Protein AF-A0A1Y1RQB5-F1 (afdb_monomer_lite)

Foldseek 3Di:
DLVVLLVVLPPPDLDADEEEAECDDPVVQVVRQSSRVSNVHYYHYHPDPVSVVQVVLLVVFDPQLAQDADFDEDFWDLDQLPAFEFDAAKYKDKDQAAEDDPPDDFRKTKHFAQADPQWKKKKWKWWRFDAGSQLFGLAWKKKWFQDKDFPQDPLLVVQQAPPQVVGDGDHFDIDTDTSFAAIFIGMGIGDDPQPPVPRDCVRGRSLGIMTIMHIHGYPVGDDPVCNRPMIMMMMGMFIHGHDHPVRVVVWDDDQDFADLVPQDDFDADPADEDFADQHQLRGAEDDAPHKHKYWDARNGKGKHKYQAAAFKKKKKKKAWDQFPLRDTFDKDKFKAALSRHTLVLQKHWDDDPRMIIIMGRGGQTQVNCSDPSCSPSRSDAGGIIMMMIGGRSVRNVVQSSTITMMMMHMHIPGDHDDDDPDHRDHHHTPHIRPGGDDDPDDDPDDPDDDDDDDDDDDDDDDDDDDDDDDDDDDDDDDDDDDDDDPDDDVPPVVVVVVVVVVVVVVVVVVVVVVVVDDDDDDDD

Radius of gyration: 30.42 Å; chains: 1; bounding box: 78×82×108 Å

pLDDT: mean 76.3, std 21.8, range [23.81, 98.56]

Structure (mmCIF, N/CA/C/O backbone):
data_AF-A0A1Y1RQB5-F1
#
_entry.id   AF-A0A1Y1RQB5-F1
#
loop_
_atom_site.group_PDB
_atom_site.id
_atom_site.type_symbol
_atom_site.label_atom_id
_atom_site.label_alt_id
_atom_site.label_comp_id
_atom_site.label_asym_id
_atom_site.label_entity_id
_atom_site.label_seq_id
_atom_site.pdbx_PDB_ins_code
_atom_site.Cartn_x
_atom_site.Cartn_y
_atom_site.Cartn_z
_atom_site.occupancy
_atom_site.B_iso_or_equiv
_atom_site.auth_seq_id
_atom_site.auth_comp_id
_atom_site.auth_asym_id
_atom_site.auth_atom_id
_atom_site.pdbx_PDB_model_num
ATOM 1 N N . MET A 1 1 ? -22.004 -36.241 8.151 1.00 65.12 1 MET A N 1
ATOM 2 C CA . MET A 1 1 ? -22.420 -34.837 8.382 1.00 65.12 1 MET A CA 1
ATOM 3 C C . MET A 1 1 ? -22.093 -33.933 7.198 1.00 65.12 1 MET A C 1
ATOM 5 O O . MET A 1 1 ? -22.944 -33.126 6.844 1.00 65.12 1 MET A O 1
ATOM 9 N N . CYS A 1 2 ? -20.952 -34.115 6.527 1.00 82.88 2 CYS A N 1
ATOM 10 C CA . CYS A 1 2 ? -20.544 -33.256 5.409 1.00 82.88 2 CYS A CA 1
ATOM 11 C C . CYS A 1 2 ? -21.556 -33.145 4.247 1.00 82.88 2 CYS A C 1
ATOM 13 O O . CYS A 1 2 ? -21.855 -32.047 3.791 1.00 82.88 2 CYS A O 1
ATOM 15 N N . GLU A 1 3 ? -22.190 -34.246 3.828 1.00 81.00 3 GLU A N 1
ATOM 16 C CA . GLU A 1 3 ? -23.196 -34.202 2.746 1.00 81.00 3 GLU A CA 1
ATOM 17 C C . GLU A 1 3 ? -24.418 -33.320 3.092 1.00 81.00 3 GLU A C 1
ATOM 19 O O . GLU A 1 3 ? -25.108 -32.804 2.212 1.00 81.00 3 GLU A O 1
ATOM 24 N N . VAL A 1 4 ? -24.706 -33.143 4.386 1.00 81.44 4 VAL A N 1
ATOM 25 C CA . VAL A 1 4 ? -25.771 -32.250 4.863 1.00 81.44 4 VAL A CA 1
ATOM 26 C C . VAL A 1 4 ? -25.284 -30.802 4.879 1.00 81.44 4 VAL A C 1
ATOM 28 O O . VAL A 1 4 ? -26.023 -29.931 4.435 1.00 81.44 4 VAL A O 1
ATOM 31 N N . ALA A 1 5 ? -24.045 -30.554 5.314 1.00 75.50 5 ALA A N 1
ATOM 32 C CA . ALA A 1 5 ? -23.423 -29.228 5.297 1.00 75.50 5 ALA A CA 1
ATOM 33 C C . ALA A 1 5 ? -23.337 -28.652 3.870 1.00 75.50 5 ALA A C 1
ATOM 35 O O . ALA A 1 5 ? -23.798 -27.541 3.632 1.00 75.50 5 ALA A O 1
ATOM 36 N N . GLN A 1 6 ? -22.918 -29.461 2.890 1.00 77.38 6 GLN A N 1
ATOM 37 C CA . GLN A 1 6 ? -22.890 -29.077 1.468 1.00 77.38 6 GLN A CA 1
ATOM 38 C C . GLN A 1 6 ? -24.276 -28.704 0.922 1.00 77.38 6 GLN A C 1
ATOM 40 O O . GLN A 1 6 ? -24.422 -27.780 0.123 1.00 77.38 6 GLN A O 1
ATOM 45 N N . LYS A 1 7 ? -25.328 -29.406 1.366 1.00 74.94 7 LYS A N 1
ATOM 46 C CA . LYS A 1 7 ? -26.713 -29.083 0.990 1.00 74.94 7 LYS A CA 1
ATOM 47 C C . LYS A 1 7 ? -27.228 -27.814 1.663 1.00 74.94 7 LYS A C 1
ATOM 49 O O . LYS A 1 7 ? -28.156 -27.222 1.121 1.00 74.94 7 LYS A O 1
ATOM 54 N N . LEU A 1 8 ? -26.685 -27.432 2.819 1.00 69.50 8 LEU A N 1
ATOM 55 C CA . LEU A 1 8 ? -27.068 -26.222 3.550 1.00 69.50 8 LEU A CA 1
ATOM 56 C C . LEU A 1 8 ? -26.351 -24.983 3.000 1.00 69.50 8 LEU A C 1
ATOM 58 O O . LEU A 1 8 ? -27.029 -23.993 2.736 1.00 69.50 8 LEU A O 1
ATOM 62 N N . GLY A 1 9 ? -25.048 -25.067 2.707 1.00 62.75 9 GLY A N 1
ATOM 63 C CA . GLY A 1 9 ? -24.296 -23.976 2.066 1.00 62.75 9 GLY A CA 1
ATOM 64 C C . GLY A 1 9 ? -24.858 -23.579 0.692 1.00 62.75 9 GLY A C 1
ATOM 65 O O . GLY A 1 9 ? -24.872 -22.409 0.325 1.00 62.75 9 GLY A O 1
ATOM 66 N N . GLY A 1 10 ? -25.440 -24.529 -0.052 1.00 59.75 10 GLY A N 1
ATOM 67 C CA . GLY A 1 10 ? -26.063 -24.271 -1.359 1.00 59.75 10 GLY A CA 1
ATOM 68 C C . GLY A 1 10 ? -27.480 -23.669 -1.340 1.00 59.75 10 GLY A C 1
ATOM 69 O O . GLY A 1 10 ? -28.044 -23.447 -2.411 1.00 59.75 10 GLY A O 1
ATOM 70 N N . GLN A 1 11 ? -28.096 -23.442 -0.169 1.00 63.59 11 GLN A N 1
ATOM 71 C CA . GLN A 1 11 ? -29.503 -23.005 -0.054 1.00 63.59 11 GLN A CA 1
ATOM 72 C C . GLN A 1 11 ? -29.709 -21.485 0.052 1.00 63.59 11 GLN A C 1
ATOM 74 O O . GLN A 1 11 ? -30.852 -21.042 0.160 1.00 63.59 11 GLN A O 1
ATOM 79 N N . GLY A 1 12 ? -28.644 -20.682 -0.040 1.00 48.75 12 GLY A N 1
ATOM 80 C CA . GLY A 1 12 ? -28.740 -19.217 -0.091 1.00 48.75 12 GLY A CA 1
ATOM 81 C C . GLY A 1 12 ? -29.018 -18.542 1.257 1.00 48.75 12 GLY A C 1
ATOM 82 O O . GLY A 1 12 ? -29.464 -17.397 1.276 1.00 48.75 12 GLY A O 1
ATOM 83 N N . PHE A 1 13 ? -28.773 -19.241 2.367 1.00 54.56 13 PHE A N 1
ATOM 84 C CA . PHE A 1 13 ? -28.659 -18.637 3.694 1.00 54.56 13 PHE A CA 1
ATOM 85 C C . PHE A 1 13 ? -27.177 -18.417 3.998 1.00 54.56 13 PHE A C 1
ATOM 87 O O . PHE A 1 13 ? -26.379 -19.322 3.768 1.00 54.56 13 PHE A O 1
ATOM 94 N N . ASP A 1 14 ? -26.836 -17.236 4.506 1.00 61.22 14 ASP A N 1
ATOM 95 C CA . ASP A 1 14 ? -25.488 -16.906 4.973 1.00 61.22 14 ASP A CA 1
ATOM 96 C C . ASP A 1 14 ? -25.249 -17.625 6.313 1.00 61.22 14 ASP A C 1
ATOM 98 O O . ASP A 1 14 ? -25.673 -17.159 7.373 1.00 61.22 14 ASP A O 1
ATOM 102 N N . LEU A 1 15 ? -24.745 -18.859 6.240 1.00 63.47 15 LEU A N 1
ATOM 103 C CA . LEU A 1 15 ? -24.543 -19.754 7.379 1.00 63.47 15 LEU A CA 1
ATOM 104 C C . LEU A 1 15 ? -23.133 -20.339 7.320 1.00 63.47 15 LEU A C 1
ATOM 106 O O . LEU A 1 15 ? -22.900 -21.295 6.581 1.00 63.47 15 LEU A O 1
ATOM 110 N N . THR A 1 16 ? -22.257 -19.818 8.173 1.00 74.31 16 THR A N 1
ATOM 111 C CA . THR A 1 16 ? -20.907 -20.339 8.408 1.00 74.31 16 THR A CA 1
ATOM 112 C C . THR A 1 16 ? -20.897 -21.278 9.614 1.00 74.31 16 THR A C 1
ATOM 114 O O . THR A 1 16 ? -21.480 -20.972 10.659 1.00 74.31 16 THR A O 1
ATOM 117 N N . ILE A 1 17 ? -20.251 -22.441 9.491 1.00 79.56 17 ILE A N 1
ATOM 118 C CA . ILE A 1 17 ? -20.088 -23.410 10.581 1.00 79.56 17 ILE A CA 1
ATOM 119 C C . ILE A 1 17 ? -18.599 -23.679 10.794 1.00 79.56 17 ILE A C 1
ATOM 121 O O . ILE A 1 17 ? -17.988 -24.424 10.040 1.00 79.56 17 ILE A O 1
ATOM 125 N N . HIS A 1 18 ? -18.027 -23.151 11.873 1.00 82.50 18 HIS A N 1
ATOM 126 C CA . HIS A 1 18 ? -16.691 -23.549 12.319 1.00 82.50 18 HIS A CA 1
ATOM 127 C C . HIS A 1 18 ? -16.760 -24.809 13.189 1.00 82.50 18 HIS A C 1
ATOM 129 O O . HIS A 1 18 ? -17.740 -25.035 13.912 1.00 82.50 18 HIS A O 1
ATOM 135 N N . THR A 1 19 ? -15.720 -25.641 13.152 1.00 86.56 19 THR A N 1
ATOM 136 C CA . THR A 1 19 ? -15.683 -26.912 13.889 1.00 86.56 19 THR A CA 1
ATOM 137 C C . THR A 1 19 ? -14.405 -27.066 14.713 1.00 86.56 19 THR A C 1
ATOM 139 O O . THR A 1 19 ? -13.321 -26.697 14.275 1.00 86.56 19 THR A O 1
ATOM 142 N N . VAL A 1 20 ? -14.527 -27.637 15.921 1.00 86.44 20 VAL A N 1
ATOM 143 C CA . VAL A 1 20 ? -13.381 -27.931 16.802 1.00 86.44 20 VAL A CA 1
ATOM 144 C C . VAL A 1 20 ? -13.304 -29.424 17.094 1.00 86.44 20 VAL A C 1
ATOM 146 O O . VAL A 1 20 ? -14.207 -29.999 17.710 1.00 86.44 20 VAL A O 1
ATOM 149 N N . GLY A 1 21 ? -12.207 -30.054 16.682 1.00 88.44 21 GLY A N 1
ATOM 150 C CA . GLY A 1 21 ? -11.909 -31.455 16.959 1.00 88.44 21 GLY A CA 1
ATOM 151 C C . GLY A 1 21 ? -11.153 -31.622 18.275 1.00 88.44 21 GLY A C 1
ATOM 152 O O . GLY A 1 21 ? -9.929 -31.606 18.281 1.00 88.44 21 GLY A O 1
ATOM 153 N N . PHE A 1 22 ? -11.852 -31.813 19.400 1.00 91.12 22 PHE A N 1
ATOM 154 C CA . PHE A 1 22 ? -11.188 -32.066 20.686 1.00 91.12 22 PHE A CA 1
ATOM 155 C C . PHE A 1 22 ? -10.889 -33.553 20.901 1.00 91.12 22 PHE A C 1
ATOM 157 O O . PHE A 1 22 ? -11.799 -34.326 21.217 1.00 91.12 22 PHE A O 1
ATOM 164 N N . LYS A 1 23 ? -9.612 -33.946 20.789 1.00 86.38 23 LYS A N 1
ATOM 165 C CA . LYS A 1 23 ? -9.150 -35.342 20.944 1.00 86.38 23 LYS A CA 1
ATOM 166 C C . LYS A 1 23 ? -9.943 -36.336 20.089 1.00 86.38 23 LYS A C 1
ATOM 168 O O . LYS A 1 23 ? -10.373 -37.389 20.570 1.00 86.38 23 LYS A O 1
ATOM 173 N N . VAL A 1 24 ? -10.173 -35.964 18.838 1.00 86.75 24 VAL A N 1
ATOM 174 C CA . VAL A 1 24 ? -10.890 -36.786 17.862 1.00 86.75 24 VAL A CA 1
ATOM 175 C C . VAL A 1 24 ? -9.909 -37.642 17.064 1.00 86.75 24 VAL A C 1
ATOM 177 O O . VAL A 1 24 ? -8.725 -37.334 16.983 1.00 86.75 24 VAL A O 1
ATOM 180 N N . ASP A 1 25 ? -10.386 -38.752 16.507 1.00 89.88 25 ASP A N 1
ATOM 181 C CA . ASP A 1 25 ? -9.582 -39.571 15.600 1.00 89.88 25 ASP A CA 1
ATOM 182 C C . ASP A 1 25 ? -9.544 -38.981 14.177 1.00 89.88 25 ASP A C 1
ATOM 184 O O . ASP A 1 25 ? -10.314 -38.085 13.831 1.00 89.88 25 ASP A O 1
ATOM 188 N N . GLU A 1 26 ? -8.646 -39.497 13.333 1.00 88.88 26 GLU A N 1
ATOM 189 C CA . GLU A 1 26 ? -8.413 -38.987 11.972 1.00 88.88 26 GLU A CA 1
ATOM 190 C C . GLU A 1 26 ? -9.670 -39.051 11.079 1.00 88.88 26 GLU A C 1
ATOM 192 O O . GLU A 1 26 ? -9.847 -38.239 10.170 1.00 88.88 26 GLU A O 1
ATOM 197 N N . ALA A 1 27 ? -10.563 -40.015 11.327 1.00 89.94 27 ALA A N 1
ATOM 198 C CA . ALA A 1 27 ? -11.804 -40.140 10.570 1.00 89.94 27 ALA A CA 1
ATOM 199 C C . ALA A 1 27 ? -12.798 -39.038 10.960 1.00 89.94 27 ALA A C 1
ATOM 201 O O . ALA A 1 27 ? -13.399 -38.416 10.084 1.00 89.94 27 ALA A O 1
ATOM 202 N N . ALA A 1 28 ? -12.931 -38.765 12.259 1.00 88.62 28 ALA A N 1
ATOM 203 C CA . ALA A 1 28 ? -13.747 -37.672 12.773 1.00 88.62 28 ALA A CA 1
ATOM 204 C C . ALA A 1 28 ? -13.175 -36.293 12.402 1.00 88.62 28 ALA A C 1
ATOM 206 O O . ALA A 1 28 ? -13.947 -35.396 12.076 1.00 88.62 28 ALA A O 1
ATOM 207 N N . GLN A 1 29 ? -11.848 -36.137 12.375 1.00 86.81 29 GLN A N 1
ATOM 208 C CA . GLN A 1 29 ? -11.184 -34.918 11.905 1.00 86.81 29 GLN A CA 1
ATOM 209 C C . GLN A 1 29 ? -11.580 -34.580 10.462 1.00 86.81 29 GLN A C 1
ATOM 211 O O . GLN A 1 29 ? -12.119 -33.503 10.221 1.00 86.81 29 GLN A O 1
ATOM 216 N N . LYS A 1 30 ? -11.426 -35.529 9.528 1.00 89.69 30 LYS A N 1
ATOM 217 C CA . LYS A 1 30 ? -11.807 -35.333 8.115 1.00 89.69 30 LYS A CA 1
ATOM 218 C C . LYS A 1 30 ? -13.289 -35.014 7.936 1.00 89.69 30 LYS A C 1
ATOM 220 O O . LYS A 1 30 ? -13.673 -34.317 7.001 1.00 89.69 30 LYS A O 1
ATOM 225 N N . GLU A 1 31 ? -14.146 -35.553 8.801 1.00 90.62 31 GLU A N 1
ATOM 226 C CA . GLU A 1 31 ? -15.579 -35.282 8.727 1.00 90.62 31 GLU A CA 1
ATOM 227 C C . GLU A 1 31 ? -15.939 -33.873 9.224 1.00 90.62 31 GLU A C 1
ATOM 229 O O . GLU A 1 31 ? -16.838 -33.257 8.651 1.00 90.62 31 GLU A O 1
ATOM 234 N N . LEU A 1 32 ? -15.244 -33.363 10.247 1.00 92.50 32 LEU A N 1
ATOM 235 C CA . LEU A 1 32 ? -15.410 -32.001 10.766 1.00 92.50 32 LEU A CA 1
ATOM 236 C C . LEU A 1 32 ? -14.845 -30.952 9.801 1.00 92.50 32 LEU A C 1
ATOM 238 O O . LEU A 1 32 ? -15.545 -29.993 9.488 1.00 92.50 32 LEU A O 1
ATOM 242 N N . GLU A 1 33 ? -13.653 -31.194 9.258 1.00 88.62 33 GLU A N 1
ATOM 243 C CA . GLU A 1 33 ? -13.014 -30.364 8.227 1.00 88.62 33 GLU A CA 1
ATOM 244 C C . GLU A 1 33 ? -13.932 -30.176 7.013 1.00 88.62 33 GLU A C 1
ATOM 246 O O . GLU A 1 33 ? -14.299 -29.062 6.660 1.00 88.62 33 GLU A O 1
ATOM 251 N N . CYS A 1 34 ? -14.482 -31.276 6.495 1.00 92.44 34 CYS A N 1
ATOM 252 C CA . CYS A 1 34 ? -15.432 -31.241 5.384 1.00 92.44 34 CYS A CA 1
ATOM 253 C C . CYS A 1 34 ? -16.713 -30.436 5.696 1.00 92.44 34 CYS A C 1
ATOM 255 O O . CYS A 1 34 ? -17.313 -29.851 4.794 1.00 92.44 34 CYS A O 1
ATOM 257 N N . VAL A 1 35 ? -17.180 -30.420 6.953 1.00 87.75 35 VAL A N 1
ATOM 258 C CA . VAL A 1 35 ? -18.348 -29.615 7.360 1.00 87.75 35 VAL A CA 1
ATOM 259 C C . VAL A 1 35 ? -18.009 -28.128 7.372 1.00 87.75 35 VAL A C 1
ATOM 261 O O . VAL A 1 35 ? -18.828 -27.341 6.897 1.00 87.75 35 VAL A O 1
ATOM 264 N N . ALA A 1 36 ? -16.834 -27.769 7.891 1.00 82.06 36 ALA A N 1
ATOM 265 C CA . ALA A 1 36 ? -16.363 -26.393 7.919 1.00 82.06 36 ALA A CA 1
ATOM 266 C C . ALA A 1 36 ? -16.212 -25.841 6.494 1.00 82.06 36 ALA A C 1
ATOM 268 O O . ALA A 1 36 ? -16.933 -24.907 6.129 1.00 82.06 36 ALA A O 1
ATOM 269 N N . ASP A 1 37 ? -15.450 -26.538 5.646 1.00 81.56 37 ASP A N 1
ATOM 270 C CA . ASP A 1 37 ? -15.208 -26.172 4.244 1.00 81.56 37 ASP A CA 1
ATOM 271 C C . ASP A 1 37 ? -16.507 -25.986 3.453 1.00 81.56 37 ASP A C 1
ATOM 273 O O . ASP A 1 37 ? -16.677 -25.031 2.696 1.00 81.56 37 ASP A O 1
ATOM 277 N N . ALA A 1 38 ? -17.472 -26.893 3.645 1.00 85.44 38 ALA A N 1
ATOM 278 C CA . ALA A 1 38 ? -18.747 -26.865 2.933 1.00 85.44 38 ALA A CA 1
ATOM 279 C C . ALA A 1 38 ? -19.621 -25.641 3.258 1.00 85.44 38 ALA A C 1
ATOM 281 O O . ALA A 1 38 ? -20.594 -25.384 2.544 1.00 85.44 38 ALA A O 1
ATOM 282 N N . THR A 1 39 ? -19.309 -24.926 4.339 1.00 78.88 39 THR A N 1
ATOM 283 C CA . THR A 1 39 ? -20.032 -23.732 4.796 1.00 78.88 39 THR A CA 1
ATOM 284 C C . THR A 1 39 ? -19.160 -22.479 4.824 1.00 78.88 39 THR A C 1
ATOM 286 O O . THR A 1 39 ? -19.639 -21.437 5.250 1.00 78.88 39 THR A O 1
ATOM 289 N N . GLY A 1 40 ? -17.906 -22.569 4.363 1.00 72.00 40 GLY A N 1
ATOM 290 C CA . GLY A 1 40 ? -16.942 -21.468 4.421 1.00 72.00 40 GLY A CA 1
ATOM 291 C C . GLY A 1 40 ? -16.395 -21.178 5.823 1.00 72.00 40 GLY A C 1
ATOM 292 O O . GLY A 1 40 ? -15.877 -20.093 6.034 1.00 72.00 40 GLY A O 1
ATOM 293 N N . GLY A 1 41 ? -16.540 -22.106 6.775 1.00 74.12 41 GLY A N 1
ATOM 294 C CA . GLY A 1 41 ? -15.985 -21.983 8.125 1.00 74.12 41 GLY A CA 1
ATOM 295 C C . GLY A 1 41 ? -14.614 -22.646 8.260 1.00 74.12 41 GLY A C 1
ATOM 296 O O . GLY A 1 41 ? -14.122 -23.288 7.340 1.00 74.12 41 GLY A O 1
ATOM 297 N N . GLU A 1 42 ? -14.027 -22.553 9.451 1.00 77.12 42 GLU A N 1
ATOM 298 C CA . GLU A 1 42 ? -12.701 -23.108 9.763 1.00 77.12 42 GLU A CA 1
ATOM 299 C C . GLU A 1 42 ? -12.773 -24.371 10.634 1.00 77.12 42 GLU A C 1
ATOM 301 O O . GLU A 1 42 ? -13.645 -24.511 11.503 1.00 77.12 42 GLU A O 1
ATOM 306 N N . PHE A 1 43 ? -11.822 -25.285 10.426 1.00 83.12 43 PHE A N 1
ATOM 307 C CA . PHE A 1 43 ? -11.586 -26.438 11.293 1.00 83.12 43 PHE A CA 1
ATOM 308 C C . PHE A 1 43 ? -10.353 -26.220 12.174 1.00 83.12 43 PHE A C 1
ATOM 310 O O . PHE A 1 43 ? -9.265 -25.938 11.679 1.00 83.12 43 PHE A O 1
ATOM 317 N N . ILE A 1 44 ? -10.513 -26.427 13.483 1.00 79.62 44 ILE A N 1
ATOM 318 C CA . ILE A 1 44 ? -9.431 -26.311 14.466 1.00 79.62 44 ILE A CA 1
ATOM 319 C C . ILE A 1 44 ? -9.287 -27.633 15.223 1.00 79.62 44 ILE A C 1
ATOM 321 O O . ILE A 1 44 ? -10.244 -28.136 15.820 1.00 79.62 44 ILE A O 1
ATOM 325 N N . SER A 1 45 ? -8.080 -28.201 15.242 1.00 84.19 45 SER A N 1
ATOM 326 C CA . SER A 1 45 ? -7.780 -29.364 16.085 1.00 84.19 45 SER A CA 1
ATOM 327 C C . SER A 1 45 ? -7.332 -28.925 17.478 1.00 84.19 45 SER A C 1
ATOM 329 O O . SER A 1 45 ? -6.491 -28.039 17.623 1.00 84.19 45 SER A O 1
ATOM 331 N N . ALA A 1 46 ? -7.866 -29.574 18.514 1.00 81.31 46 ALA A N 1
ATOM 332 C CA . ALA A 1 46 ? -7.492 -29.332 19.901 1.00 81.31 46 ALA A CA 1
ATOM 333 C C . ALA A 1 46 ? -7.072 -30.639 20.589 1.00 81.31 46 ALA A C 1
ATOM 335 O O . ALA A 1 46 ? -7.884 -31.525 20.872 1.00 81.31 46 ALA A O 1
ATOM 336 N N . GLU A 1 47 ? -5.799 -30.728 20.965 1.00 81.31 47 GLU A N 1
ATOM 337 C CA . GLU A 1 47 ? -5.227 -31.907 21.630 1.00 81.31 47 GLU A CA 1
ATOM 338 C C . GLU A 1 47 ? -5.370 -31.846 23.158 1.00 81.31 47 GLU A C 1
ATOM 340 O O . GLU A 1 47 ? -5.258 -32.849 23.878 1.00 81.31 47 GLU A O 1
ATOM 345 N N . ASN A 1 48 ? -5.632 -30.655 23.700 1.00 73.56 48 ASN A N 1
ATOM 346 C CA . ASN A 1 48 ? -5.748 -30.431 25.135 1.00 73.56 48 ASN A CA 1
ATOM 347 C C . ASN A 1 48 ? -6.769 -29.341 25.490 1.00 73.56 48 ASN A C 1
ATOM 349 O O . ASN A 1 48 ? -7.255 -28.594 24.649 1.00 73.56 48 ASN A O 1
ATOM 353 N N . THR A 1 49 ? -7.140 -29.303 26.768 1.00 71.12 49 THR A N 1
ATOM 354 C CA . THR A 1 49 ? -8.228 -28.459 27.271 1.00 71.12 49 THR A CA 1
ATOM 355 C C . THR A 1 49 ? -7.925 -26.964 27.186 1.00 71.12 49 THR A C 1
ATOM 357 O O . THR A 1 49 ? -8.862 -26.177 27.209 1.00 71.12 49 THR A O 1
ATOM 360 N N . ARG A 1 50 ? -6.642 -26.577 27.100 1.00 67.06 50 ARG A N 1
ATOM 361 C CA . ARG A 1 50 ? -6.240 -25.183 26.880 1.00 67.06 50 ARG A CA 1
ATOM 362 C C . ARG A 1 50 ? -6.516 -24.793 25.431 1.00 67.06 50 ARG A C 1
ATOM 364 O O . ARG A 1 50 ? -7.338 -23.923 25.218 1.00 67.06 50 ARG A O 1
ATOM 371 N N . GLN A 1 51 ? -6.003 -25.567 24.473 1.00 63.75 51 GLN A N 1
ATOM 372 C CA . GLN A 1 51 ? -6.289 -25.366 23.046 1.00 63.75 51 GLN A CA 1
ATOM 373 C C . GLN A 1 51 ? -7.792 -25.368 22.736 1.00 63.75 51 GLN A C 1
ATOM 375 O O . GLN A 1 51 ? -8.239 -24.584 21.910 1.00 63.75 51 GLN A O 1
ATOM 380 N N . LEU A 1 52 ? -8.592 -26.204 23.412 1.00 75.69 52 LEU A N 1
ATOM 381 C CA . LEU A 1 52 ? -10.052 -26.173 23.270 1.00 75.69 52 LEU A CA 1
ATOM 382 C C . LEU A 1 52 ? -10.655 -24.851 23.770 1.00 75.69 52 LEU A C 1
ATOM 384 O O . LEU A 1 52 ? -11.524 -24.299 23.107 1.00 75.69 52 LEU A O 1
ATOM 388 N N . ALA A 1 53 ? -10.226 -24.357 24.933 1.00 69.50 53 ALA A N 1
ATOM 389 C CA . ALA A 1 53 ? -10.687 -23.074 25.461 1.00 69.50 53 ALA A CA 1
ATOM 390 C C . ALA A 1 53 ? -10.267 -21.903 24.556 1.00 69.50 53 ALA A C 1
ATOM 392 O O . ALA A 1 53 ? -11.093 -21.031 24.286 1.00 69.50 53 ALA A O 1
ATOM 393 N N . ASP A 1 54 ? -9.043 -21.932 24.029 1.00 60.78 54 ASP A N 1
ATOM 394 C CA . ASP A 1 54 ? -8.531 -20.934 23.086 1.00 60.78 54 ASP A CA 1
ATOM 395 C C . ASP A 1 54 ? -9.352 -20.965 21.782 1.00 60.78 54 ASP A C 1
ATOM 397 O O . ASP A 1 54 ? -9.857 -19.937 21.339 1.00 60.78 54 ASP A O 1
ATOM 401 N N . SER A 1 55 ? -9.621 -22.166 21.246 1.00 66.62 55 SER A N 1
ATOM 402 C CA . SER A 1 55 ? -10.466 -22.370 20.055 1.00 66.62 55 SER A CA 1
ATOM 403 C C . SER A 1 55 ? -11.907 -21.902 20.277 1.00 66.62 55 SER A C 1
ATOM 405 O O . SER A 1 55 ? -12.503 -21.280 19.408 1.00 66.62 55 SER A O 1
ATOM 407 N N . MET A 1 56 ? -12.502 -22.185 21.441 1.00 70.62 56 MET A N 1
ATOM 408 C CA . MET A 1 56 ? -13.860 -21.723 21.755 1.00 70.62 56 MET A CA 1
ATOM 409 C C . MET A 1 56 ? -13.918 -20.203 21.921 1.00 70.62 56 MET A C 1
ATOM 411 O O . MET A 1 56 ? -14.912 -19.591 21.543 1.00 70.62 56 MET A O 1
ATOM 415 N N . THR A 1 57 ? -12.870 -19.589 22.464 1.00 62.72 57 THR A N 1
ATOM 416 C CA . THR A 1 57 ? -12.766 -18.127 22.567 1.00 62.72 57 THR A CA 1
ATOM 417 C C . THR A 1 57 ? -12.658 -17.506 21.175 1.00 62.72 57 THR A C 1
ATOM 419 O O . THR A 1 57 ? -13.448 -16.628 20.845 1.00 62.72 57 THR A O 1
ATOM 422 N N . PHE A 1 58 ? -11.790 -18.050 20.321 1.00 60.25 58 PHE A N 1
ATOM 423 C CA . PHE A 1 58 ? -11.654 -17.663 18.917 1.00 60.25 58 PHE A CA 1
ATOM 424 C C . PHE A 1 58 ? -12.986 -17.733 18.153 1.00 60.25 58 PHE A C 1
ATOM 426 O O . PHE A 1 58 ? -13.414 -16.745 17.571 1.00 60.25 58 PHE A O 1
ATOM 433 N N . LEU A 1 59 ? -13.697 -18.864 18.237 1.00 62.28 59 LEU A N 1
ATOM 434 C CA . LEU A 1 59 ? -14.950 -19.090 17.500 1.00 62.28 59 LEU A CA 1
ATOM 435 C C . LEU A 1 59 ? -16.176 -18.346 18.047 1.00 62.28 59 LEU A C 1
ATOM 437 O O . LEU A 1 59 ? -17.231 -18.351 17.414 1.00 62.28 59 LEU A O 1
ATOM 441 N N . THR A 1 60 ? -16.088 -17.778 19.251 1.00 58.03 60 THR A N 1
ATOM 442 C CA . THR A 1 60 ? -17.188 -17.009 19.862 1.00 58.03 60 THR A CA 1
ATOM 443 C C . THR A 1 60 ? -17.075 -15.517 19.610 1.00 58.03 60 THR A C 1
ATOM 445 O O . THR A 1 60 ? -18.055 -14.794 19.791 1.00 58.03 60 THR A O 1
ATOM 448 N N . HIS A 1 61 ? -15.906 -15.060 19.180 1.00 55.97 61 HIS A N 1
ATOM 449 C CA . HIS A 1 61 ? -15.729 -13.713 18.678 1.00 55.97 61 HIS A CA 1
ATOM 450 C C . HIS A 1 61 ? -16.149 -13.767 17.206 1.00 55.97 61 HIS A C 1
ATOM 452 O O . HIS A 1 61 ? -15.815 -14.726 16.514 1.00 55.97 61 HIS A O 1
ATOM 458 N N . ARG A 1 62 ? -16.968 -12.803 16.753 1.00 48.84 62 ARG A N 1
ATOM 459 C CA . ARG A 1 62 ? -17.262 -12.561 15.324 1.00 48.84 62 ARG A CA 1
ATOM 460 C C . ARG A 1 62 ? -16.015 -12.917 14.515 1.00 48.84 62 ARG A C 1
ATOM 462 O O . ARG A 1 62 ? -14.963 -12.432 14.929 1.00 48.84 62 ARG A O 1
ATOM 469 N N . GLU A 1 63 ? -16.154 -13.764 13.475 1.00 48.31 63 GLU A N 1
ATOM 470 C CA . GLU A 1 63 ? -15.052 -14.207 12.599 1.00 48.31 63 GLU A CA 1
ATOM 471 C C . GLU A 1 63 ? -14.004 -13.111 12.577 1.00 48.31 63 GLU A C 1
ATOM 473 O O . GLU A 1 63 ? -14.316 -11.988 12.168 1.00 48.31 63 GLU A O 1
ATOM 478 N N . LEU A 1 64 ? -12.824 -13.389 13.135 1.00 52.22 64 LEU A N 1
ATOM 479 C CA . LEU A 1 64 ? -11.694 -12.493 12.992 1.00 52.22 64 LEU A CA 1
ATOM 480 C C . LEU A 1 64 ? -11.480 -12.402 11.489 1.00 52.22 64 LEU A C 1
ATOM 482 O O . LEU A 1 64 ? -10.860 -13.284 10.902 1.00 52.22 64 LEU A O 1
ATOM 486 N N . VAL A 1 65 ? -12.083 -11.395 10.850 1.00 56.31 65 VAL A N 1
ATOM 487 C CA . VAL A 1 65 ? -11.918 -11.162 9.424 1.00 56.31 65 VAL A CA 1
ATOM 488 C C . VAL A 1 65 ? -10.509 -10.619 9.306 1.00 56.31 65 VAL A C 1
ATOM 490 O O . VAL A 1 65 ? -10.258 -9.415 9.389 1.00 56.31 65 VAL A O 1
ATOM 493 N N . GLY A 1 66 ? -9.573 -11.560 9.259 1.00 69.00 66 GLY A N 1
ATOM 494 C CA . GLY A 1 66 ? -8.177 -11.302 9.029 1.00 69.00 66 GLY A CA 1
ATOM 495 C C . GLY A 1 66 ? -7.999 -10.670 7.661 1.00 69.00 66 GLY A C 1
ATOM 496 O O . GLY A 1 66 ? -8.911 -10.592 6.832 1.00 69.00 66 GLY A O 1
ATOM 497 N N . TYR A 1 67 ? -6.784 -10.210 7.428 1.00 83.00 67 TYR A N 1
ATOM 498 C CA . TYR A 1 67 ? -6.416 -9.729 6.116 1.00 83.00 67 TYR A CA 1
ATOM 499 C C . TYR A 1 67 ? -6.504 -10.881 5.102 1.00 83.00 67 TYR A C 1
ATOM 501 O O . TYR A 1 67 ? -5.766 -11.857 5.212 1.00 83.00 67 TYR A O 1
ATOM 509 N N . GLU A 1 68 ? -7.380 -10.764 4.103 1.00 83.25 68 GLU A N 1
ATOM 510 C CA . GLU A 1 68 ? -7.439 -11.713 2.986 1.00 83.25 68 GLU A CA 1
ATOM 511 C C . GLU A 1 68 ? -6.577 -11.208 1.830 1.00 83.25 68 GLU A C 1
ATOM 513 O O . GLU A 1 68 ? -6.806 -10.101 1.331 1.00 83.25 68 GLU A O 1
ATOM 518 N N . THR A 1 69 ? -5.612 -12.015 1.385 1.00 90.12 69 THR A N 1
ATOM 519 C CA . THR A 1 69 ? -4.737 -11.638 0.274 1.00 90.12 69 THR A CA 1
ATOM 520 C C . THR A 1 69 ? -5.423 -11.733 -1.080 1.00 90.12 69 THR A C 1
ATOM 522 O O . THR A 1 69 ? -6.120 -12.698 -1.418 1.00 90.12 69 THR A O 1
ATOM 525 N N . VAL A 1 70 ? -5.161 -10.733 -1.916 1.00 93.44 70 VAL A N 1
ATOM 526 C CA . VAL A 1 70 ? -5.694 -10.641 -3.273 1.00 93.44 70 VAL A CA 1
ATOM 527 C C . VAL A 1 70 ? -4.575 -10.639 -4.303 1.00 93.44 70 VAL A C 1
ATOM 529 O O . VAL A 1 70 ? -3.486 -10.122 -4.079 1.00 93.44 70 VAL A O 1
ATOM 532 N N . GLY A 1 71 ? -4.862 -11.191 -5.473 1.00 96.81 71 GLY A N 1
ATOM 533 C CA . GLY A 1 71 ? -3.935 -11.168 -6.593 1.00 96.81 71 GLY A CA 1
ATOM 534 C C . GLY A 1 71 ? -3.965 -12.455 -7.391 1.00 96.81 71 GLY A C 1
ATOM 535 O O . GLY A 1 71 ? -4.577 -13.449 -6.994 1.00 96.81 71 GLY A O 1
ATOM 536 N N . THR A 1 72 ? -3.296 -12.415 -8.534 1.00 98.50 72 THR A N 1
ATOM 537 C CA . THR A 1 72 ? -2.988 -13.610 -9.316 1.00 98.50 72 THR A CA 1
ATOM 538 C C . THR A 1 72 ? -1.872 -14.393 -8.630 1.00 98.50 72 THR A C 1
ATOM 540 O O . THR A 1 72 ? -0.911 -13.815 -8.129 1.00 98.50 72 THR A O 1
ATOM 543 N N . GLU A 1 73 ? -2.021 -15.708 -8.554 1.00 98.38 73 GLU A N 1
ATOM 544 C CA . GLU A 1 73 ? -1.054 -16.582 -7.890 1.00 98.38 73 GLU A CA 1
ATOM 545 C C . GLU A 1 73 ? 0.258 -16.661 -8.682 1.00 98.38 73 GLU A C 1
ATOM 547 O O . GLU A 1 73 ? 0.246 -16.696 -9.915 1.00 98.38 73 GLU A O 1
ATOM 552 N N . PHE A 1 74 ? 1.385 -16.667 -7.973 1.00 98.25 74 PHE A N 1
ATOM 553 C CA . PHE A 1 74 ? 2.718 -16.902 -8.526 1.00 98.25 74 PHE A CA 1
ATOM 554 C C . PHE A 1 74 ? 3.628 -17.494 -7.444 1.00 98.25 74 PHE A C 1
ATOM 556 O O . PHE A 1 74 ? 3.270 -17.485 -6.272 1.00 98.25 74 PHE A O 1
ATOM 563 N N . GLU A 1 75 ? 4.817 -17.950 -7.829 1.00 98.12 75 GLU A N 1
ATOM 564 C CA . GLU A 1 75 ? 5.868 -18.351 -6.894 1.00 98.12 75 GLU A CA 1
ATOM 565 C C . GLU A 1 75 ? 7.139 -17.545 -7.172 1.00 98.12 75 GLU A C 1
ATOM 567 O O . GLU A 1 75 ? 7.475 -17.253 -8.325 1.00 98.12 75 GLU A O 1
ATOM 572 N N . PHE A 1 76 ? 7.868 -17.194 -6.114 1.00 98.25 76 PHE A N 1
ATOM 573 C CA . PHE A 1 76 ? 9.210 -16.643 -6.267 1.00 98.25 76 PHE A CA 1
ATOM 574 C C . PHE A 1 76 ? 10.189 -17.724 -6.722 1.00 98.25 76 PHE A C 1
ATOM 576 O O . PHE A 1 76 ? 10.160 -18.853 -6.236 1.00 98.25 76 PHE A O 1
ATOM 583 N N . ALA A 1 77 ? 11.137 -17.347 -7.574 1.00 97.94 77 ALA A N 1
ATOM 584 C CA . ALA A 1 77 ? 12.289 -18.186 -7.861 1.00 97.94 77 ALA A CA 1
ATOM 585 C C . ALA A 1 77 ? 13.420 -17.950 -6.853 1.00 97.94 77 ALA A C 1
ATOM 587 O O . ALA A 1 77 ? 13.658 -16.828 -6.409 1.00 97.94 77 ALA A O 1
ATOM 588 N N . ASP A 1 78 ? 14.183 -19.003 -6.567 1.00 95.88 78 ASP A N 1
ATOM 589 C CA . ASP A 1 78 ? 15.405 -18.935 -5.753 1.00 95.88 78 ASP A CA 1
ATOM 590 C C . ASP A 1 78 ? 16.611 -18.379 -6.528 1.00 95.88 78 ASP A C 1
ATOM 592 O O . ASP A 1 78 ? 17.656 -18.085 -5.943 1.00 95.88 78 ASP A O 1
ATOM 596 N N . LYS A 1 79 ? 16.496 -18.286 -7.858 1.00 94.69 79 LYS A N 1
ATOM 597 C CA . LYS A 1 79 ? 17.547 -17.802 -8.751 1.00 94.69 79 LYS A CA 1
ATOM 598 C C . LYS A 1 79 ? 16.981 -16.874 -9.825 1.00 94.69 79 LYS A C 1
ATOM 600 O O . LYS A 1 79 ? 15.891 -17.147 -10.329 1.00 94.69 79 LYS A O 1
ATOM 605 N N . PRO A 1 80 ? 17.737 -15.847 -10.253 1.00 92.19 80 PRO A N 1
ATOM 606 C CA . PRO A 1 80 ? 17.318 -14.934 -11.317 1.00 92.19 80 PRO A CA 1
ATOM 607 C C . PRO A 1 80 ? 16.951 -15.627 -12.635 1.00 92.19 80 PRO A C 1
ATOM 609 O O . PRO A 1 80 ? 16.004 -15.224 -13.305 1.00 92.19 80 PRO A O 1
ATOM 612 N N . GLU A 1 81 ? 17.697 -16.661 -13.036 1.00 92.38 81 GLU A N 1
ATOM 613 C CA . GLU A 1 81 ? 17.474 -17.359 -14.308 1.00 92.38 81 GLU A CA 1
ATOM 614 C C . GLU A 1 81 ? 16.171 -18.167 -14.359 1.00 92.38 81 GLU A C 1
ATOM 616 O O . GLU A 1 81 ? 15.637 -18.367 -15.450 1.00 92.38 81 GLU A O 1
AT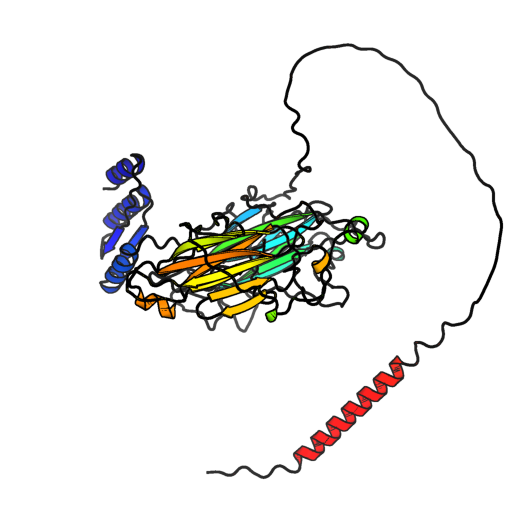OM 621 N N . ASP A 1 82 ? 15.664 -18.580 -13.196 1.00 96.19 82 ASP A N 1
ATOM 622 C CA . ASP A 1 82 ? 14.455 -19.396 -13.044 1.00 96.19 82 ASP A CA 1
ATOM 623 C C . ASP A 1 82 ? 13.207 -18.525 -12.779 1.00 96.19 82 ASP A C 1
ATOM 625 O O . ASP A 1 82 ? 12.098 -19.035 -12.640 1.00 96.19 82 ASP A O 1
ATOM 629 N N . ALA A 1 83 ? 13.380 -17.203 -12.686 1.00 97.19 83 ALA A N 1
ATOM 630 C CA . ALA A 1 83 ? 12.334 -16.260 -12.320 1.00 97.19 83 ALA A CA 1
ATOM 631 C C . ALA A 1 83 ? 11.305 -16.041 -13.443 1.00 97.19 83 ALA A C 1
ATOM 633 O O . ALA A 1 83 ? 11.662 -15.834 -14.606 1.00 97.19 83 ALA A O 1
ATOM 634 N N . ILE A 1 84 ? 10.023 -16.029 -13.069 1.00 97.62 84 ILE A N 1
ATOM 635 C CA . ILE A 1 84 ? 8.888 -15.865 -13.986 1.00 97.62 84 ILE A CA 1
ATOM 636 C C . ILE A 1 84 ? 8.560 -14.385 -14.226 1.00 97.62 84 ILE A C 1
ATOM 638 O O . ILE A 1 84 ? 8.774 -13.548 -13.345 1.00 97.62 84 ILE A O 1
ATOM 642 N N . TRP A 1 85 ? 8.040 -14.035 -15.406 1.00 98.06 85 TRP A N 1
ATOM 643 C CA . TRP A 1 85 ? 7.623 -12.665 -15.703 1.00 98.06 85 TRP A CA 1
ATOM 644 C C . TRP A 1 85 ? 6.246 -12.365 -15.126 1.00 98.06 85 TRP A C 1
ATOM 646 O O . TRP A 1 85 ? 5.276 -13.076 -15.398 1.00 98.06 85 TRP A O 1
ATOM 656 N N . LEU A 1 86 ? 6.170 -11.249 -14.404 1.00 98.38 86 LEU A N 1
ATOM 657 C CA . LEU A 1 86 ? 4.931 -10.624 -13.965 1.00 98.38 86 LEU A CA 1
ATOM 658 C C . LEU A 1 86 ? 4.618 -9.421 -14.871 1.00 98.38 86 LEU A C 1
ATOM 660 O O . LEU A 1 86 ? 5.512 -8.673 -15.276 1.00 98.38 86 LEU A O 1
ATOM 664 N N . GLY A 1 87 ? 3.340 -9.243 -15.202 1.00 97.31 87 GLY A N 1
ATOM 665 C CA . GLY A 1 87 ? 2.803 -8.039 -15.845 1.00 97.31 87 GLY A CA 1
ATOM 666 C C . GLY A 1 87 ? 2.208 -7.053 -14.834 1.00 97.31 87 GLY A C 1
ATOM 667 O O . GLY A 1 87 ? 2.239 -7.295 -13.633 1.00 97.31 87 GLY A O 1
ATOM 668 N N . GLU A 1 88 ? 1.617 -5.961 -15.315 1.00 97.62 88 GLU A N 1
ATOM 669 C CA . GLU A 1 88 ? 0.978 -4.948 -14.459 1.00 97.62 88 GLU A CA 1
ATOM 670 C C . GLU A 1 88 ? -0.222 -5.518 -13.671 1.00 97.62 88 GLU A C 1
ATOM 672 O O . GLU A 1 88 ? -1.105 -6.145 -14.263 1.00 97.62 88 GLU A O 1
ATOM 677 N N . GLY A 1 89 ? -0.272 -5.278 -12.358 1.00 97.19 89 GLY A N 1
ATOM 678 C CA . GLY A 1 89 ? -1.364 -5.672 -11.463 1.00 97.19 89 GLY A CA 1
ATOM 679 C C . GLY A 1 89 ? -0.908 -6.333 -10.158 1.00 97.19 89 GLY A C 1
ATOM 680 O O . GLY A 1 89 ? 0.275 -6.327 -9.811 1.00 97.19 89 GLY A O 1
ATOM 681 N N . ARG A 1 90 ? -1.880 -6.888 -9.423 1.00 97.81 90 ARG A N 1
ATOM 682 C CA . ARG A 1 90 ? -1.696 -7.546 -8.115 1.00 97.81 90 ARG A CA 1
ATOM 683 C C . ARG A 1 90 ? -1.431 -9.044 -8.226 1.00 97.81 90 ARG A C 1
ATOM 685 O O . ARG A 1 90 ? -2.116 -9.741 -8.983 1.00 97.81 90 ARG A O 1
ATOM 692 N N . TYR A 1 91 ? -0.530 -9.528 -7.383 1.00 98.50 91 TYR A N 1
ATOM 693 C CA . TYR A 1 91 ? -0.134 -10.92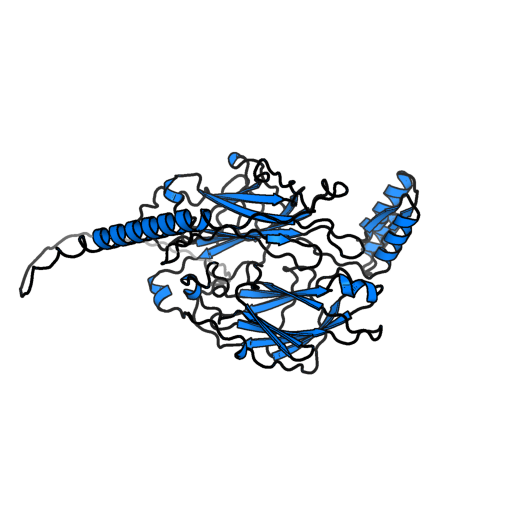2 -7.247 1.00 98.50 91 TYR A CA 1
ATOM 694 C C . TYR A 1 91 ? -0.064 -11.336 -5.782 1.00 98.50 91 TYR A C 1
ATOM 696 O O . TYR A 1 91 ? 0.175 -10.502 -4.908 1.00 98.50 91 TYR A O 1
ATOM 704 N N . ARG A 1 92 ? -0.221 -12.635 -5.527 1.00 98.06 92 ARG A N 1
ATOM 705 C CA . ARG A 1 92 ? -0.075 -13.220 -4.192 1.00 98.06 92 ARG A CA 1
ATOM 706 C C . ARG A 1 92 ? 0.698 -14.534 -4.221 1.00 98.06 92 ARG A C 1
ATOM 708 O O . ARG A 1 92 ? 0.651 -15.255 -5.214 1.00 98.06 92 ARG A O 1
ATOM 715 N N . THR A 1 93 ? 1.354 -14.840 -3.111 1.00 97.94 93 THR A N 1
ATOM 716 C CA . THR A 1 93 ? 2.058 -16.102 -2.843 1.00 97.94 93 THR A CA 1
ATOM 717 C C . THR A 1 93 ? 2.101 -16.337 -1.334 1.00 97.94 93 THR A C 1
ATOM 719 O O . THR A 1 93 ? 1.801 -15.431 -0.556 1.00 97.94 93 THR A O 1
ATOM 722 N N . SER A 1 94 ? 2.521 -17.520 -0.902 1.00 96.00 94 SER A N 1
ATOM 723 C CA . SER A 1 94 ? 2.991 -17.756 0.462 1.00 96.00 94 SER A CA 1
ATOM 724 C C . SER A 1 94 ? 4.489 -18.054 0.466 1.00 96.00 94 SER A C 1
ATOM 726 O O . SER A 1 94 ? 5.047 -18.493 -0.541 1.00 96.00 94 SER A O 1
ATOM 728 N N . VAL A 1 95 ? 5.170 -17.745 1.571 1.00 94.81 95 VAL A N 1
ATOM 729 C CA . VAL A 1 95 ? 6.584 -18.093 1.778 1.00 94.81 95 VAL A CA 1
ATOM 730 C C . VAL A 1 95 ? 6.828 -18.421 3.243 1.00 94.81 95 VAL A C 1
ATOM 732 O O . VAL A 1 95 ? 6.237 -17.794 4.117 1.00 94.81 95 VAL A O 1
ATOM 735 N N . VAL A 1 96 ? 7.767 -19.321 3.528 1.00 93.12 96 VAL A N 1
ATOM 736 C CA . VAL A 1 96 ? 8.398 -19.377 4.854 1.00 93.12 96 VAL A CA 1
ATOM 737 C C . VAL A 1 96 ? 9.444 -18.254 4.914 1.00 93.12 96 VAL A C 1
ATOM 739 O O . VAL A 1 96 ? 10.328 -18.226 4.040 1.00 93.12 96 VAL A O 1
ATOM 742 N N . PRO A 1 97 ? 9.348 -17.294 5.856 1.00 92.06 97 PRO A N 1
ATOM 743 C CA . PRO A 1 97 ? 10.370 -16.264 6.027 1.00 92.06 97 PRO A CA 1
ATOM 744 C C . PRO A 1 97 ? 11.724 -16.883 6.381 1.00 92.06 97 PRO A C 1
ATOM 746 O O . PRO A 1 97 ? 11.798 -17.858 7.128 1.00 92.06 97 PRO A O 1
ATOM 749 N N . ASP A 1 98 ? 12.817 -16.311 5.879 1.00 90.81 98 ASP A N 1
ATOM 750 C CA . ASP A 1 98 ? 14.146 -16.730 6.332 1.00 90.81 98 ASP A CA 1
ATOM 751 C C . ASP A 1 98 ? 14.429 -16.232 7.748 1.00 90.81 98 ASP A C 1
ATOM 753 O O . ASP A 1 98 ? 13.822 -15.279 8.223 1.00 90.81 98 ASP A O 1
ATOM 757 N N . LEU A 1 99 ? 15.413 -16.825 8.414 1.00 87.00 99 LEU A N 1
ATOM 758 C CA . LEU A 1 99 ? 15.934 -16.270 9.660 1.00 87.00 99 LEU A CA 1
ATOM 759 C C . LEU A 1 99 ? 17.138 -15.398 9.365 1.00 87.00 99 LEU A C 1
ATOM 761 O O . LEU A 1 99 ? 18.099 -15.858 8.736 1.00 87.00 99 LEU A O 1
ATOM 765 N N . SER A 1 100 ? 17.108 -14.158 9.857 1.00 82.62 100 SER A N 1
ATOM 766 C CA . SER A 1 100 ? 18.284 -13.303 9.794 1.00 82.62 100 SER A CA 1
ATOM 767 C C . SER A 1 100 ? 19.435 -13.992 10.530 1.00 82.62 100 SER A C 1
ATOM 769 O O . SER A 1 100 ? 19.271 -14.624 11.579 1.00 82.62 100 SER A O 1
ATOM 771 N N . SER A 1 101 ? 20.630 -13.947 9.946 1.00 72.25 101 SER A N 1
ATOM 772 C CA . SER A 1 101 ? 21.815 -14.545 10.549 1.00 72.25 101 SER A CA 1
ATOM 773 C C . SER A 1 101 ? 22.909 -13.502 10.677 1.00 72.25 101 SER A C 1
ATOM 775 O O . SER A 1 101 ? 23.091 -12.646 9.819 1.00 72.25 101 SER A O 1
ATOM 777 N N . SER A 1 102 ? 23.727 -13.620 11.720 1.00 58.53 102 SER A N 1
ATOM 778 C CA . SER A 1 102 ? 24.915 -12.769 11.884 1.00 58.53 102 SER A CA 1
ATOM 779 C C . SER A 1 102 ? 26.009 -13.019 10.829 1.00 58.53 102 SER A C 1
ATOM 781 O O . SER A 1 102 ? 27.042 -12.350 10.851 1.00 58.53 102 SER A O 1
ATOM 783 N N . SER A 1 103 ? 25.816 -13.991 9.931 1.00 55.81 103 SER A N 1
ATOM 784 C CA . SER A 1 103 ? 26.834 -14.510 9.011 1.00 55.81 103 SER A CA 1
ATOM 785 C C . SER A 1 103 ? 26.489 -14.411 7.522 1.00 55.81 103 SER A C 1
ATOM 787 O O . SER A 1 103 ? 27.326 -14.799 6.707 1.00 55.81 103 SER A O 1
ATOM 789 N N . GLY A 1 104 ? 25.311 -13.909 7.151 1.00 64.38 104 GLY A N 1
ATOM 790 C CA . GLY A 1 104 ? 24.907 -13.783 5.750 1.00 64.38 104 GLY A CA 1
ATOM 791 C C . GLY A 1 104 ? 23.546 -13.120 5.581 1.00 64.38 104 GLY A C 1
ATOM 792 O O . GLY A 1 104 ? 22.730 -13.159 6.505 1.00 64.38 104 GLY A O 1
ATOM 793 N N . ASP A 1 105 ? 23.346 -12.531 4.403 1.00 74.25 105 ASP A N 1
ATOM 794 C CA . ASP A 1 105 ? 22.094 -11.893 4.000 1.00 74.25 105 ASP A CA 1
ATOM 795 C C . ASP A 1 105 ? 20.953 -12.930 3.917 1.00 74.25 105 ASP A C 1
ATOM 797 O O . ASP A 1 105 ? 21.218 -14.109 3.633 1.00 74.25 105 ASP A O 1
ATOM 801 N N . PRO A 1 106 ? 19.695 -12.526 4.177 1.00 85.38 106 PRO A N 1
ATOM 802 C CA . PRO A 1 106 ? 18.521 -13.368 3.959 1.00 85.38 106 PRO A CA 1
ATOM 803 C C . PRO A 1 106 ? 18.474 -13.954 2.543 1.00 85.38 106 PRO A C 1
ATOM 805 O O . PRO A 1 106 ? 19.022 -13.381 1.599 1.00 85.38 106 PRO A O 1
ATOM 808 N N . LYS A 1 107 ? 17.800 -15.099 2.373 1.00 90.00 107 LYS A N 1
ATOM 809 C CA . LYS A 1 107 ? 17.712 -15.760 1.068 1.00 90.00 107 LYS A CA 1
ATOM 810 C C . LYS A 1 107 ? 16.970 -14.849 0.073 1.00 90.00 107 LYS A C 1
ATOM 812 O O . LYS A 1 107 ? 15.842 -14.428 0.355 1.00 90.00 107 LYS A O 1
ATOM 817 N N . PRO A 1 108 ? 17.562 -14.566 -1.099 1.00 92.44 108 PRO A N 1
ATOM 818 C CA . PRO A 1 108 ? 16.910 -13.741 -2.099 1.00 92.44 108 PRO A CA 1
ATOM 819 C C . PRO A 1 108 ? 15.796 -14.510 -2.819 1.00 92.44 108 PRO A C 1
ATOM 821 O O . PRO A 1 108 ? 15.859 -15.732 -2.983 1.00 92.44 108 PRO A O 1
ATOM 824 N N . ARG A 1 109 ? 14.774 -13.772 -3.253 1.00 96.25 109 ARG A N 1
ATOM 825 C CA . ARG A 1 109 ? 13.583 -14.263 -3.957 1.00 96.25 109 ARG A CA 1
ATOM 826 C C . ARG A 1 109 ? 13.318 -13.416 -5.196 1.00 96.25 109 ARG A C 1
ATOM 828 O O . ARG A 1 109 ? 13.275 -12.187 -5.106 1.00 96.25 109 ARG A O 1
ATOM 835 N N . TYR A 1 110 ? 13.105 -14.062 -6.339 1.00 97.38 110 TYR A N 1
ATOM 836 C CA . TYR A 1 110 ? 13.139 -13.402 -7.641 1.00 97.38 110 TYR A CA 1
ATOM 837 C C . TYR A 1 110 ? 11.840 -13.529 -8.442 1.00 97.38 110 TYR A C 1
ATOM 839 O O . TYR A 1 110 ? 11.207 -14.582 -8.469 1.00 97.38 110 TYR A O 1
ATOM 847 N N . TYR A 1 111 ? 11.503 -12.461 -9.163 1.00 98.12 111 TYR A N 1
ATOM 848 C CA . TYR A 1 111 ? 10.592 -12.458 -10.315 1.00 98.12 111 TYR A CA 1
ATOM 849 C C . TYR A 1 111 ? 11.143 -11.516 -11.396 1.00 98.12 111 TYR A C 1
ATOM 851 O O . TYR A 1 111 ? 12.108 -10.784 -11.159 1.00 98.12 111 TYR A O 1
ATOM 859 N N . ARG A 1 112 ? 10.564 -11.529 -12.598 1.00 96.69 112 ARG A N 1
ATOM 860 C CA . ARG A 1 112 ? 11.012 -10.710 -13.734 1.00 96.69 112 ARG A CA 1
ATOM 861 C C . ARG A 1 112 ? 9.944 -9.739 -14.185 1.00 96.69 112 ARG A C 1
ATOM 863 O O . ARG A 1 112 ? 8.752 -9.983 -14.020 1.00 96.69 112 ARG A O 1
ATOM 870 N N . LEU A 1 113 ? 10.389 -8.650 -14.798 1.00 95.19 113 LEU A N 1
ATOM 871 C CA . LEU A 1 113 ? 9.527 -7.627 -15.372 1.00 95.19 113 LEU A CA 1
ATOM 872 C C . LEU A 1 113 ? 9.935 -7.331 -16.807 1.00 95.19 113 LEU A C 1
ATOM 874 O O . LEU A 1 113 ? 11.122 -7.279 -17.146 1.00 95.19 113 LEU A O 1
ATOM 878 N N . ALA A 1 114 ? 8.926 -7.062 -17.629 1.00 94.12 114 ALA A N 1
ATOM 879 C CA . ALA A 1 114 ? 9.108 -6.422 -18.915 1.00 94.12 114 ALA A CA 1
ATOM 880 C C . ALA A 1 114 ? 8.474 -5.035 -18.869 1.00 94.12 114 ALA A C 1
ATOM 882 O O . ALA A 1 114 ? 7.255 -4.896 -18.841 1.00 94.12 114 ALA A O 1
ATOM 883 N N . ILE A 1 115 ? 9.320 -4.010 -18.809 1.00 91.00 115 ILE A N 1
ATOM 884 C CA . ILE A 1 115 ? 8.885 -2.626 -18.649 1.00 91.00 115 ILE A CA 1
ATOM 885 C C . ILE A 1 115 ? 8.527 -2.077 -20.035 1.00 91.00 115 ILE A C 1
ATOM 887 O O . ILE A 1 115 ? 9.387 -2.088 -20.925 1.00 91.00 115 ILE A O 1
ATOM 891 N N . PRO A 1 116 ? 7.292 -1.590 -20.251 1.00 91.25 116 PRO A N 1
ATOM 892 C CA . PRO A 1 116 ? 6.926 -0.958 -21.510 1.00 91.25 116 PRO A CA 1
ATOM 893 C C . PRO A 1 116 ? 7.809 0.258 -21.819 1.00 91.25 116 PRO A C 1
ATOM 895 O O . PRO A 1 116 ? 8.266 0.969 -20.922 1.00 91.25 116 PRO A O 1
ATOM 898 N N . GLU A 1 117 ? 8.031 0.543 -23.105 1.00 85.25 117 GLU A N 1
ATOM 899 C CA . GLU A 1 117 ? 8.795 1.730 -23.498 1.00 85.25 117 GLU A CA 1
ATOM 900 C C . GLU A 1 117 ? 8.185 3.007 -22.904 1.00 85.25 117 GLU A C 1
ATOM 902 O O . GLU A 1 117 ? 6.967 3.194 -22.912 1.00 85.25 117 GLU A O 1
ATOM 907 N N . ASN A 1 118 ? 9.039 3.922 -22.438 1.00 83.56 118 ASN A N 1
ATOM 908 C CA . ASN A 1 118 ? 8.637 5.193 -21.824 1.00 83.56 118 ASN A CA 1
ATOM 909 C C . ASN A 1 118 ? 7.738 5.035 -20.582 1.00 83.56 118 ASN A C 1
ATOM 911 O O . ASN A 1 118 ? 6.893 5.895 -20.342 1.00 83.56 118 ASN A O 1
ATOM 915 N N . HIS A 1 119 ? 7.909 3.967 -19.800 1.00 89.44 119 HIS A N 1
ATOM 916 C CA . HIS A 1 119 ? 7.244 3.797 -18.507 1.00 89.44 119 HIS A CA 1
ATOM 917 C C . HIS A 1 119 ? 8.265 3.583 -17.393 1.00 89.44 119 HIS A C 1
ATOM 919 O O . HIS A 1 119 ? 9.197 2.804 -17.547 1.00 89.44 119 HIS A O 1
ATOM 925 N N . ASN A 1 120 ? 8.063 4.231 -16.253 1.00 86.56 120 ASN A N 1
ATOM 926 C CA . ASN A 1 120 ? 8.670 3.827 -14.993 1.00 86.56 120 ASN A CA 1
ATOM 927 C C . ASN A 1 120 ? 8.053 2.500 -14.536 1.00 86.56 120 ASN A C 1
ATOM 929 O O . ASN A 1 120 ? 6.891 2.222 -14.839 1.00 86.56 120 ASN A O 1
ATOM 933 N N . ALA A 1 121 ? 8.792 1.727 -13.745 1.00 89.31 121 ALA A N 1
ATOM 934 C CA . ALA A 1 121 ? 8.225 0.608 -13.002 1.00 89.31 121 ALA A CA 1
ATOM 935 C C . ALA A 1 121 ? 8.197 0.932 -11.512 1.00 89.31 121 ALA A C 1
ATOM 937 O O . ALA A 1 121 ? 9.173 1.445 -10.960 1.00 89.31 121 ALA A O 1
ATOM 938 N N . VAL A 1 122 ? 7.086 0.607 -10.864 1.00 90.06 122 VAL A N 1
ATOM 939 C CA . VAL A 1 122 ? 6.943 0.653 -9.411 1.00 90.06 122 VAL A CA 1
ATOM 940 C C . VAL A 1 122 ? 6.492 -0.722 -8.955 1.00 90.06 122 VAL A C 1
ATOM 942 O O . VAL A 1 122 ? 5.548 -1.281 -9.513 1.00 90.06 122 VAL A O 1
ATOM 945 N N . VAL A 1 123 ? 7.184 -1.271 -7.964 1.00 93.06 123 VAL A N 1
ATOM 946 C CA . VAL A 1 123 ? 6.845 -2.554 -7.359 1.00 93.06 123 VAL A CA 1
ATOM 947 C C . VAL A 1 123 ? 6.678 -2.418 -5.860 1.00 93.06 123 VAL A C 1
ATOM 949 O O . VAL A 1 123 ? 7.446 -1.717 -5.200 1.00 93.06 123 VAL A O 1
ATOM 952 N N . THR A 1 124 ? 5.686 -3.112 -5.321 1.00 93.62 124 THR A N 1
ATOM 953 C CA . THR A 1 124 ? 5.448 -3.188 -3.880 1.00 93.62 124 THR A CA 1
ATOM 954 C C . THR A 1 124 ? 5.594 -4.621 -3.410 1.00 93.62 124 THR A C 1
ATOM 956 O O . THR A 1 124 ? 5.115 -5.527 -4.090 1.00 93.62 124 THR A O 1
ATOM 959 N N . LEU A 1 125 ? 6.164 -4.813 -2.228 1.00 95.50 125 LEU A N 1
ATOM 960 C CA . LEU A 1 125 ? 6.197 -6.086 -1.518 1.00 95.50 125 LEU A CA 1
ATOM 961 C C . LEU A 1 125 ? 5.524 -5.895 -0.158 1.00 95.50 125 LEU A C 1
ATOM 963 O O . LEU A 1 125 ? 5.909 -4.991 0.581 1.00 95.50 125 LEU A O 1
ATOM 967 N N . LYS A 1 126 ? 4.537 -6.732 0.167 1.00 94.75 126 LYS A N 1
ATOM 968 C CA . LYS A 1 126 ? 3.851 -6.767 1.468 1.00 94.75 126 LYS A CA 1
ATOM 969 C C . LYS A 1 126 ? 3.876 -8.185 2.019 1.00 94.75 126 LYS A C 1
ATOM 971 O O . LYS A 1 126 ? 3.477 -9.101 1.310 1.00 94.75 126 LYS A O 1
ATOM 976 N N . ALA A 1 127 ? 4.276 -8.357 3.274 1.00 94.00 127 ALA A N 1
ATOM 977 C CA . ALA A 1 127 ? 4.012 -9.582 4.025 1.00 94.00 127 ALA A CA 1
ATOM 978 C C . ALA A 1 127 ? 2.815 -9.362 4.950 1.00 94.00 127 ALA A C 1
ATOM 980 O O . ALA A 1 127 ? 2.638 -8.274 5.500 1.00 94.00 127 ALA A O 1
ATOM 981 N N . ILE A 1 128 ? 2.009 -10.404 5.121 1.00 91.69 128 ILE A N 1
ATOM 982 C CA . ILE A 1 128 ? 0.879 -10.448 6.043 1.00 91.69 128 ILE A CA 1
ATOM 983 C C . ILE A 1 128 ? 1.262 -11.415 7.169 1.00 91.69 128 ILE A C 1
ATOM 985 O O . ILE A 1 128 ? 1.206 -12.630 6.965 1.00 91.69 128 ILE A O 1
ATOM 989 N N . PRO A 1 129 ? 1.700 -10.906 8.334 1.00 85.62 129 PRO A N 1
ATOM 990 C CA . PRO A 1 129 ? 2.092 -11.752 9.451 1.00 85.62 129 PRO A CA 1
ATOM 991 C C . PRO A 1 129 ? 0.914 -12.575 9.965 1.00 85.62 129 PRO A C 1
ATOM 993 O O . PRO A 1 129 ? -0.203 -12.062 10.097 1.00 85.62 129 PRO A O 1
ATOM 996 N N . ASN A 1 130 ? 1.184 -13.831 10.311 1.00 83.56 130 ASN A N 1
ATOM 997 C CA . ASN A 1 130 ? 0.207 -14.688 10.970 1.00 83.56 130 ASN A CA 1
ATOM 998 C C . ASN A 1 130 ? -0.170 -14.114 12.331 1.00 83.56 130 ASN A C 1
ATOM 1000 O O . ASN A 1 130 ? 0.660 -13.511 13.018 1.00 83.56 130 ASN A O 1
ATOM 1004 N N . ARG A 1 131 ? -1.425 -14.326 12.725 1.00 76.94 131 ARG A N 1
ATOM 1005 C CA . ARG A 1 131 ? -1.958 -13.880 14.011 1.00 76.94 131 ARG A CA 1
ATOM 1006 C C . ARG A 1 131 ? -2.521 -15.045 14.790 1.00 76.94 131 ARG A C 1
ATOM 1008 O O . ARG A 1 131 ? -3.166 -15.924 14.225 1.00 76.94 131 ARG A O 1
ATOM 1015 N N . ASN A 1 132 ? -2.334 -15.002 16.101 1.00 68.19 132 ASN A N 1
ATOM 1016 C CA . ASN A 1 132 ? -3.014 -15.910 17.006 1.00 68.19 132 ASN A CA 1
ATOM 1017 C C . ASN A 1 132 ? -4.484 -15.487 17.213 1.00 68.19 132 ASN A C 1
ATOM 1019 O O . ASN A 1 132 ? -4.941 -14.437 16.751 1.00 68.19 132 ASN A O 1
ATOM 1023 N N . SER A 1 133 ? -5.230 -16.289 17.974 1.00 61.22 133 SER A N 1
ATOM 1024 C CA . SER A 1 133 ? -6.636 -16.024 18.309 1.00 61.22 133 SER A CA 1
ATOM 1025 C C . SER A 1 133 ? -6.874 -14.738 19.104 1.00 61.22 133 SER A C 1
ATOM 1027 O O . SER A 1 133 ? -8.010 -14.302 19.272 1.00 61.22 133 SER A O 1
ATOM 1029 N N . GLU A 1 134 ? -5.809 -14.152 19.634 1.00 59.59 134 GLU A N 1
ATOM 1030 C CA . GLU A 1 134 ? -5.813 -12.906 20.383 1.00 59.59 134 GLU A CA 1
ATOM 1031 C C . GLU A 1 134 ? -5.527 -11.683 19.489 1.00 59.59 134 GLU A C 1
ATOM 1033 O O . GLU A 1 134 ? -5.540 -10.544 19.966 1.00 59.59 134 GLU A O 1
ATOM 1038 N N . GLY A 1 135 ? -5.326 -11.901 18.185 1.00 65.06 135 GLY A N 1
ATOM 1039 C CA . GLY A 1 135 ? -4.985 -10.862 17.218 1.00 65.06 135 GLY A CA 1
ATOM 1040 C C . GLY A 1 135 ? -3.535 -10.391 17.311 1.00 65.06 135 GLY A C 1
ATOM 1041 O O . GLY A 1 135 ? -3.200 -9.383 16.697 1.00 65.06 135 GLY A O 1
ATOM 1042 N N . GLU A 1 136 ? -2.689 -11.088 18.072 1.00 71.19 136 GLU A N 1
ATOM 1043 C CA . GLU A 1 136 ? -1.263 -10.787 18.188 1.00 71.19 136 GLU A CA 1
ATOM 1044 C C . GLU A 1 136 ? -0.489 -11.513 17.086 1.00 71.19 136 GLU A C 1
ATOM 1046 O O . GLU A 1 136 ? -0.799 -12.660 16.759 1.00 71.19 136 GLU A O 1
ATOM 1051 N N . GLY A 1 137 ? 0.516 -10.850 16.513 1.00 74.19 137 GLY A N 1
ATOM 1052 C CA . GLY A 1 137 ? 1.373 -11.450 15.490 1.00 74.19 137 GLY A CA 1
ATOM 1053 C C . GLY A 1 137 ? 2.261 -12.563 16.048 1.00 74.19 137 GLY A C 1
ATOM 1054 O O . GLY A 1 137 ? 2.779 -12.426 17.153 1.00 74.19 137 GLY A O 1
ATOM 1055 N N . GLU A 1 138 ? 2.465 -13.635 15.278 1.00 79.44 138 GLU A N 1
ATOM 1056 C CA . GLU A 1 138 ? 3.431 -14.697 15.615 1.00 79.44 138 GLU A CA 1
ATOM 1057 C C . GLU A 1 138 ? 4.875 -14.172 15.576 1.00 79.44 138 GLU A C 1
ATOM 1059 O O . GLU A 1 138 ? 5.652 -14.406 16.501 1.00 79.44 138 GLU A O 1
ATOM 1064 N N . HIS A 1 139 ? 5.207 -13.419 14.522 1.00 80.00 139 HIS A N 1
ATOM 1065 C CA . HIS A 1 139 ? 6.492 -12.749 14.325 1.00 80.00 139 HIS A CA 1
ATOM 1066 C C . HIS A 1 139 ? 6.311 -11.399 13.639 1.00 80.00 139 HIS A C 1
ATOM 1068 O O . HIS A 1 139 ? 5.365 -11.205 12.870 1.00 80.00 139 HIS A O 1
ATOM 1074 N N . ASP A 1 140 ? 7.292 -10.523 13.836 1.00 87.50 140 ASP A N 1
ATOM 1075 C CA . ASP A 1 140 ? 7.517 -9.395 12.943 1.00 87.50 140 ASP A CA 1
ATOM 1076 C C . ASP A 1 140 ? 8.287 -9.891 11.709 1.00 87.50 140 ASP A C 1
ATOM 1078 O O . ASP A 1 140 ? 9.354 -10.503 11.819 1.00 87.50 140 ASP A O 1
ATOM 1082 N N . VAL A 1 141 ? 7.729 -9.648 10.523 1.00 90.62 141 VAL A N 1
ATOM 1083 C CA . VAL A 1 141 ? 8.316 -10.061 9.243 1.00 90.62 141 VAL A CA 1
ATOM 1084 C C . VAL A 1 141 ? 8.939 -8.845 8.575 1.00 90.62 141 VAL A C 1
ATOM 1086 O O . VAL A 1 141 ? 8.236 -7.916 8.180 1.00 90.62 141 VAL A O 1
ATOM 1089 N N . GLN A 1 142 ? 10.256 -8.866 8.409 1.00 91.88 142 GLN A N 1
ATOM 1090 C CA . GLN A 1 142 ? 10.980 -7.881 7.623 1.00 91.88 142 GLN A CA 1
ATOM 1091 C C . GLN A 1 142 ? 10.833 -8.190 6.136 1.00 91.88 142 GLN A C 1
ATOM 1093 O O . GLN A 1 142 ? 11.034 -9.325 5.690 1.00 91.88 142 GLN A O 1
ATOM 1098 N N . ILE A 1 143 ? 10.502 -7.164 5.361 1.00 92.50 143 ILE A N 1
ATOM 1099 C CA . ILE A 1 143 ? 10.386 -7.236 3.907 1.00 92.50 143 ILE A CA 1
ATOM 1100 C C . ILE A 1 143 ? 11.212 -6.146 3.243 1.00 92.50 143 ILE A C 1
ATOM 1102 O O . ILE A 1 143 ? 11.272 -5.003 3.705 1.00 92.50 143 ILE A O 1
ATOM 1106 N N . LYS A 1 144 ? 11.833 -6.506 2.122 1.00 89.56 144 LYS A N 1
ATOM 1107 C CA . LYS A 1 144 ? 12.700 -5.608 1.367 1.00 89.56 144 LYS A CA 1
ATOM 1108 C C . LYS A 1 144 ? 12.647 -5.934 -0.118 1.00 89.56 144 LYS A C 1
ATOM 1110 O O . LYS A 1 144 ? 12.822 -7.086 -0.508 1.00 89.56 144 LYS A O 1
ATOM 1115 N N . VAL A 1 145 ? 12.445 -4.909 -0.943 1.00 89.38 145 VAL A N 1
ATOM 1116 C CA . VAL A 1 145 ? 12.784 -4.970 -2.370 1.00 89.38 145 VAL A CA 1
ATOM 1117 C C . VAL A 1 145 ? 14.258 -4.590 -2.462 1.00 89.38 145 VAL A C 1
ATOM 1119 O O . VAL A 1 145 ? 14.595 -3.418 -2.316 1.00 89.38 145 VAL A O 1
ATOM 1122 N N . GLU A 1 146 ? 15.133 -5.586 -2.582 1.00 85.50 146 GLU A N 1
ATOM 1123 C CA . GLU A 1 146 ? 16.588 -5.406 -2.496 1.00 85.50 146 GLU A CA 1
ATOM 1124 C C . GLU A 1 146 ? 17.133 -4.724 -3.744 1.00 85.50 146 GLU A C 1
ATOM 1126 O O . GLU A 1 146 ? 17.884 -3.753 -3.656 1.00 85.50 146 GLU A O 1
ATOM 1131 N N . ASP A 1 147 ? 16.746 -5.258 -4.903 1.00 83.38 147 ASP A N 1
ATOM 1132 C CA . ASP A 1 147 ? 17.379 -4.957 -6.176 1.00 83.38 147 ASP A CA 1
ATOM 1133 C C . ASP A 1 147 ? 16.357 -5.095 -7.323 1.00 83.38 147 ASP A C 1
ATOM 1135 O O . ASP A 1 147 ? 15.441 -5.908 -7.269 1.00 83.38 147 ASP A O 1
ATOM 1139 N N . MET A 1 148 ? 16.488 -4.304 -8.381 1.00 84.44 148 MET A N 1
ATOM 1140 C CA . MET A 1 148 ? 15.722 -4.384 -9.631 1.00 84.44 148 MET A CA 1
ATOM 1141 C C . MET A 1 148 ? 16.646 -4.308 -10.864 1.00 84.44 148 MET A C 1
ATOM 1143 O O . MET A 1 148 ? 16.807 -3.246 -11.459 1.00 84.44 148 MET A O 1
ATOM 1147 N N . ALA A 1 149 ? 17.318 -5.400 -11.233 1.00 84.06 149 ALA A N 1
ATOM 1148 C CA . ALA A 1 149 ? 18.465 -5.383 -12.140 1.00 84.06 149 ALA A CA 1
ATOM 1149 C C . ALA A 1 149 ? 18.094 -5.711 -13.583 1.00 84.06 149 ALA A C 1
ATOM 1151 O O . ALA A 1 149 ? 17.395 -6.687 -13.854 1.00 84.06 149 ALA A O 1
ATOM 1152 N N . ASN A 1 150 ? 18.641 -4.958 -14.539 1.00 85.25 150 ASN A N 1
ATOM 1153 C CA . ASN A 1 150 ? 18.561 -5.337 -15.944 1.00 85.25 150 ASN A CA 1
ATOM 1154 C C . ASN A 1 150 ? 19.681 -6.326 -16.299 1.00 85.25 150 ASN A C 1
ATOM 1156 O O . ASN A 1 150 ? 20.861 -6.072 -16.053 1.00 85.25 150 ASN A O 1
ATOM 1160 N N . THR A 1 151 ? 19.308 -7.447 -16.909 1.00 81.31 151 THR A N 1
ATOM 1161 C CA . THR A 1 151 ? 20.218 -8.560 -17.232 1.00 81.31 151 THR A CA 1
ATOM 1162 C C . THR A 1 151 ? 20.784 -8.505 -18.656 1.00 81.31 151 THR A C 1
ATOM 1164 O O . THR A 1 151 ? 21.643 -9.314 -19.001 1.00 81.31 151 THR A O 1
ATOM 1167 N N . SER A 1 152 ? 20.351 -7.547 -19.488 1.00 80.75 152 SER A N 1
ATOM 1168 C CA . SER A 1 152 ? 20.782 -7.435 -20.891 1.00 80.75 152 SER A CA 1
ATOM 1169 C C . SER A 1 152 ? 22.142 -6.752 -21.071 1.00 80.75 152 SER A C 1
ATOM 1171 O O . SER A 1 152 ? 22.934 -7.163 -21.920 1.00 80.75 152 SER A O 1
ATOM 1173 N N . SER A 1 153 ? 22.439 -5.724 -20.270 1.00 70.75 153 SER A N 1
ATOM 1174 C CA . SER A 1 153 ? 23.687 -4.960 -20.345 1.00 70.75 153 SER A CA 1
ATOM 1175 C C . SER A 1 153 ? 23.974 -4.227 -19.034 1.00 70.75 153 SER A C 1
ATOM 1177 O O . SER A 1 153 ? 23.084 -3.636 -18.428 1.00 70.75 153 SER A O 1
ATOM 1179 N N . GLY A 1 154 ? 25.249 -4.178 -18.631 1.00 63.44 154 GLY A N 1
ATOM 1180 C CA . GLY A 1 154 ? 25.687 -3.412 -17.456 1.00 63.44 154 GLY A CA 1
ATOM 1181 C C . GLY A 1 154 ? 25.499 -1.892 -17.590 1.00 63.44 154 GLY A C 1
ATOM 1182 O O . GLY A 1 154 ? 25.521 -1.188 -16.589 1.00 63.44 154 GLY A O 1
ATOM 1183 N N . VAL A 1 155 ? 25.266 -1.378 -18.807 1.00 63.06 155 VAL A N 1
ATOM 1184 C CA . VAL A 1 155 ? 24.994 0.054 -19.072 1.00 63.06 155 VAL A CA 1
ATOM 1185 C C . VAL A 1 155 ? 23.609 0.481 -18.554 1.00 63.06 155 VAL A C 1
ATOM 1187 O O . VAL A 1 155 ? 23.352 1.665 -18.331 1.00 63.06 155 VAL A O 1
ATOM 1190 N N . CYS A 1 156 ? 22.725 -0.485 -18.301 1.00 64.19 156 CYS A N 1
ATOM 1191 C CA . CYS A 1 156 ? 21.374 -0.252 -17.794 1.00 64.19 156 CYS A CA 1
ATOM 1192 C C . CYS A 1 156 ? 21.327 -0.073 -16.268 1.00 64.19 156 CYS A C 1
ATOM 1194 O O . CYS A 1 156 ? 20.282 0.276 -15.728 1.00 64.19 156 CYS A O 1
ATOM 1196 N N . GLN A 1 157 ? 22.440 -0.303 -15.556 1.00 56.28 157 GLN A N 1
ATOM 1197 C CA . GLN A 1 157 ? 22.461 -0.301 -14.089 1.00 56.28 157 GLN A CA 1
ATOM 1198 C C . GLN A 1 157 ? 22.502 1.101 -13.451 1.00 56.28 157 GLN A C 1
ATOM 1200 O O . GLN A 1 157 ? 22.158 1.224 -12.280 1.00 56.28 157 GLN A O 1
ATOM 1205 N N . ASP A 1 158 ? 22.756 2.184 -14.203 1.00 51.50 158 ASP A N 1
ATOM 1206 C CA . ASP A 1 158 ? 22.592 3.564 -13.684 1.00 51.50 158 ASP A CA 1
ATOM 1207 C C . ASP A 1 158 ? 21.113 4.024 -13.655 1.00 51.50 158 ASP A C 1
ATOM 1209 O O . ASP A 1 158 ? 20.812 5.206 -13.830 1.00 51.50 158 ASP A O 1
ATOM 1213 N N . MET A 1 159 ? 20.170 3.090 -13.522 1.00 51.75 159 MET A N 1
ATOM 1214 C CA . MET A 1 159 ? 18.726 3.345 -13.384 1.00 51.75 159 MET A CA 1
ATOM 1215 C C . MET A 1 159 ? 18.228 3.128 -11.946 1.00 51.75 159 MET A C 1
ATOM 1217 O O . MET A 1 159 ? 17.040 3.268 -11.671 1.00 51.75 159 MET A O 1
ATOM 1221 N N . TYR A 1 160 ? 19.156 2.804 -11.041 1.00 47.84 160 TYR A N 1
ATOM 1222 C CA . TYR A 1 160 ? 18.898 2.358 -9.672 1.00 47.84 160 TYR A CA 1
ATOM 1223 C C . TYR A 1 160 ? 18.871 3.416 -8.598 1.00 47.84 160 TYR A C 1
ATOM 1225 O O . TYR A 1 160 ? 18.284 3.227 -7.539 1.00 47.84 160 TYR A O 1
ATOM 1233 N N . ALA A 1 161 ? 19.570 4.512 -8.819 1.00 42.62 161 ALA A N 1
ATOM 1234 C CA . ALA A 1 161 ? 19.569 5.569 -7.848 1.00 42.62 161 ALA A CA 1
ATOM 1235 C C . ALA A 1 161 ? 18.525 6.577 -8.306 1.00 42.62 161 ALA A C 1
ATOM 1237 O O . ALA A 1 161 ? 18.654 7.161 -9.386 1.00 42.62 161 ALA A O 1
ATOM 1238 N N . PHE A 1 162 ? 17.585 6.915 -7.422 1.00 43.44 162 PHE A N 1
ATOM 1239 C CA . PHE A 1 162 ? 17.374 8.336 -7.189 1.00 43.44 162 PHE A CA 1
ATOM 1240 C C . PHE A 1 162 ? 18.765 8.934 -6.914 1.00 43.44 162 PHE A C 1
ATOM 1242 O O . PHE A 1 162 ? 19.152 9.111 -5.777 1.00 43.44 162 PHE A O 1
ATOM 1249 N N . GLU A 1 163 ? 19.583 9.232 -7.921 1.00 36.25 163 GLU A N 1
ATOM 1250 C CA . GLU A 1 163 ? 20.407 10.417 -7.804 1.00 36.25 163 GLU A CA 1
ATOM 1251 C C . GLU A 1 163 ? 19.405 11.540 -7.996 1.00 36.25 163 GLU A C 1
ATOM 1253 O O . GLU A 1 163 ? 19.118 11.988 -9.111 1.00 36.25 163 GLU A O 1
ATOM 1258 N N . ASN A 1 164 ? 18.821 11.982 -6.878 1.00 42.31 164 ASN A N 1
ATOM 1259 C CA . ASN A 1 164 ? 18.217 13.298 -6.872 1.00 42.31 164 ASN A CA 1
ATOM 1260 C C . ASN A 1 164 ? 19.291 14.309 -7.323 1.00 42.31 164 ASN A C 1
ATOM 1262 O O . ASN A 1 164 ? 20.490 14.021 -7.352 1.00 42.31 164 ASN A O 1
ATOM 1266 N N . LYS A 1 165 ? 18.885 15.530 -7.665 1.00 36.12 165 LYS A N 1
ATOM 1267 C CA . LYS A 1 165 ? 19.793 16.612 -8.096 1.00 36.12 165 LYS A CA 1
ATOM 1268 C C . LYS A 1 165 ? 20.983 16.864 -7.137 1.00 36.12 165 LYS A C 1
ATOM 1270 O O . LYS A 1 165 ? 21.915 17.581 -7.496 1.00 36.12 165 LYS A O 1
ATOM 1275 N N . TYR A 1 166 ? 20.948 16.280 -5.938 1.00 38.19 166 TYR A N 1
ATOM 1276 C CA . TYR A 1 166 ? 21.921 16.388 -4.858 1.00 38.19 166 TYR A CA 1
ATOM 1277 C C . TYR A 1 166 ? 22.763 15.114 -4.621 1.00 38.19 166 TYR A C 1
ATOM 1279 O O . TYR A 1 166 ? 23.592 15.122 -3.713 1.00 38.19 166 TYR A O 1
ATOM 1287 N N . GLY A 1 167 ? 22.601 14.053 -5.422 1.00 35.16 167 GLY A N 1
ATOM 1288 C CA . GLY A 1 167 ? 23.439 12.846 -5.381 1.00 35.16 167 GLY A CA 1
ATOM 1289 C C . GLY A 1 167 ? 23.150 11.876 -4.225 1.00 35.16 167 GLY A C 1
ATOM 1290 O O . GLY A 1 167 ? 24.048 11.139 -3.819 1.00 35.16 167 GLY A O 1
ATOM 1291 N N . VAL A 1 168 ? 21.941 11.886 -3.644 1.00 35.12 168 VAL A N 1
ATOM 1292 C CA . VAL A 1 168 ? 21.575 10.970 -2.543 1.00 35.12 168 VAL A CA 1
ATOM 1293 C C . VAL A 1 168 ? 20.821 9.756 -3.051 1.00 35.12 168 VAL A C 1
ATOM 1295 O O . VAL A 1 168 ? 19.638 9.870 -3.325 1.00 35.12 168 VAL A O 1
ATOM 1298 N N . VAL A 1 169 ? 21.498 8.606 -3.071 1.00 42.22 169 VAL A N 1
ATOM 1299 C CA . VAL A 1 169 ? 20.932 7.293 -3.410 1.00 42.22 169 VAL A CA 1
ATOM 1300 C C . VAL A 1 169 ? 19.856 6.891 -2.391 1.00 42.22 169 VAL A C 1
ATOM 1302 O O . VAL A 1 169 ? 20.160 6.722 -1.205 1.00 42.22 169 VAL A O 1
ATOM 1305 N N . SER A 1 170 ? 18.615 6.715 -2.850 1.00 45.97 170 SER A N 1
ATOM 1306 C CA . SER A 1 170 ? 17.539 6.069 -2.087 1.00 45.97 170 SER A CA 1
ATOM 1307 C C . SER A 1 170 ? 17.962 4.642 -1.736 1.00 45.97 170 SER A C 1
ATOM 1309 O O . SER A 1 170 ? 18.211 3.831 -2.626 1.00 45.97 170 SER A O 1
ATOM 1311 N N . ARG A 1 171 ? 18.094 4.337 -0.443 1.00 50.59 171 ARG A N 1
ATOM 1312 C CA . ARG A 1 171 ? 18.338 2.961 0.010 1.00 50.59 171 ARG A CA 1
ATOM 1313 C C . ARG A 1 171 ? 17.023 2.177 -0.091 1.00 50.59 171 ARG A C 1
ATOM 1315 O O . ARG A 1 171 ? 15.977 2.793 0.117 1.00 50.59 171 ARG A O 1
ATOM 1322 N N . PRO A 1 172 ? 17.054 0.863 -0.368 1.00 55.62 172 PRO A N 1
ATOM 1323 C CA . PRO A 1 172 ? 15.864 0.028 -0.243 1.00 55.62 172 PRO A CA 1
ATOM 1324 C C . PRO A 1 172 ? 15.268 0.189 1.161 1.00 55.62 172 PRO A C 1
ATOM 1326 O O . PRO A 1 172 ? 15.995 0.125 2.158 1.00 55.62 172 PRO A O 1
ATOM 1329 N N . VAL A 1 173 ? 13.967 0.485 1.221 1.00 66.44 173 VAL A N 1
ATOM 1330 C CA . VAL A 1 173 ? 13.239 0.671 2.480 1.00 66.44 173 VAL A CA 1
ATOM 1331 C C . VAL A 1 173 ? 12.857 -0.709 2.988 1.00 66.44 173 VAL A C 1
ATOM 1333 O O . VAL A 1 173 ? 12.014 -1.384 2.404 1.00 66.44 173 VAL A O 1
ATOM 1336 N N . GLU A 1 174 ? 13.527 -1.125 4.053 1.00 80.00 174 GLU A N 1
ATOM 1337 C CA . GLU A 1 174 ? 13.124 -2.276 4.847 1.00 80.00 174 GLU A CA 1
ATOM 1338 C C . GLU A 1 174 ? 11.890 -1.899 5.669 1.00 80.00 174 GLU A C 1
ATOM 1340 O O . GLU A 1 174 ? 11.850 -0.831 6.291 1.00 80.00 174 GLU A O 1
ATOM 1345 N N . VAL A 1 175 ? 10.875 -2.757 5.632 1.00 85.00 175 VAL A N 1
ATOM 1346 C CA . VAL A 1 175 ? 9.611 -2.568 6.344 1.00 85.00 175 VAL A CA 1
ATOM 1347 C C . VAL A 1 175 ? 9.404 -3.744 7.287 1.00 85.00 175 VAL A C 1
ATOM 1349 O O . VAL A 1 175 ? 9.519 -4.893 6.870 1.00 85.00 175 VAL A O 1
ATOM 1352 N N . SER A 1 176 ? 9.059 -3.446 8.540 1.00 88.00 176 SER A N 1
ATOM 1353 C CA . SER A 1 176 ? 8.646 -4.450 9.520 1.00 88.00 176 SER A CA 1
ATOM 1354 C C . SER A 1 176 ? 7.130 -4.598 9.481 1.00 88.00 176 SER A C 1
ATOM 1356 O O . SER A 1 176 ? 6.402 -3.694 9.900 1.00 88.00 176 SER A O 1
ATOM 1358 N N . ALA A 1 177 ? 6.641 -5.725 8.971 1.00 84.75 177 ALA A N 1
ATOM 1359 C CA . ALA A 1 177 ? 5.238 -6.090 9.066 1.00 84.75 177 ALA A CA 1
ATOM 1360 C C . ALA A 1 177 ? 4.988 -6.747 10.429 1.00 84.75 177 ALA A C 1
ATOM 1362 O O . ALA A 1 177 ? 5.497 -7.833 10.699 1.00 84.75 177 ALA A O 1
ATOM 1363 N N . ASN A 1 178 ? 4.187 -6.097 11.273 1.00 80.88 178 ASN A N 1
ATOM 1364 C CA . ASN A 1 178 ? 3.813 -6.605 12.591 1.00 80.88 178 ASN A CA 1
ATOM 1365 C C . ASN A 1 178 ? 2.326 -6.989 12.641 1.00 80.88 178 ASN A C 1
ATOM 1367 O O . ASN A 1 178 ? 1.497 -6.479 11.886 1.00 80.88 178 ASN A O 1
ATOM 1371 N N . GLY A 1 179 ? 1.960 -7.887 13.555 1.00 76.06 179 GLY A N 1
ATOM 1372 C CA . GLY A 1 179 ? 0.576 -8.351 13.689 1.00 76.06 179 GLY A CA 1
ATOM 1373 C C . GLY A 1 179 ? -0.406 -7.330 14.280 1.00 76.06 179 GLY A C 1
ATOM 1374 O O . GLY A 1 179 ? -1.602 -7.584 14.272 1.00 76.06 179 GLY A O 1
ATOM 1375 N N . ASN A 1 180 ? 0.047 -6.178 14.779 1.00 76.06 180 ASN A N 1
ATOM 1376 C CA . ASN A 1 180 ? -0.812 -5.214 15.482 1.00 76.06 180 ASN A CA 1
ATOM 1377 C C . ASN A 1 180 ? -1.288 -4.052 14.590 1.00 76.06 180 ASN A C 1
ATOM 1379 O O . ASN A 1 180 ? -2.213 -3.313 14.950 1.00 76.06 180 ASN A O 1
ATOM 1383 N N . GLU A 1 181 ? -0.672 -3.881 13.425 1.00 82.44 181 GLU A N 1
ATOM 1384 C CA . GLU A 1 181 ? -0.912 -2.776 12.498 1.00 82.44 181 GLU A CA 1
ATOM 1385 C C . GLU A 1 181 ? -1.220 -3.284 11.087 1.00 82.44 181 GLU A C 1
ATOM 1387 O O . GLU A 1 181 ? -1.018 -4.455 10.753 1.00 82.44 181 GLU A O 1
ATOM 1392 N N . ALA A 1 182 ? -1.808 -2.413 10.271 1.00 87.69 182 ALA A N 1
ATOM 1393 C CA . ALA A 1 182 ? -2.091 -2.746 8.884 1.00 87.69 182 ALA A CA 1
ATOM 1394 C C . ALA A 1 182 ? -0.781 -2.970 8.120 1.00 87.69 182 ALA A C 1
ATOM 1396 O O . ALA A 1 182 ? 0.162 -2.199 8.276 1.00 87.69 182 ALA A O 1
ATOM 1397 N N . ALA A 1 183 ? -0.736 -4.014 7.290 1.00 89.44 183 ALA A N 1
ATOM 1398 C CA . ALA A 1 183 ? 0.455 -4.349 6.518 1.00 89.44 183 ALA A CA 1
ATOM 1399 C C . ALA A 1 183 ? 0.799 -3.234 5.518 1.00 89.44 183 ALA A C 1
ATOM 1401 O O . ALA A 1 183 ? -0.011 -2.905 4.656 1.00 89.44 183 ALA A O 1
ATOM 1402 N N . THR A 1 184 ? 2.008 -2.684 5.601 1.00 92.06 184 THR A N 1
ATOM 1403 C CA . THR A 1 184 ? 2.521 -1.659 4.679 1.00 92.06 184 THR A CA 1
ATOM 1404 C C . THR A 1 184 ? 3.529 -2.262 3.706 1.00 92.06 184 THR A C 1
ATOM 1406 O O . THR A 1 184 ? 4.047 -3.360 3.920 1.00 92.06 184 THR A O 1
ATOM 1409 N N . ALA A 1 185 ? 3.770 -1.576 2.589 1.00 91.88 185 ALA A N 1
ATOM 1410 C CA . ALA A 1 185 ? 4.631 -2.079 1.527 1.00 91.88 185 ALA A CA 1
ATOM 1411 C C . ALA A 1 185 ? 6.071 -1.564 1.611 1.00 91.88 185 ALA A C 1
ATOM 1413 O O . ALA A 1 185 ? 6.305 -0.356 1.710 1.00 91.88 185 ALA A O 1
ATOM 1414 N N . ALA A 1 186 ? 7.030 -2.473 1.416 1.00 90.50 186 ALA A N 1
ATOM 1415 C CA . ALA A 1 186 ? 8.344 -2.109 0.900 1.00 90.50 186 ALA A CA 1
ATOM 1416 C C . ALA A 1 186 ? 8.222 -1.749 -0.586 1.00 90.50 186 ALA A C 1
ATOM 1418 O O . ALA A 1 186 ? 7.496 -2.404 -1.340 1.00 90.50 186 ALA A O 1
ATOM 1419 N N . LEU A 1 187 ? 8.935 -0.706 -1.010 1.00 85.62 187 LEU A N 1
ATOM 1420 C CA . LEU A 1 187 ? 8.792 -0.122 -2.340 1.00 85.62 187 LEU A CA 1
ATOM 1421 C C . LEU A 1 187 ? 10.094 -0.207 -3.143 1.00 85.62 187 LEU A C 1
ATOM 1423 O O . LEU A 1 187 ? 11.138 0.254 -2.682 1.00 85.62 187 LEU A O 1
ATOM 1427 N N . GLY A 1 188 ? 10.001 -0.708 -4.376 1.00 83.62 188 GLY A N 1
ATOM 1428 C CA . GLY A 1 188 ? 11.031 -0.591 -5.407 1.00 83.62 188 GLY A CA 1
ATOM 1429 C C . GLY A 1 188 ? 10.553 0.289 -6.559 1.00 83.62 188 GLY A C 1
ATOM 1430 O O . GLY A 1 188 ? 9.402 0.201 -6.984 1.00 83.62 188 GLY A O 1
ATOM 1431 N N . MET A 1 189 ? 11.423 1.157 -7.074 1.00 81.69 189 MET A N 1
ATOM 1432 C CA . MET A 1 189 ? 11.106 2.017 -8.215 1.00 81.69 189 MET A CA 1
ATOM 1433 C C . MET A 1 189 ? 12.255 2.048 -9.215 1.00 81.69 189 MET A C 1
ATOM 1435 O O . MET A 1 189 ? 13.399 2.301 -8.847 1.00 81.69 189 MET A O 1
ATOM 1439 N N . LEU A 1 190 ? 11.916 1.900 -10.492 1.00 78.19 190 LEU A N 1
ATOM 1440 C CA . LEU A 1 190 ? 12.793 2.172 -11.622 1.00 78.19 190 LEU A CA 1
ATOM 1441 C C . LEU A 1 190 ? 12.246 3.372 -12.383 1.00 78.19 190 LEU A C 1
ATOM 1443 O O . LEU A 1 190 ? 11.228 3.277 -13.072 1.00 78.19 190 LEU A O 1
ATOM 1447 N N . LEU A 1 191 ? 12.932 4.504 -12.257 1.00 73.88 191 LEU A N 1
ATOM 1448 C CA . LEU A 1 191 ? 12.570 5.728 -12.958 1.00 73.88 191 LEU A CA 1
ATOM 1449 C C . LEU A 1 191 ? 13.358 5.824 -14.261 1.00 73.88 191 LEU A C 1
ATOM 1451 O O . LEU A 1 191 ? 14.564 6.087 -14.258 1.00 73.88 191 LEU A O 1
ATOM 1455 N N . LEU A 1 192 ? 12.671 5.644 -15.387 1.00 69.06 192 LEU A N 1
ATOM 1456 C CA . LEU A 1 192 ? 13.261 5.930 -16.686 1.00 69.06 192 LEU A CA 1
ATOM 1457 C C . LEU A 1 192 ? 13.331 7.451 -16.825 1.00 69.06 192 LEU A C 1
ATOM 1459 O O . LEU A 1 192 ? 12.311 8.142 -16.801 1.00 69.06 192 LEU A O 1
ATOM 1463 N N . ARG A 1 193 ? 14.537 8.006 -16.971 1.00 61.59 193 ARG A N 1
ATOM 1464 C CA . ARG A 1 193 ? 14.657 9.413 -17.369 1.00 61.59 193 ARG A CA 1
ATOM 1465 C C . ARG A 1 193 ? 14.093 9.545 -18.783 1.00 61.59 193 ARG A C 1
ATOM 1467 O O . ARG A 1 193 ? 14.321 8.677 -19.623 1.00 61.59 193 ARG A O 1
ATOM 1474 N N . ASP A 1 194 ? 13.387 10.645 -19.045 1.00 58.44 194 ASP A N 1
ATOM 1475 C CA . ASP A 1 194 ? 13.146 11.086 -20.421 1.00 58.44 194 ASP A CA 1
ATOM 1476 C C . ASP A 1 194 ? 14.503 11.084 -21.130 1.00 58.44 194 ASP A C 1
ATOM 1478 O O . ASP A 1 194 ? 15.460 11.613 -20.552 1.00 58.44 194 ASP A O 1
ATOM 1482 N N . LYS A 1 195 ? 14.602 10.405 -22.283 1.00 54.00 195 LYS A N 1
ATOM 1483 C CA . LYS A 1 195 ? 15.869 10.155 -22.985 1.00 54.00 195 LYS A CA 1
ATOM 1484 C C . LYS A 1 195 ? 16.586 11.485 -23.163 1.00 54.00 195 LYS A C 1
ATOM 1486 O O . LYS A 1 195 ? 16.265 12.261 -24.060 1.00 54.00 195 LYS A O 1
ATOM 1491 N N . ASP A 1 196 ? 17.549 11.759 -22.294 1.00 51.22 196 ASP A N 1
ATOM 1492 C CA . ASP A 1 196 ? 18.492 12.831 -22.527 1.00 51.22 196 ASP A CA 1
ATOM 1493 C C . ASP A 1 196 ? 19.254 12.389 -23.779 1.00 51.22 196 ASP A C 1
ATOM 1495 O O . ASP A 1 196 ? 19.811 11.290 -23.798 1.00 51.22 196 ASP A O 1
ATOM 1499 N N . GLU A 1 197 ? 19.232 13.193 -24.848 1.00 48.19 197 GLU A N 1
ATOM 1500 C CA . GLU A 1 197 ? 19.830 12.869 -26.158 1.00 48.19 197 GLU A CA 1
ATOM 1501 C C . GLU A 1 197 ? 21.326 12.479 -26.062 1.00 48.19 197 GLU A C 1
ATOM 1503 O O . GLU A 1 197 ? 21.936 12.050 -27.040 1.00 48.19 197 GLU A O 1
ATOM 1508 N N . SER A 1 198 ? 21.924 12.636 -24.878 1.00 49.97 198 SER A N 1
ATOM 1509 C CA . SER A 1 198 ? 23.297 12.308 -24.523 1.00 49.97 198 SER A CA 1
ATOM 1510 C C . SER A 1 198 ? 23.556 10.872 -24.026 1.00 49.97 198 SER A C 1
ATOM 1512 O O . SER A 1 198 ? 24.725 10.476 -24.026 1.00 49.97 198 SER A O 1
ATOM 1514 N N . ARG A 1 199 ? 22.543 10.081 -23.623 1.00 54.72 199 ARG A N 1
ATOM 1515 C CA . ARG A 1 199 ? 22.733 8.700 -23.116 1.00 54.72 199 ARG A CA 1
ATOM 1516 C C . ARG A 1 199 ? 22.356 7.655 -24.177 1.00 54.72 199 ARG A C 1
ATOM 1518 O O . ARG A 1 199 ? 21.228 7.617 -24.660 1.00 54.72 199 ARG A O 1
ATOM 1525 N N . ASP A 1 200 ? 23.313 6.805 -24.556 1.00 59.66 200 ASP A N 1
ATOM 1526 C CA . ASP A 1 200 ? 23.086 5.702 -25.501 1.00 59.66 200 ASP A CA 1
ATOM 1527 C C . ASP A 1 200 ? 22.472 4.487 -24.788 1.00 59.66 200 ASP A C 1
ATOM 1529 O O . ASP A 1 200 ? 23.164 3.545 -24.402 1.00 59.66 200 ASP A O 1
ATOM 1533 N N . ASP A 1 201 ? 21.152 4.523 -24.614 1.00 62.47 201 ASP A N 1
ATOM 1534 C CA . ASP A 1 201 ? 20.376 3.432 -24.012 1.00 62.47 201 ASP A CA 1
ATOM 1535 C C . ASP A 1 201 ? 19.977 2.352 -25.037 1.00 62.47 201 ASP A C 1
ATOM 1537 O O . ASP A 1 201 ? 19.186 1.461 -24.730 1.00 62.47 201 ASP A O 1
ATOM 1541 N N . SER A 1 202 ? 20.512 2.393 -26.268 1.00 65.50 202 SER A N 1
ATOM 1542 C CA . SER A 1 202 ? 20.160 1.435 -27.332 1.00 65.50 202 SER A CA 1
ATOM 1543 C C . SER A 1 202 ? 20.551 -0.014 -27.015 1.00 65.50 202 SER A C 1
ATOM 1545 O O . SER A 1 202 ? 20.038 -0.943 -27.636 1.00 65.50 202 SER A O 1
ATOM 1547 N N . ALA A 1 203 ? 21.432 -0.207 -26.030 1.00 67.00 203 ALA A N 1
ATOM 1548 C CA . ALA A 1 203 ? 21.850 -1.510 -25.528 1.00 67.00 203 ALA A CA 1
ATOM 1549 C C . ALA A 1 203 ? 20.952 -2.070 -24.405 1.00 67.00 203 ALA A C 1
ATOM 1551 O O . ALA A 1 203 ? 21.212 -3.185 -23.953 1.00 67.00 203 ALA A O 1
ATOM 1552 N N . CYS A 1 204 ? 19.943 -1.323 -23.936 1.00 76.38 204 CYS A N 1
ATOM 1553 C CA . CYS A 1 204 ? 19.055 -1.764 -22.862 1.00 76.38 204 CYS A CA 1
ATOM 1554 C C . CYS A 1 204 ? 17.799 -2.443 -23.399 1.00 76.38 204 CYS A C 1
ATOM 1556 O O . CYS A 1 204 ? 16.897 -1.794 -23.926 1.00 76.38 204 CYS A O 1
ATOM 1558 N N . ASP A 1 205 ? 17.715 -3.757 -23.200 1.00 86.31 205 ASP A N 1
ATOM 1559 C CA . ASP A 1 205 ? 16.472 -4.495 -23.392 1.00 86.31 205 ASP A CA 1
ATOM 1560 C C . ASP A 1 205 ? 15.580 -4.307 -22.156 1.00 86.31 205 ASP A C 1
ATOM 1562 O O . ASP A 1 205 ? 15.806 -4.901 -21.096 1.00 86.31 205 ASP A O 1
ATOM 1566 N N . LEU A 1 206 ? 14.557 -3.459 -22.287 1.00 86.25 206 LEU A N 1
ATOM 1567 C CA . LEU A 1 206 ? 13.599 -3.160 -21.217 1.00 86.25 206 LEU A CA 1
ATOM 1568 C C . LEU A 1 206 ? 12.723 -4.364 -20.833 1.00 86.25 206 LEU A C 1
ATOM 1570 O O . LEU A 1 206 ? 11.977 -4.288 -19.860 1.00 86.25 206 LEU A O 1
ATOM 1574 N N . THR A 1 207 ? 12.828 -5.490 -21.543 1.00 90.25 207 THR A N 1
ATOM 1575 C CA . THR A 1 207 ? 12.097 -6.724 -21.226 1.00 90.25 207 THR A CA 1
ATOM 1576 C C . THR A 1 207 ? 12.818 -7.644 -20.233 1.00 90.25 207 THR A C 1
ATOM 1578 O O . THR A 1 207 ? 12.281 -8.684 -19.847 1.00 90.25 207 THR A O 1
ATOM 1581 N N . GLN A 1 208 ? 14.044 -7.286 -19.830 1.00 89.56 208 GLN A N 1
ATOM 1582 C CA . GLN A 1 208 ? 14.981 -8.172 -19.128 1.00 89.56 208 GLN A CA 1
ATOM 1583 C C . GLN A 1 208 ? 15.319 -7.696 -17.706 1.00 89.56 208 GLN A C 1
ATOM 1585 O O . GLN A 1 208 ? 16.486 -7.731 -17.301 1.00 89.56 208 GLN A O 1
ATOM 1590 N N . TRP A 1 209 ? 14.314 -7.270 -16.937 1.00 90.88 209 TRP A N 1
ATOM 1591 C CA . TRP A 1 209 ? 14.488 -6.879 -15.534 1.00 90.88 209 TRP A CA 1
ATOM 1592 C C . TRP A 1 209 ? 14.226 -8.043 -14.586 1.00 90.88 209 TRP A C 1
ATOM 1594 O O . TRP A 1 209 ? 13.300 -8.821 -14.798 1.00 90.88 209 TRP A O 1
ATOM 1604 N N . THR A 1 210 ? 15.029 -8.140 -13.533 1.00 92.31 210 THR A N 1
ATOM 1605 C CA . THR A 1 210 ? 14.860 -9.075 -12.417 1.00 92.31 210 THR A CA 1
ATOM 1606 C C . THR A 1 210 ? 14.662 -8.264 -11.148 1.00 92.31 210 THR A C 1
ATOM 1608 O O . THR A 1 210 ? 15.425 -7.336 -10.915 1.00 92.31 210 THR A O 1
ATOM 1611 N N . VAL A 1 211 ? 13.674 -8.605 -10.331 1.00 93.00 211 VAL A N 1
ATOM 1612 C CA . VAL A 1 211 ? 13.470 -8.001 -9.012 1.00 93.00 211 VAL A CA 1
ATOM 1613 C C . VAL A 1 211 ? 13.889 -8.997 -7.943 1.00 93.00 211 VAL A C 1
ATOM 1615 O O . VAL A 1 211 ? 13.374 -10.112 -7.913 1.00 93.00 211 VAL A O 1
ATOM 1618 N N . GLU A 1 212 ? 14.814 -8.592 -7.082 1.00 92.75 212 GLU A N 1
ATOM 1619 C CA . GLU A 1 212 ? 15.260 -9.319 -5.901 1.00 92.75 212 GLU A CA 1
ATOM 1620 C C . GLU A 1 212 ? 14.512 -8.827 -4.662 1.00 92.75 212 GLU A C 1
ATOM 1622 O O . GLU A 1 212 ? 14.412 -7.627 -4.405 1.00 92.75 212 GLU A O 1
ATOM 1627 N N . ASN A 1 213 ? 14.006 -9.770 -3.876 1.00 93.56 213 ASN A N 1
ATOM 1628 C CA . ASN A 1 213 ? 13.244 -9.516 -2.665 1.00 93.56 213 ASN A CA 1
ATOM 1629 C C . ASN A 1 213 ? 13.825 -10.329 -1.509 1.00 93.56 213 ASN A C 1
ATOM 1631 O O . ASN A 1 213 ? 14.282 -11.457 -1.704 1.00 93.56 213 ASN A O 1
ATOM 1635 N N . GLN A 1 214 ? 13.740 -9.791 -0.299 1.00 93.00 214 GLN A N 1
ATOM 1636 C CA . GLN A 1 214 ? 14.081 -10.491 0.936 1.00 93.00 214 GLN A CA 1
ATOM 1637 C C . GLN A 1 214 ? 12.875 -10.458 1.873 1.00 93.00 214 GLN A C 1
ATOM 1639 O O . GLN A 1 214 ? 12.215 -9.426 2.009 1.00 93.00 214 GLN A O 1
ATOM 1644 N N . ILE A 1 215 ? 12.573 -11.605 2.483 1.00 94.19 215 ILE A N 1
ATOM 1645 C CA . ILE A 1 215 ? 11.469 -11.788 3.430 1.00 94.19 215 ILE A CA 1
ATOM 1646 C C . ILE A 1 215 ? 12.009 -12.637 4.575 1.00 94.19 215 ILE A C 1
ATOM 1648 O O . ILE A 1 215 ? 12.364 -13.800 4.363 1.00 94.19 215 ILE A O 1
ATOM 1652 N N . TYR A 1 216 ? 12.124 -12.054 5.762 1.00 92.69 216 TYR A N 1
ATOM 1653 C CA . TYR A 1 216 ? 12.802 -12.700 6.881 1.00 92.69 216 TYR A CA 1
ATOM 1654 C C . TYR A 1 216 ? 12.271 -12.258 8.240 1.00 92.69 216 TYR A C 1
ATOM 1656 O O . TYR A 1 216 ? 11.595 -11.247 8.365 1.00 92.69 216 TYR A O 1
ATOM 1664 N N . ILE A 1 217 ? 12.602 -13.026 9.268 1.00 90.94 217 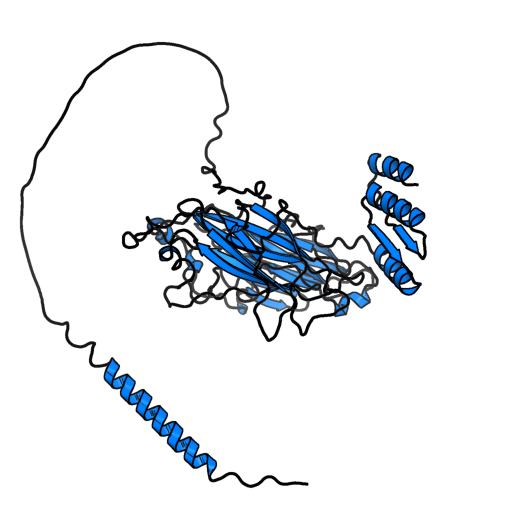ILE A N 1
ATOM 1665 C CA . ILE A 1 217 ? 12.373 -12.708 10.673 1.00 90.94 217 ILE A CA 1
ATOM 1666 C C . ILE A 1 217 ? 13.729 -12.391 11.292 1.00 90.94 217 ILE A C 1
ATOM 1668 O O . ILE A 1 217 ? 14.716 -13.103 11.066 1.00 90.94 217 ILE A O 1
ATOM 1672 N N . GLU A 1 218 ? 13.794 -11.319 12.074 1.00 87.25 218 GLU A N 1
ATOM 1673 C CA . GLU A 1 218 ? 15.008 -10.999 12.811 1.00 87.25 218 GLU A CA 1
ATOM 1674 C C . GLU A 1 218 ? 15.293 -12.060 13.874 1.00 87.25 218 GLU A C 1
ATOM 1676 O O . GLU A 1 218 ? 14.402 -12.500 14.598 1.00 87.25 218 GLU A O 1
ATOM 1681 N N . ALA A 1 219 ? 16.558 -12.455 14.035 1.00 85.25 219 ALA A N 1
ATOM 1682 C CA . ALA A 1 219 ? 16.940 -13.461 15.026 1.00 85.25 219 ALA A CA 1
ATOM 1683 C C . ALA A 1 219 ? 16.549 -13.080 16.469 1.00 85.25 219 ALA A C 1
ATOM 1685 O O . ALA A 1 219 ? 16.439 -13.961 17.321 1.00 85.25 219 ALA A O 1
ATOM 1686 N N . SER A 1 220 ? 16.371 -11.784 16.761 1.00 82.12 220 SER A N 1
ATOM 1687 C CA . SER A 1 220 ? 15.868 -11.303 18.054 1.00 82.12 220 SER A CA 1
ATOM 1688 C C . SER A 1 220 ? 14.384 -11.579 18.280 1.00 82.12 220 SER A C 1
ATOM 1690 O O . SER A 1 220 ? 13.982 -11.716 19.434 1.00 82.12 220 SER A O 1
ATOM 1692 N N . ASP A 1 221 ? 13.613 -11.677 17.199 1.00 77.94 221 ASP A N 1
ATOM 1693 C CA . ASP A 1 221 ? 12.151 -11.800 17.197 1.00 77.94 221 ASP A CA 1
ATOM 1694 C C . ASP A 1 221 ? 11.716 -13.238 16.859 1.00 77.94 221 ASP A C 1
ATOM 1696 O O . ASP A 1 221 ? 10.529 -13.568 16.814 1.00 77.94 221 ASP A O 1
ATOM 1700 N N . PHE A 1 222 ? 12.697 -14.118 16.640 1.00 79.00 222 PHE A N 1
ATOM 1701 C CA . PHE A 1 222 ? 12.480 -15.513 16.317 1.00 79.00 222 PHE A CA 1
ATOM 1702 C C . PHE A 1 222 ? 11.978 -16.319 17.519 1.00 79.00 222 PHE A C 1
ATOM 1704 O O . PHE A 1 222 ? 12.664 -16.488 18.532 1.00 79.00 222 PHE A O 1
ATOM 1711 N N . ASP A 1 223 ? 10.814 -16.924 17.329 1.00 76.44 223 ASP A N 1
ATOM 1712 C CA . ASP A 1 223 ? 10.263 -18.000 18.148 1.00 76.44 223 ASP A CA 1
ATOM 1713 C C . ASP A 1 223 ? 10.283 -19.310 17.346 1.00 76.44 223 ASP A C 1
ATOM 1715 O O . ASP A 1 223 ? 9.635 -19.453 16.309 1.00 76.44 223 ASP A O 1
ATOM 1719 N N . ALA A 1 224 ? 11.021 -20.299 17.853 1.00 76.31 224 ALA A N 1
ATOM 1720 C CA . ALA A 1 224 ? 11.161 -21.604 17.215 1.00 76.31 224 ALA A CA 1
ATOM 1721 C C . ALA A 1 224 ? 9.829 -22.353 17.041 1.00 76.31 224 ALA A C 1
ATOM 1723 O O . ALA A 1 224 ? 9.782 -23.318 16.282 1.00 76.31 224 ALA A O 1
ATOM 1724 N N . GLN A 1 225 ? 8.768 -21.948 17.746 1.00 73.31 225 GLN A N 1
ATOM 1725 C CA . GLN A 1 225 ? 7.438 -22.525 17.590 1.00 73.31 225 GLN A CA 1
ATOM 1726 C C . GLN A 1 225 ? 6.814 -22.239 16.217 1.00 73.31 225 GLN A C 1
ATOM 1728 O O . GLN A 1 225 ? 6.102 -23.103 15.707 1.00 73.31 225 GLN A O 1
ATOM 1733 N N . PHE A 1 226 ? 7.071 -21.065 15.640 1.00 73.19 226 PHE A N 1
ATOM 1734 C CA . PHE A 1 226 ? 6.394 -20.582 14.430 1.00 73.19 226 PHE A CA 1
ATOM 1735 C C . PHE A 1 226 ? 7.359 -20.389 13.249 1.00 73.19 226 PHE A C 1
ATOM 1737 O O . PHE A 1 226 ? 6.959 -19.971 12.169 1.00 73.19 226 PHE A O 1
ATOM 1744 N N . GLY A 1 227 ? 8.630 -20.762 13.424 1.00 71.75 227 GLY A N 1
ATOM 1745 C CA . GLY A 1 227 ? 9.693 -20.538 12.445 1.00 71.75 227 GLY A CA 1
ATOM 1746 C C . GLY A 1 227 ? 9.527 -21.197 11.076 1.00 71.75 227 GLY A C 1
ATOM 1747 O O . GLY A 1 227 ? 10.142 -20.741 10.119 1.00 71.75 227 GLY A O 1
ATOM 1748 N N . ASP A 1 228 ? 8.714 -22.251 10.989 1.00 82.06 228 ASP A N 1
ATOM 1749 C CA . ASP A 1 228 ? 8.419 -22.961 9.738 1.00 82.06 228 ASP A CA 1
ATOM 1750 C C . ASP A 1 228 ? 7.047 -22.564 9.151 1.00 82.06 228 ASP A C 1
ATOM 1752 O O . ASP A 1 228 ? 6.625 -23.129 8.140 1.00 82.06 228 ASP A O 1
ATOM 1756 N N . ASN A 1 229 ? 6.327 -21.623 9.778 1.00 86.50 229 ASN A N 1
ATOM 1757 C CA . ASN A 1 229 ? 5.015 -21.194 9.307 1.00 86.50 229 ASN A CA 1
ATOM 1758 C C . ASN A 1 229 ? 5.154 -20.310 8.066 1.00 86.50 229 ASN A C 1
ATOM 1760 O O . ASN A 1 229 ? 5.929 -19.351 8.034 1.00 86.50 229 ASN A O 1
ATOM 1764 N N . GLU A 1 230 ? 4.354 -20.607 7.045 1.00 91.56 230 GLU A N 1
ATOM 1765 C CA . GLU A 1 230 ? 4.235 -19.726 5.892 1.00 91.56 230 GLU A CA 1
ATOM 1766 C C . GLU A 1 230 ? 3.492 -18.441 6.265 1.00 91.56 230 GLU A C 1
ATOM 1768 O O . GLU A 1 230 ? 2.525 -18.463 7.029 1.00 91.56 230 GLU A O 1
ATOM 1773 N N . VAL A 1 231 ? 3.920 -17.328 5.676 1.00 92.06 231 VAL A N 1
ATOM 1774 C CA . VAL A 1 231 ? 3.204 -16.052 5.694 1.00 92.06 231 VAL A CA 1
ATOM 1775 C C . VAL A 1 231 ? 2.711 -15.733 4.292 1.00 92.06 231 VAL A C 1
ATOM 1777 O O . VAL A 1 231 ? 3.361 -16.061 3.293 1.00 92.06 231 VAL A O 1
ATOM 1780 N N . GLN A 1 232 ? 1.556 -15.082 4.212 1.00 95.31 232 GLN A N 1
ATOM 1781 C CA . GLN A 1 232 ? 1.024 -14.621 2.937 1.00 95.31 232 GLN A CA 1
ATOM 1782 C C . GLN A 1 232 ? 1.777 -13.370 2.476 1.00 95.31 232 GLN A C 1
ATOM 1784 O O . GLN A 1 232 ? 2.146 -12.513 3.280 1.00 95.31 232 GLN A O 1
ATOM 1789 N N . VAL A 1 233 ? 1.994 -13.255 1.171 1.00 96.81 233 VAL A N 1
ATOM 1790 C CA . VAL A 1 233 ? 2.744 -12.167 0.546 1.00 96.81 233 VAL A CA 1
ATOM 1791 C C . VAL A 1 233 ? 1.955 -11.630 -0.635 1.00 96.81 233 VAL A C 1
ATOM 1793 O O . VAL A 1 233 ? 1.451 -12.396 -1.455 1.00 96.81 233 VAL A O 1
ATOM 1796 N N . GLU A 1 234 ? 1.891 -10.308 -0.749 1.00 97.62 234 GLU A N 1
ATOM 1797 C CA . GLU A 1 234 ? 1.350 -9.620 -1.917 1.00 97.62 234 GLU A CA 1
ATOM 1798 C C . GLU A 1 234 ? 2.452 -8.845 -2.637 1.00 97.62 234 GLU A C 1
ATOM 1800 O O . GLU A 1 234 ? 3.261 -8.147 -2.016 1.00 97.62 234 GLU A O 1
ATOM 1805 N N . VAL A 1 235 ? 2.443 -8.938 -3.965 1.00 97.75 235 VAL A N 1
ATOM 1806 C CA . VAL A 1 235 ? 3.285 -8.143 -4.861 1.00 97.75 235 VAL A CA 1
ATOM 1807 C C . VAL A 1 235 ? 2.384 -7.341 -5.790 1.00 97.75 235 VAL A C 1
ATOM 1809 O O . VAL A 1 235 ? 1.424 -7.873 -6.342 1.00 97.75 235 VAL A O 1
ATOM 1812 N N . GLU A 1 236 ? 2.686 -6.062 -5.991 1.00 97.12 236 GLU A N 1
ATOM 1813 C CA . GLU A 1 236 ? 1.997 -5.237 -6.988 1.00 97.12 236 GLU A CA 1
ATOM 1814 C C . GLU A 1 236 ? 3.017 -4.666 -7.964 1.00 97.12 236 GLU A C 1
ATOM 1816 O O . GLU A 1 236 ? 4.071 -4.188 -7.547 1.00 97.12 236 GLU A O 1
ATOM 1821 N N . VAL A 1 237 ? 2.703 -4.739 -9.256 1.00 97.38 237 VAL A N 1
ATOM 1822 C CA . VAL A 1 237 ? 3.526 -4.217 -10.350 1.00 97.38 237 VAL A CA 1
ATOM 1823 C C . VAL A 1 237 ? 2.745 -3.121 -11.058 1.00 97.38 237 VAL A C 1
ATOM 1825 O O . VAL A 1 237 ? 1.623 -3.347 -11.508 1.00 97.38 237 VAL A O 1
ATOM 1828 N N . GLN A 1 238 ? 3.349 -1.946 -11.187 1.00 95.81 238 GLN A N 1
ATOM 1829 C CA . GLN A 1 238 ? 2.734 -0.756 -11.770 1.00 95.81 238 GLN A CA 1
ATOM 1830 C C . GLN A 1 238 ? 3.651 -0.159 -12.834 1.00 95.81 238 GLN A C 1
ATOM 1832 O O . GLN A 1 238 ? 4.856 -0.018 -12.601 1.00 95.81 238 GLN A O 1
ATOM 1837 N N . PHE A 1 239 ? 3.087 0.238 -13.979 1.00 94.25 239 PHE A N 1
ATOM 1838 C CA . PHE A 1 239 ? 3.835 0.923 -15.030 1.00 94.25 239 PHE A CA 1
ATOM 1839 C C . PHE A 1 239 ? 3.319 2.350 -15.214 1.00 94.25 239 PHE A C 1
ATOM 1841 O O . PHE A 1 239 ? 2.270 2.588 -15.808 1.00 94.25 239 PHE A O 1
ATOM 1848 N N . GLU A 1 240 ? 4.084 3.322 -14.718 1.00 91.50 240 GLU A N 1
ATOM 1849 C CA . GLU A 1 240 ? 3.744 4.745 -14.801 1.00 91.50 240 GLU A CA 1
ATOM 1850 C C . GLU A 1 240 ? 4.358 5.365 -16.066 1.00 91.50 240 GLU A C 1
ATOM 1852 O O . GLU A 1 240 ? 5.583 5.379 -16.190 1.00 91.50 240 GLU A O 1
ATOM 1857 N N . PRO A 1 241 ? 3.571 5.934 -16.995 1.00 91.50 241 PRO A N 1
ATOM 1858 C CA . PRO A 1 241 ? 4.106 6.633 -18.156 1.00 91.50 241 PRO A CA 1
ATOM 1859 C C . PRO A 1 241 ? 5.060 7.767 -17.761 1.00 91.50 241 PRO A C 1
ATOM 1861 O O . PRO A 1 241 ? 4.747 8.611 -16.919 1.00 91.50 241 PRO A O 1
ATOM 1864 N N . VAL A 1 242 ? 6.212 7.837 -18.424 1.00 85.69 242 VAL A N 1
ATOM 1865 C CA . VAL A 1 242 ? 7.188 8.913 -18.232 1.00 85.69 242 VAL A CA 1
ATOM 1866 C C . VAL A 1 242 ? 6.605 10.225 -18.749 1.00 85.69 242 VAL A C 1
ATOM 1868 O O . VAL A 1 242 ? 6.279 10.368 -19.930 1.00 85.69 242 VAL A O 1
ATOM 1871 N N . VAL A 1 243 ? 6.531 11.226 -17.873 1.00 86.06 243 VAL A N 1
ATOM 1872 C CA . VAL A 1 243 ? 6.181 12.593 -18.269 1.00 86.06 243 VAL A CA 1
ATOM 1873 C C . VAL A 1 243 ? 7.392 13.258 -18.914 1.00 86.06 243 VAL A C 1
ATOM 1875 O O . VAL A 1 243 ? 8.442 13.406 -18.282 1.00 86.06 243 VAL A O 1
ATOM 1878 N N . LYS A 1 244 ? 7.226 13.705 -20.161 1.00 84.31 244 LYS A N 1
ATOM 1879 C CA . LYS A 1 244 ? 8.273 14.390 -20.928 1.00 84.31 244 LYS A CA 1
ATOM 1880 C C . LYS A 1 244 ? 8.712 15.677 -20.242 1.00 84.31 244 LYS A C 1
ATOM 1882 O O . LYS A 1 244 ? 7.895 16.411 -19.685 1.00 84.31 244 LYS A O 1
ATOM 1887 N N . ASN A 1 245 ? 9.989 16.023 -20.371 1.00 80.81 245 ASN A N 1
ATOM 1888 C CA . ASN A 1 245 ? 10.564 17.210 -19.733 1.00 80.81 245 ASN A CA 1
ATOM 1889 C C . ASN A 1 245 ? 9.849 18.520 -20.109 1.00 80.81 245 ASN A C 1
ATOM 1891 O O . ASN A 1 245 ? 9.720 19.410 -19.270 1.00 80.81 245 ASN A O 1
ATOM 1895 N N . ALA A 1 246 ? 9.371 18.645 -21.351 1.00 83.69 246 ALA A N 1
ATOM 1896 C CA . ALA A 1 246 ? 8.625 19.821 -21.805 1.00 83.69 246 ALA A CA 1
ATOM 1897 C C . ALA A 1 246 ? 7.263 19.976 -21.101 1.00 83.69 246 ALA A C 1
ATOM 1899 O O . ALA A 1 246 ? 6.836 21.098 -20.825 1.00 83.69 246 ALA A O 1
ATOM 1900 N N . ASP A 1 247 ? 6.613 18.857 -20.774 1.00 86.56 247 ASP A N 1
ATOM 1901 C CA . ASP A 1 247 ? 5.326 18.841 -20.078 1.00 86.56 247 ASP A CA 1
ATOM 1902 C C . ASP A 1 247 ? 5.531 19.067 -18.574 1.00 86.56 247 ASP A C 1
ATOM 1904 O O . ASP A 1 247 ? 4.786 19.821 -17.951 1.00 86.56 247 ASP A O 1
ATOM 1908 N N . ARG A 1 248 ? 6.618 18.524 -18.001 1.00 85.44 248 ARG A N 1
ATOM 1909 C CA . ARG A 1 248 ? 6.976 18.721 -16.584 1.00 85.44 248 ARG A CA 1
ATOM 1910 C C . ARG A 1 248 ? 7.115 20.186 -16.180 1.00 85.44 248 ARG A C 1
ATOM 1912 O O . ARG A 1 248 ? 6.774 20.518 -15.053 1.00 85.44 248 ARG A O 1
ATOM 1919 N N . GLN A 1 249 ? 7.591 21.059 -17.071 1.00 85.94 249 GLN A N 1
ATOM 1920 C CA . GLN A 1 249 ? 7.760 22.494 -16.782 1.00 85.94 249 GLN A CA 1
ATOM 1921 C C . GLN A 1 249 ? 6.441 23.228 -16.516 1.00 85.94 249 GLN A C 1
ATOM 1923 O O . GLN A 1 249 ? 6.455 24.341 -15.995 1.00 85.94 249 GLN A O 1
ATOM 1928 N N . GLN A 1 250 ? 5.316 22.634 -16.910 1.00 88.88 250 GLN A N 1
ATOM 1929 C CA . GLN A 1 250 ? 3.987 23.205 -16.717 1.00 88.88 250 GLN A CA 1
ATOM 1930 C C . GLN A 1 250 ? 3.337 22.697 -15.427 1.00 88.88 250 GLN A C 1
ATOM 1932 O O . GLN A 1 250 ? 2.352 23.277 -14.986 1.00 88.88 250 GLN A O 1
ATOM 1937 N N . LEU A 1 251 ? 3.870 21.629 -14.828 1.00 91.06 251 LEU A N 1
ATOM 1938 C CA . LEU A 1 251 ? 3.298 21.001 -13.644 1.00 91.06 251 LEU A CA 1
ATOM 1939 C C . LEU A 1 251 ? 3.697 21.747 -12.374 1.00 91.06 251 LEU A C 1
ATOM 1941 O O . LEU A 1 251 ? 4.799 22.289 -12.263 1.00 91.06 251 LEU A O 1
ATOM 1945 N N . HIS A 1 252 ? 2.780 21.755 -11.415 1.00 90.38 252 HIS A N 1
ATOM 1946 C CA . HIS A 1 252 ? 2.967 22.422 -10.137 1.00 90.38 252 HIS A CA 1
ATOM 1947 C C . HIS A 1 252 ? 3.970 21.664 -9.254 1.00 90.38 252 HIS A C 1
ATOM 1949 O O . HIS A 1 252 ? 4.169 20.455 -9.397 1.00 90.38 252 HIS A O 1
ATOM 1955 N N . GLU A 1 253 ? 4.618 22.401 -8.353 1.00 87.19 253 GLU A N 1
ATOM 1956 C CA . GLU A 1 253 ? 5.544 21.889 -7.342 1.00 87.19 253 GLU A CA 1
ATOM 1957 C C . GLU A 1 253 ? 5.382 22.671 -6.038 1.00 87.19 253 GLU A C 1
ATOM 1959 O O . GLU A 1 253 ? 5.144 23.882 -6.063 1.00 87.19 253 GLU A O 1
ATOM 1964 N N . GLU A 1 254 ? 5.562 21.989 -4.907 1.00 82.00 254 GLU A N 1
ATOM 1965 C CA . GLU A 1 254 ? 5.549 22.596 -3.580 1.00 82.00 254 GLU A CA 1
ATOM 1966 C C . GLU A 1 254 ? 6.747 22.108 -2.753 1.00 82.00 254 GLU A C 1
ATOM 1968 O O . GLU A 1 254 ? 6.831 20.961 -2.304 1.00 82.00 254 GLU A O 1
ATOM 1973 N N . TRP A 1 255 ? 7.714 23.008 -2.563 1.00 74.81 255 TRP A N 1
ATOM 1974 C CA . TRP A 1 255 ? 8.980 22.709 -1.884 1.00 74.81 255 TRP A CA 1
ATOM 1975 C C . TRP A 1 255 ? 8.902 22.832 -0.365 1.00 74.81 255 TRP A C 1
ATOM 1977 O O . TRP A 1 255 ? 9.699 22.224 0.347 1.00 74.81 255 TRP A O 1
ATOM 1987 N N . ASP A 1 256 ? 7.969 23.635 0.137 1.00 80.88 256 ASP A N 1
ATOM 1988 C CA . ASP A 1 256 ? 7.852 23.897 1.562 1.00 80.88 256 ASP A CA 1
ATOM 1989 C C . ASP A 1 256 ? 6.876 22.902 2.190 1.00 80.88 256 ASP A C 1
ATOM 1991 O O . ASP A 1 256 ? 5.719 22.792 1.789 1.00 80.88 256 ASP A O 1
ATOM 1995 N N . SER A 1 257 ? 7.337 22.180 3.213 1.00 81.88 257 SER A N 1
ATOM 1996 C CA . SER A 1 257 ? 6.427 21.403 4.052 1.00 81.88 257 SER A CA 1
ATOM 1997 C C . SER A 1 257 ? 5.535 22.346 4.853 1.00 81.88 257 SER A C 1
ATOM 1999 O O . SER A 1 257 ? 5.995 23.311 5.472 1.00 81.88 257 SER A O 1
ATOM 2001 N N . LEU A 1 258 ? 4.246 22.038 4.877 1.00 82.81 258 LEU A N 1
ATOM 2002 C CA . LEU A 1 258 ? 3.278 22.712 5.719 1.00 82.81 258 LEU A CA 1
ATOM 2003 C C . LEU A 1 258 ? 3.608 22.397 7.185 1.00 82.81 258 LEU A C 1
ATOM 2005 O O . LEU A 1 258 ? 3.927 21.267 7.536 1.00 82.81 258 LEU A O 1
ATOM 2009 N N . SER A 1 259 ? 3.550 23.403 8.056 1.00 78.81 259 SER A N 1
ATOM 2010 C CA . SER A 1 259 ? 3.782 23.237 9.501 1.00 78.81 259 SER A CA 1
ATOM 2011 C C . SER A 1 259 ? 2.707 22.349 10.142 1.00 78.81 259 SER A C 1
ATOM 2013 O O . SER A 1 259 ? 1.549 22.424 9.736 1.00 78.81 259 SER A O 1
ATOM 2015 N N . ASP A 1 260 ? 3.007 21.628 11.224 1.00 72.56 260 ASP A N 1
ATOM 2016 C CA . ASP A 1 260 ? 1.985 20.939 12.038 1.00 72.56 260 ASP A CA 1
ATOM 2017 C C . ASP A 1 260 ? 0.873 21.892 12.505 1.00 72.56 260 ASP A C 1
ATOM 2019 O O . ASP A 1 260 ? -0.304 21.537 12.571 1.00 72.56 260 ASP A O 1
ATOM 2023 N N . THR A 1 261 ? 1.217 23.161 12.760 1.00 74.88 261 THR A N 1
ATOM 2024 C CA . THR A 1 261 ? 0.247 24.200 13.144 1.00 74.88 261 THR A CA 1
ATOM 2025 C C . THR A 1 261 ? -0.727 24.569 12.024 1.00 74.88 261 THR A C 1
ATOM 2027 O O . THR A 1 261 ? -1.684 25.296 12.282 1.00 74.88 261 THR A O 1
ATOM 2030 N N . SER A 1 262 ? -0.467 24.130 10.790 1.00 78.25 262 SER A N 1
ATOM 2031 C CA . SER A 1 262 ? -1.356 24.327 9.641 1.00 78.25 262 SER A CA 1
ATOM 2032 C C . SER A 1 262 ? -2.485 23.299 9.572 1.00 78.25 262 SER A C 1
ATOM 2034 O O . SER A 1 262 ? -3.432 23.522 8.822 1.00 78.25 262 SER A O 1
ATOM 2036 N N . LEU A 1 263 ? -2.420 22.206 10.349 1.00 88.00 263 LEU A N 1
ATOM 2037 C CA . LEU A 1 263 ? -3.485 21.207 10.354 1.00 88.00 263 LEU A CA 1
ATOM 2038 C C . LEU A 1 263 ? -4.797 21.835 10.854 1.00 88.00 263 LEU A C 1
ATOM 2040 O O . LEU A 1 263 ? -4.838 22.368 11.979 1.00 88.00 263 LEU A O 1
ATOM 2044 N N . PRO A 1 264 ? -5.875 21.780 10.048 1.00 86.69 264 PRO A N 1
ATOM 2045 C CA . PRO A 1 264 ? -7.145 22.378 10.419 1.00 86.69 264 PRO A CA 1
ATOM 2046 C C . PRO A 1 264 ? -7.728 21.664 11.641 1.00 86.69 264 PRO A C 1
ATOM 2048 O O . PRO A 1 264 ? -7.548 20.463 11.833 1.00 86.69 264 PRO A O 1
ATOM 2051 N N . SER A 1 265 ? -8.448 22.402 12.487 1.00 86.56 265 SER A N 1
ATOM 2052 C CA . SER A 1 265 ? -9.266 21.764 13.521 1.00 86.56 265 SER A CA 1
ATOM 2053 C C . SER A 1 265 ? -10.454 21.080 12.854 1.00 86.56 265 SER A C 1
ATOM 2055 O O . SER A 1 265 ? -11.296 21.730 12.224 1.00 86.56 265 SER A O 1
ATOM 2057 N N . MET A 1 266 ? -10.510 19.763 12.999 1.00 93.81 266 MET A N 1
ATOM 2058 C CA . MET A 1 266 ? -11.491 18.916 12.337 1.00 93.81 266 MET A CA 1
ATOM 2059 C C . MET A 1 266 ? -12.797 18.872 13.131 1.00 93.81 266 MET A C 1
ATOM 2061 O O . MET A 1 266 ? -12.811 18.914 14.362 1.00 93.81 266 MET A O 1
ATOM 2065 N N . ARG A 1 267 ? -13.927 18.815 12.421 1.00 90.00 267 ARG A N 1
ATOM 2066 C CA . ARG A 1 267 ? -15.258 18.729 13.035 1.00 90.00 267 ARG A CA 1
ATOM 2067 C C . ARG A 1 267 ? -15.848 17.349 12.800 1.00 90.00 267 ARG A C 1
ATOM 2069 O O . ARG A 1 267 ? -15.780 16.833 11.691 1.00 90.00 267 ARG A O 1
ATOM 2076 N N . PHE A 1 268 ? -16.476 16.804 13.833 1.00 95.06 268 PHE A N 1
ATOM 2077 C CA . PHE A 1 268 ? -17.287 15.595 13.744 1.00 95.06 268 PHE A CA 1
ATOM 2078 C C . PHE A 1 268 ? -18.750 16.017 13.648 1.00 95.06 268 PHE A C 1
ATOM 2080 O O . PHE A 1 268 ? -19.292 16.622 14.578 1.00 95.06 268 PHE A O 1
ATOM 2087 N N . GLY A 1 269 ? -19.345 15.785 12.480 1.00 91.81 269 GLY A N 1
ATOM 2088 C CA . GLY A 1 269 ? -20.767 15.987 12.237 1.00 91.81 269 GLY A CA 1
ATOM 2089 C C . GLY A 1 269 ? -21.601 14.832 12.787 1.00 91.81 269 GLY A C 1
ATOM 2090 O O . GLY A 1 269 ? -21.153 14.063 13.634 1.00 91.81 269 GLY A O 1
ATOM 2091 N N . GLN A 1 270 ? -22.830 14.699 12.290 1.00 95.38 270 GLN A N 1
ATOM 2092 C CA . GLN A 1 270 ? -23.601 13.478 12.506 1.00 95.38 270 GLN A CA 1
ATOM 2093 C C . GLN A 1 270 ? -22.969 12.353 11.670 1.00 95.38 270 GLN A C 1
ATOM 2095 O O . GLN A 1 270 ? -22.892 12.518 10.450 1.00 95.38 270 GLN A O 1
ATOM 2100 N N . PRO A 1 271 ? -22.515 11.248 12.284 1.00 96.38 271 PRO A N 1
ATOM 2101 C CA . PRO A 1 271 ? -21.860 10.188 11.539 1.00 96.38 271 PRO A CA 1
ATOM 2102 C C . PRO A 1 271 ? -22.857 9.376 10.707 1.00 96.38 271 PRO A C 1
ATOM 2104 O O . PRO A 1 271 ? -23.983 9.117 11.139 1.00 96.38 271 PRO A O 1
ATOM 2107 N N . SER A 1 272 ? -22.417 8.935 9.531 1.00 96.31 272 SER A N 1
ATOM 2108 C CA . SER A 1 272 ? -23.035 7.835 8.787 1.00 96.31 272 SER A CA 1
ATOM 2109 C C . SER A 1 272 ? -22.319 6.520 9.089 1.00 96.31 272 SER A C 1
ATOM 2111 O O . SER A 1 272 ? -21.090 6.488 9.082 1.00 96.31 272 SER A O 1
ATOM 2113 N N . GLU A 1 273 ? -23.075 5.446 9.308 1.00 96.31 273 GLU A N 1
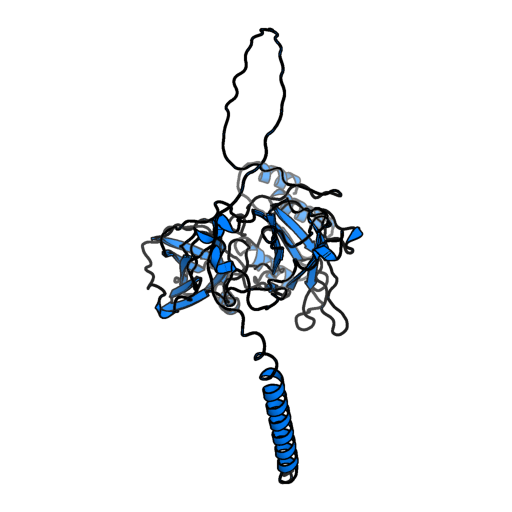ATOM 2114 C CA . GLU A 1 273 ? -22.502 4.111 9.514 1.00 96.31 273 GLU A CA 1
ATOM 2115 C C . GLU A 1 273 ? -21.819 3.612 8.231 1.00 96.31 273 GLU A C 1
ATOM 2117 O O . GLU A 1 273 ? -22.346 3.773 7.123 1.00 96.31 273 GLU A O 1
ATOM 2122 N N . ILE A 1 274 ? -20.646 3.006 8.385 1.00 95.94 274 ILE A N 1
ATOM 2123 C CA . ILE A 1 274 ? -19.853 2.399 7.316 1.00 95.94 274 ILE A CA 1
ATOM 2124 C C . ILE A 1 274 ? -19.283 1.072 7.816 1.00 95.94 274 ILE A C 1
ATOM 2126 O O . ILE A 1 274 ? -19.144 0.876 9.015 1.00 95.94 274 ILE A O 1
ATOM 2130 N N . VAL A 1 275 ? -18.959 0.171 6.890 1.00 94.12 275 VAL A N 1
ATOM 2131 C CA . VAL A 1 275 ? -18.157 -1.020 7.181 1.00 94.12 275 VAL A CA 1
ATOM 2132 C C . VAL A 1 275 ? -16.926 -0.950 6.290 1.00 94.12 275 VAL A C 1
ATOM 2134 O O . VAL A 1 275 ? -17.046 -0.988 5.061 1.00 94.12 275 VAL A O 1
ATOM 2137 N N . GLY A 1 276 ? -15.761 -0.769 6.905 1.00 94.62 276 GLY A N 1
ATOM 2138 C CA . GLY A 1 276 ? -14.468 -0.795 6.230 1.00 94.62 276 GLY A CA 1
ATOM 2139 C C . GLY A 1 276 ? -14.184 -2.162 5.609 1.00 94.62 276 GLY A C 1
ATOM 2140 O O . GLY A 1 276 ? -14.685 -3.187 6.078 1.00 94.62 276 GLY A O 1
ATOM 2141 N N . GLY A 1 277 ? -13.379 -2.162 4.547 1.00 93.31 277 GLY A N 1
ATOM 2142 C CA . GLY A 1 277 ? -12.937 -3.391 3.887 1.00 93.31 277 GLY A CA 1
ATOM 2143 C C . GLY A 1 277 ? -12.000 -4.208 4.775 1.00 93.31 277 GLY A C 1
ATOM 2144 O O . GLY A 1 277 ? -11.459 -3.682 5.747 1.00 93.31 277 GLY A O 1
ATOM 2145 N N . LYS A 1 278 ? -11.786 -5.477 4.413 1.00 90.06 278 LYS A N 1
ATOM 2146 C CA . LYS A 1 278 ? -10.865 -6.407 5.102 1.00 90.06 278 LYS A CA 1
ATOM 2147 C C . LYS A 1 278 ? -9.413 -6.342 4.617 1.00 90.06 278 LYS A C 1
ATOM 2149 O O . LYS A 1 278 ? -8.517 -6.886 5.249 1.00 90.06 278 LYS A O 1
ATOM 2154 N N . ASN A 1 279 ? -9.182 -5.686 3.485 1.00 92.81 279 ASN A N 1
ATOM 2155 C CA . ASN A 1 279 ? -7.874 -5.490 2.867 1.00 92.81 279 ASN A CA 1
ATOM 2156 C C . ASN A 1 279 ? -7.893 -4.197 2.031 1.00 92.81 279 ASN A C 1
ATOM 2158 O O . ASN A 1 279 ? -8.928 -3.533 1.901 1.00 92.81 279 ASN A O 1
ATOM 2162 N N . TYR A 1 280 ? -6.759 -3.850 1.420 1.00 95.12 280 TYR A N 1
ATOM 2163 C CA . TYR A 1 280 ? -6.658 -2.678 0.543 1.00 95.12 280 TYR A CA 1
ATOM 2164 C C . TYR A 1 280 ? -7.564 -2.757 -0.696 1.00 95.12 280 TYR A C 1
ATOM 2166 O O . TYR A 1 280 ? -8.066 -1.737 -1.163 1.00 95.12 280 TYR A O 1
ATOM 2174 N N . ALA A 1 281 ? -7.808 -3.955 -1.229 1.00 94.75 281 ALA A N 1
ATOM 2175 C CA . ALA A 1 281 ? -8.608 -4.153 -2.438 1.00 94.75 281 ALA A CA 1
ATOM 2176 C C . ALA A 1 281 ? -10.092 -3.833 -2.233 1.00 94.75 281 ALA A C 1
ATOM 2178 O O . ALA A 1 281 ? -10.752 -3.299 -3.124 1.00 94.75 281 ALA A O 1
ATOM 2179 N N . GLU A 1 282 ? -10.597 -4.141 -1.044 1.00 95.12 282 GLU A N 1
ATOM 2180 C CA . GLU A 1 282 ? -11.983 -3.928 -0.638 1.00 95.12 282 GLU A CA 1
ATOM 2181 C C . GLU A 1 282 ? -12.173 -2.634 0.160 1.00 95.12 282 GLU A C 1
ATOM 2183 O O . GLU A 1 282 ? -13.254 -2.383 0.698 1.00 95.12 282 GLU A O 1
ATOM 2188 N N . ALA A 1 283 ? -11.132 -1.801 0.240 1.00 97.25 283 ALA A N 1
ATOM 2189 C CA . ALA A 1 283 ? -11.150 -0.573 1.012 1.00 97.25 283 ALA A CA 1
ATOM 2190 C C . ALA A 1 283 ? -12.334 0.322 0.620 1.00 97.25 283 ALA A C 1
ATOM 2192 O O . ALA A 1 283 ? -12.582 0.613 -0.560 1.00 97.25 283 ALA A O 1
ATOM 2193 N N . LYS A 1 284 ? -13.073 0.783 1.633 1.00 98.06 284 LYS A N 1
ATOM 2194 C CA . LYS A 1 284 ? -14.283 1.570 1.410 1.00 98.06 284 LYS A CA 1
ATOM 2195 C C . LYS A 1 284 ? -13.951 3.048 1.243 1.00 98.06 284 LYS A C 1
ATOM 2197 O O . LYS A 1 284 ? -13.219 3.622 2.041 1.00 98.06 284 LYS A O 1
ATOM 2202 N N . GLU A 1 285 ? -14.500 3.666 0.205 1.00 98.38 285 GLU A N 1
ATOM 2203 C CA . GLU A 1 285 ? -14.255 5.080 -0.074 1.00 98.38 285 GLU A CA 1
ATOM 2204 C C . GLU A 1 285 ? -14.850 5.994 1.008 1.00 98.38 285 GLU A C 1
ATOM 2206 O O . GLU A 1 285 ? -16.023 5.853 1.369 1.00 98.38 285 GLU A O 1
ATOM 2211 N N . LEU A 1 286 ? -14.049 6.954 1.477 1.00 98.38 286 LEU A N 1
ATOM 2212 C CA . LEU A 1 286 ? -14.475 8.042 2.351 1.00 98.38 286 LEU A CA 1
ATOM 2213 C C . LEU A 1 286 ? -14.486 9.357 1.573 1.00 98.38 286 LEU A C 1
ATOM 2215 O O . LEU A 1 286 ? -13.455 9.850 1.119 1.00 98.38 286 LEU A O 1
ATOM 2219 N N . SER A 1 287 ? -15.657 9.971 1.465 1.00 96.69 287 SER A N 1
ATOM 2220 C CA . SER A 1 287 ? -15.807 11.283 0.835 1.00 96.69 287 SER A CA 1
ATOM 2221 C C . SER A 1 287 ? -15.484 12.432 1.798 1.00 96.69 287 SER A C 1
ATOM 2223 O O . SER A 1 287 ? -15.865 12.397 2.972 1.00 96.69 287 SER A O 1
ATOM 2225 N N . SER A 1 288 ? -14.838 13.473 1.265 1.00 96.81 288 SER A N 1
ATOM 2226 C CA . SER A 1 288 ? -14.540 14.735 1.958 1.00 96.81 288 SER A CA 1
ATOM 2227 C C . SER A 1 288 ? -15.798 15.419 2.508 1.00 96.81 288 SER A C 1
ATOM 2229 O O . SER A 1 288 ? -16.851 15.417 1.871 1.00 96.81 288 SER A O 1
ATOM 2231 N N . GLY A 1 289 ? -15.682 16.037 3.685 1.00 95.56 289 GLY A N 1
ATOM 2232 C CA . GLY A 1 289 ? -16.752 16.775 4.360 1.00 95.56 289 GLY A CA 1
ATOM 2233 C C . GLY A 1 289 ? -17.703 15.911 5.194 1.00 95.56 289 GLY A C 1
ATOM 2234 O O . GLY A 1 289 ? -18.595 16.459 5.844 1.00 95.56 289 GLY A O 1
ATOM 2235 N N . ASN A 1 290 ? -17.510 14.591 5.207 1.00 97.06 290 ASN A N 1
ATOM 2236 C CA . ASN A 1 290 ? -18.355 13.650 5.934 1.00 97.06 290 ASN A CA 1
ATOM 2237 C C . ASN A 1 290 ? -17.691 13.140 7.216 1.00 97.06 290 ASN A C 1
ATOM 2239 O O . ASN A 1 290 ? -16.467 13.136 7.367 1.00 97.06 290 ASN A O 1
ATOM 2243 N N . THR A 1 291 ? -18.537 12.672 8.131 1.00 98.44 291 THR A N 1
ATOM 2244 C CA . THR A 1 291 ? -18.138 11.913 9.313 1.00 98.44 291 THR A CA 1
ATOM 2245 C C . THR A 1 291 ? -18.725 10.512 9.207 1.00 98.44 291 THR A C 1
ATOM 2247 O O . THR A 1 291 ? -19.900 10.351 8.879 1.00 98.44 291 THR A O 1
ATOM 2250 N N . TYR A 1 292 ? -17.911 9.510 9.495 1.00 98.44 292 TYR A N 1
ATOM 2251 C CA . TYR A 1 292 ? -18.260 8.101 9.432 1.00 98.44 292 TYR A CA 1
ATOM 2252 C C . TYR A 1 292 ? -18.118 7.474 10.808 1.00 98.44 292 TYR A C 1
ATOM 2254 O O . TYR A 1 292 ? -17.272 7.907 11.590 1.00 98.44 292 TYR A O 1
ATOM 2262 N N . ARG A 1 293 ? -18.937 6.464 11.088 1.00 97.94 293 ARG A N 1
ATOM 2263 C CA . ARG A 1 293 ? -18.836 5.619 12.277 1.00 97.94 293 ARG A CA 1
ATOM 2264 C C . ARG A 1 293 ? -18.736 4.168 11.845 1.00 97.94 293 ARG A C 1
ATOM 2266 O O . ARG A 1 293 ? -19.435 3.756 10.925 1.00 97.94 293 ARG A O 1
ATOM 2273 N N . ASP A 1 294 ? -17.837 3.449 12.490 1.00 96.31 294 ASP A N 1
ATOM 2274 C CA . ASP A 1 294 ? -17.631 2.018 12.302 1.00 96.31 294 ASP A CA 1
ATOM 2275 C C . ASP A 1 294 ? -17.238 1.415 13.658 1.00 96.31 294 ASP A C 1
ATOM 2277 O O . ASP A 1 294 ? -17.045 2.124 14.656 1.00 96.31 294 ASP A O 1
ATOM 2281 N N . THR A 1 295 ? -17.142 0.098 13.696 1.00 91.44 295 THR A N 1
ATOM 2282 C CA . THR A 1 295 ? -16.797 -0.704 14.862 1.00 91.44 295 THR A CA 1
ATOM 2283 C C . THR A 1 295 ? -15.644 -1.632 14.526 1.00 91.44 295 THR A C 1
ATOM 2285 O O . THR A 1 295 ? -15.594 -2.192 13.431 1.00 91.44 295 THR A O 1
ATOM 2288 N N . LEU A 1 296 ? -14.753 -1.833 15.491 1.00 86.12 296 LEU A N 1
ATOM 2289 C CA . LEU A 1 296 ? -13.692 -2.830 15.423 1.00 86.12 296 LEU A CA 1
ATOM 2290 C C . LEU A 1 296 ? -13.876 -3.863 16.533 1.00 86.12 296 LEU A C 1
ATOM 2292 O O . LEU A 1 296 ? -14.220 -3.493 17.659 1.00 86.12 296 LEU A O 1
ATOM 2296 N N . VAL A 1 297 ? -13.572 -5.125 16.253 1.00 80.31 297 VAL A N 1
ATOM 2297 C CA . VAL A 1 297 ? -13.281 -6.120 17.298 1.00 80.31 297 VAL A CA 1
ATOM 2298 C C . VAL A 1 297 ? -11.770 -6.340 17.443 1.00 80.31 297 VAL A C 1
ATOM 2300 O O . VAL A 1 297 ? -10.972 -5.914 16.607 1.00 80.31 297 VAL A O 1
ATOM 2303 N N . ARG A 1 298 ? -11.346 -6.999 18.529 1.00 75.50 298 ARG A N 1
ATOM 2304 C CA . ARG A 1 298 ? -9.935 -7.377 18.750 1.00 75.50 298 ARG A CA 1
ATOM 2305 C C . ARG A 1 298 ? -9.390 -8.114 17.520 1.00 75.50 298 ARG A C 1
ATOM 2307 O O . ARG A 1 298 ? -10.081 -8.967 16.997 1.00 75.50 298 ARG A O 1
ATOM 2314 N N . GLY A 1 299 ? -8.176 -7.790 17.067 1.00 74.94 299 GLY A N 1
ATOM 2315 C CA . GLY A 1 299 ? -7.497 -8.463 15.944 1.00 74.94 299 GLY A CA 1
ATOM 2316 C C . GLY A 1 299 ? -7.980 -8.095 14.532 1.00 74.94 299 GLY A C 1
ATOM 2317 O O . GLY A 1 299 ? -7.258 -8.351 13.567 1.00 74.94 299 GLY A O 1
ATOM 2318 N N . GLU A 1 300 ? -9.146 -7.459 14.400 1.00 81.75 300 GLU A N 1
ATOM 2319 C CA . GLU A 1 300 ? -9.687 -6.989 13.122 1.00 81.75 300 GLU A CA 1
ATOM 2320 C C . GLU A 1 300 ? -8.965 -5.720 12.635 1.00 81.75 300 GLU A C 1
ATOM 2322 O O . GLU A 1 300 ? -8.419 -4.936 13.417 1.00 81.75 300 GLU A O 1
ATOM 2327 N N . MET A 1 301 ? -8.966 -5.508 11.317 1.00 88.00 301 MET A N 1
ATOM 2328 C CA . MET A 1 301 ? -8.510 -4.270 10.685 1.00 88.00 301 MET A CA 1
ATOM 2329 C C . MET A 1 301 ? -9.538 -3.783 9.678 1.00 88.00 301 MET A C 1
ATOM 2331 O O . MET A 1 301 ? -10.119 -4.572 8.936 1.00 88.00 301 MET A O 1
ATOM 2335 N N . LYS A 1 302 ? -9.753 -2.468 9.650 1.00 93.94 302 LYS A N 1
ATOM 2336 C CA . LYS A 1 302 ? -10.688 -1.819 8.727 1.00 93.94 302 LYS A CA 1
ATOM 2337 C C . LYS A 1 302 ? -9.927 -0.956 7.749 1.00 93.94 302 LYS A C 1
ATOM 2339 O O . LYS A 1 302 ? -9.151 -0.098 8.161 1.00 93.94 302 LYS A O 1
ATOM 2344 N N . PHE A 1 303 ? -10.185 -1.164 6.464 1.00 97.00 303 PHE A N 1
ATOM 2345 C CA . PHE A 1 303 ? -9.517 -0.458 5.382 1.00 97.00 303 PHE A CA 1
ATOM 2346 C C . PHE A 1 303 ? -10.470 0.509 4.682 1.00 97.00 303 PHE A C 1
ATOM 2348 O O . PHE A 1 303 ? -11.579 0.150 4.259 1.00 97.00 303 PHE A O 1
ATOM 2355 N N . TYR A 1 304 ? -9.998 1.739 4.516 1.00 98.50 304 TYR A N 1
ATOM 2356 C CA . TYR A 1 304 ? -10.695 2.814 3.828 1.00 98.50 304 TYR A CA 1
ATOM 2357 C C . TYR A 1 304 ? -9.802 3.433 2.757 1.00 98.50 304 TYR A C 1
ATOM 2359 O O . TYR A 1 304 ? -8.577 3.373 2.866 1.00 98.50 304 TYR A O 1
ATOM 2367 N N . LYS A 1 305 ? -10.406 4.049 1.738 1.00 98.31 305 LYS A N 1
ATOM 2368 C CA . LYS A 1 305 ? -9.679 4.749 0.672 1.00 98.31 305 LYS A CA 1
ATOM 2369 C C . LYS A 1 305 ? -10.164 6.176 0.449 1.00 98.31 305 LYS A C 1
ATOM 2371 O O . LYS A 1 305 ? -11.332 6.495 0.662 1.00 98.31 305 LYS A O 1
ATOM 2376 N N . LEU A 1 306 ? -9.240 7.024 0.025 1.00 98.44 306 LEU A N 1
ATOM 2377 C CA . LEU A 1 306 ? -9.367 8.467 -0.121 1.00 98.44 306 LEU A CA 1
ATOM 2378 C C . LEU A 1 306 ? -8.858 8.832 -1.523 1.00 98.44 306 LEU A C 1
ATOM 2380 O O . LEU A 1 306 ? -7.647 8.791 -1.741 1.00 98.44 306 LEU A O 1
ATOM 2384 N N . PRO A 1 307 ? -9.742 9.161 -2.479 1.00 97.38 307 PRO A N 1
ATOM 2385 C CA . PRO A 1 307 ? -9.326 9.572 -3.815 1.00 97.38 307 PRO A CA 1
ATOM 2386 C C . PRO A 1 307 ? -8.688 10.963 -3.754 1.00 97.38 307 PRO A C 1
ATOM 2388 O O . PRO A 1 307 ? -9.371 11.943 -3.452 1.00 97.38 307 PRO A O 1
ATOM 2391 N N . VAL A 1 308 ? -7.382 11.048 -3.999 1.00 97.62 308 VAL A N 1
ATOM 2392 C CA . VAL A 1 308 ? -6.603 12.291 -3.940 1.00 97.62 308 VAL A CA 1
ATOM 2393 C C . VAL A 1 308 ? -6.193 12.696 -5.349 1.00 97.62 308 VAL A C 1
ATOM 2395 O O . VAL A 1 308 ? -5.524 11.939 -6.057 1.00 97.62 308 VAL A O 1
ATOM 2398 N N . GLU A 1 309 ? -6.570 13.909 -5.740 1.00 97.25 309 GLU A N 1
ATOM 2399 C CA . GLU A 1 309 ? -6.106 14.537 -6.975 1.00 97.25 309 GLU A CA 1
ATOM 2400 C C . GLU A 1 309 ? -4.839 15.372 -6.743 1.00 97.25 309 GLU A C 1
ATOM 2402 O O . GLU A 1 309 ? -4.461 15.674 -5.608 1.00 97.25 309 GLU A O 1
ATOM 2407 N N . TRP A 1 310 ? -4.179 15.762 -7.834 1.00 97.25 310 TRP A N 1
ATOM 2408 C CA . TRP A 1 310 ? -3.064 16.712 -7.787 1.00 97.25 310 TRP A CA 1
ATOM 2409 C C . TRP A 1 310 ? -3.481 18.021 -7.108 1.00 97.25 310 TRP A C 1
ATOM 2411 O O . TRP A 1 310 ? -4.617 18.459 -7.268 1.00 97.25 310 TRP A O 1
ATOM 2421 N N . GLY A 1 311 ? -2.585 18.636 -6.338 1.00 96.00 311 GLY A N 1
ATOM 2422 C CA . GLY A 1 311 ? -2.842 19.868 -5.585 1.00 96.00 311 GLY A CA 1
ATOM 2423 C C . GLY A 1 311 ? -3.666 19.678 -4.315 1.00 96.00 311 GLY A C 1
ATOM 2424 O O . GLY A 1 311 ? -3.926 20.642 -3.594 1.00 96.00 311 GLY A O 1
ATOM 2425 N N . GLN A 1 312 ? -4.058 18.440 -4.008 1.00 96.31 312 GLN A N 1
ATOM 2426 C CA . GLN A 1 312 ? -4.825 18.109 -2.815 1.00 96.31 312 GLN A CA 1
ATOM 2427 C C . GLN A 1 312 ? -4.017 17.257 -1.844 1.00 96.31 312 GLN A C 1
ATOM 2429 O O . GLN A 1 312 ? -2.994 16.681 -2.201 1.00 96.31 312 GLN A O 1
ATOM 2434 N N . ARG A 1 313 ? -4.485 17.155 -0.602 1.00 95.56 313 ARG A N 1
ATOM 2435 C CA . ARG A 1 313 ? -4.038 16.149 0.366 1.00 95.56 313 ARG A CA 1
ATOM 2436 C C . ARG A 1 313 ? -5.207 15.702 1.250 1.00 95.56 313 ARG A C 1
ATOM 2438 O O . ARG A 1 313 ? -6.056 16.528 1.604 1.00 95.56 313 ARG A O 1
ATOM 2445 N N . PRO A 1 314 ? -5.251 14.430 1.668 1.00 97.44 314 PRO A N 1
ATOM 2446 C CA . PRO A 1 314 ? -6.242 13.976 2.622 1.00 97.44 314 PRO A CA 1
ATOM 2447 C C . PRO A 1 314 ? -5.861 14.438 4.033 1.00 97.44 314 PRO A C 1
ATOM 2449 O O . PRO A 1 314 ? -4.748 14.202 4.498 1.00 97.44 314 PRO A O 1
ATOM 2452 N N . VAL A 1 315 ? -6.804 15.064 4.731 1.00 97.62 315 VAL A N 1
ATOM 2453 C CA . VAL A 1 315 ? -6.753 15.321 6.172 1.00 97.62 315 VAL A CA 1
ATOM 2454 C C . VAL A 1 315 ? -7.786 14.420 6.833 1.00 97.62 315 VAL A C 1
ATOM 2456 O O . VAL A 1 315 ? -8.992 14.552 6.599 1.00 97.62 315 VAL A O 1
ATOM 2459 N N . VAL A 1 316 ? -7.315 13.498 7.665 1.00 98.31 316 VAL A N 1
ATOM 2460 C CA . VAL A 1 316 ? -8.157 12.514 8.346 1.00 98.31 316 VAL A CA 1
ATOM 2461 C C . VAL A 1 316 ? -8.094 12.772 9.840 1.00 98.31 316 VAL A C 1
ATOM 2463 O O . VAL A 1 316 ? -7.014 12.867 10.415 1.00 98.31 316 VAL A O 1
ATOM 2466 N N . ALA A 1 317 ? -9.257 12.898 10.470 1.00 97.94 317 ALA A N 1
ATOM 2467 C CA . ALA A 1 317 ? -9.388 12.924 11.915 1.00 97.94 317 ALA A CA 1
ATOM 2468 C C . ALA A 1 317 ? -10.069 11.654 12.403 1.00 97.94 317 ALA A C 1
ATOM 2470 O O . ALA A 1 317 ? -11.107 11.275 11.868 1.00 97.94 317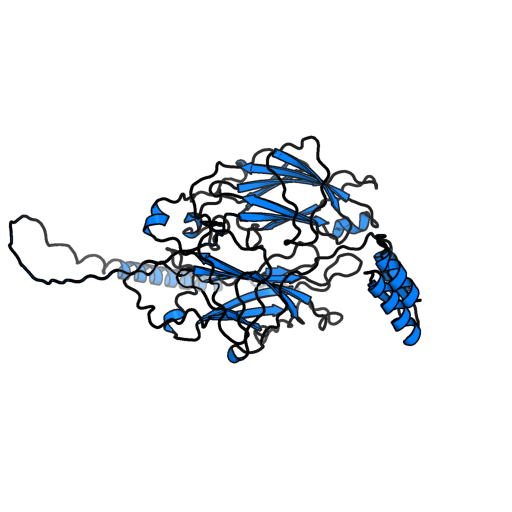 ALA A O 1
ATOM 2471 N N . ILE A 1 318 ? -9.540 11.047 13.456 1.00 97.62 318 ILE A N 1
ATOM 2472 C CA . ILE A 1 318 ? -10.105 9.853 14.080 1.00 97.62 318 ILE A CA 1
ATOM 2473 C C . ILE A 1 318 ? -10.279 10.061 15.582 1.00 97.62 318 ILE A C 1
ATOM 2475 O O . ILE A 1 318 ? -9.489 10.754 16.229 1.00 97.62 318 ILE A O 1
ATOM 2479 N N . ARG A 1 319 ? -11.338 9.474 16.143 1.00 95.50 319 ARG A N 1
ATOM 2480 C CA . ARG A 1 319 ? -11.545 9.388 17.592 1.00 95.50 319 ARG A CA 1
ATOM 2481 C C . ARG A 1 319 ? -12.219 8.078 17.979 1.00 95.50 319 ARG A C 1
ATOM 2483 O O . ARG A 1 319 ? -13.134 7.625 17.293 1.00 95.50 319 ARG A O 1
ATOM 2490 N N . SER A 1 320 ? -11.832 7.529 19.124 1.00 92.94 320 SER A N 1
ATOM 2491 C CA . SER A 1 320 ? -12.578 6.441 19.759 1.00 92.94 320 SER A CA 1
ATOM 2492 C C . SER A 1 320 ? -13.847 6.972 20.424 1.00 92.94 320 SER A C 1
ATOM 2494 O O . SER A 1 320 ? -13.851 8.068 20.998 1.00 92.94 320 SER A O 1
ATOM 2496 N N . VAL A 1 321 ? -14.917 6.184 20.362 1.00 91.81 321 VAL A N 1
ATOM 2497 C CA . VAL A 1 321 ? -16.209 6.462 21.004 1.00 91.81 321 VAL A CA 1
ATOM 2498 C C . VAL A 1 321 ? -16.424 5.462 22.141 1.00 91.81 321 VAL A C 1
ATOM 2500 O O . VAL A 1 321 ? -15.896 4.361 22.102 1.00 91.81 321 VAL A O 1
ATOM 2503 N N . GLU A 1 322 ? -17.171 5.824 23.178 1.00 89.06 322 GLU A N 1
ATOM 2504 C CA . GLU A 1 322 ? -17.515 4.873 24.242 1.00 89.06 322 GLU A CA 1
ATOM 2505 C C . GLU A 1 322 ? -18.274 3.666 23.657 1.00 89.06 322 GLU A C 1
ATOM 2507 O O . GLU A 1 322 ? -19.259 3.837 22.928 1.00 89.06 322 GLU A O 1
ATOM 2512 N N . GLY A 1 323 ? -17.760 2.461 23.917 1.00 82.12 323 GLY A N 1
ATOM 2513 C CA . GLY A 1 323 ? -18.336 1.193 23.478 1.00 82.12 323 GLY A CA 1
ATOM 2514 C C . GLY A 1 323 ? -19.402 0.658 24.431 1.00 82.12 323 GLY A C 1
ATOM 2515 O O . GLY A 1 323 ? -19.732 1.270 25.447 1.00 82.12 323 GLY A O 1
ATOM 2516 N N . GLU A 1 324 ? -19.938 -0.521 24.121 1.00 73.12 324 GLU A N 1
ATOM 2517 C CA . GLU A 1 324 ? -21.020 -1.138 24.907 1.00 73.12 324 GLU A CA 1
ATOM 2518 C C . GLU A 1 324 ? -20.597 -1.528 26.330 1.00 73.12 324 GLU A C 1
ATOM 2520 O O . GLU A 1 324 ? -21.424 -1.573 27.243 1.00 73.12 324 GLU A O 1
ATOM 2525 N N . THR A 1 325 ? -19.300 -1.759 26.539 1.00 72.56 325 THR A N 1
ATOM 2526 C CA . THR A 1 325 ? -18.703 -2.051 27.850 1.00 72.56 325 THR A CA 1
ATOM 2527 C C . THR A 1 325 ? -18.597 -0.813 28.749 1.00 72.56 325 THR A C 1
ATOM 2529 O O . THR A 1 325 ? -18.231 -0.935 29.918 1.00 72.56 325 THR A O 1
ATOM 2532 N N . GLY A 1 326 ? -18.914 0.382 28.232 1.00 76.94 326 GLY A N 1
ATOM 2533 C CA . GLY A 1 326 ? -18.679 1.665 28.904 1.00 76.94 326 GLY A CA 1
ATOM 2534 C C . GLY A 1 326 ? -17.212 2.106 28.877 1.00 76.94 326 GLY A C 1
ATOM 2535 O O . GLY A 1 326 ? -16.842 3.096 29.510 1.00 76.94 326 GLY A O 1
ATOM 2536 N N . GLU A 1 327 ? -16.352 1.376 28.163 1.00 76.25 327 GLU A N 1
ATOM 2537 C CA . GLU A 1 327 ? -14.958 1.748 27.962 1.00 76.25 327 GLU A CA 1
ATOM 2538 C C . GLU A 1 327 ? -14.753 2.490 26.638 1.00 76.25 327 GLU A C 1
ATOM 2540 O O . GLU A 1 327 ? -15.497 2.332 25.673 1.00 76.25 327 GLU A O 1
ATOM 2545 N N . THR A 1 328 ? -13.717 3.327 26.590 1.00 84.62 328 THR A N 1
ATOM 2546 C CA . THR A 1 328 ? -13.223 3.930 25.348 1.00 84.62 328 THR A CA 1
ATOM 2547 C C . THR A 1 328 ? -11.819 3.407 25.101 1.00 84.62 328 THR A C 1
ATOM 2549 O O . THR A 1 328 ? -10.875 3.819 25.783 1.00 84.62 328 THR A O 1
ATOM 2552 N N . VAL A 1 329 ? -11.675 2.500 24.138 1.00 82.62 329 VAL A N 1
ATOM 2553 C CA . VAL A 1 329 ? -10.379 1.945 23.749 1.00 82.62 329 VAL A CA 1
ATOM 2554 C C . VAL A 1 329 ? -9.777 2.763 22.602 1.00 82.62 329 VAL A C 1
ATOM 2556 O O . VAL A 1 329 ? -10.408 2.894 21.551 1.00 82.62 329 VAL A O 1
ATOM 2559 N N . PRO A 1 330 ? -8.562 3.325 22.772 1.00 84.06 330 PRO A N 1
ATOM 2560 C CA . PRO A 1 330 ? -7.831 3.972 21.688 1.00 84.06 330 PRO A CA 1
ATOM 2561 C C . PRO A 1 330 ? -7.598 3.024 20.510 1.00 84.06 330 PRO A C 1
ATOM 2563 O O . PRO A 1 330 ? -7.150 1.889 20.699 1.00 84.06 330 PRO A O 1
ATOM 2566 N N . VAL A 1 331 ? -7.865 3.524 19.309 1.00 88.62 331 VAL A N 1
ATOM 2567 C CA . VAL A 1 331 ? -7.534 2.868 18.041 1.00 88.62 331 VAL A CA 1
ATOM 2568 C C . VAL A 1 331 ? -6.158 3.324 17.548 1.00 88.62 331 VAL A C 1
ATOM 2570 O O . VAL A 1 331 ? -5.717 4.430 17.857 1.00 88.62 331 VAL A O 1
ATOM 2573 N N . ASN A 1 332 ? -5.488 2.464 16.793 1.00 89.69 332 ASN A N 1
ATOM 2574 C CA . ASN A 1 332 ? -4.326 2.793 15.976 1.00 89.69 332 ASN A CA 1
ATOM 2575 C C . ASN A 1 332 ? -4.787 3.068 14.536 1.00 89.69 332 ASN A C 1
ATOM 2577 O O . ASN A 1 332 ? -5.844 2.592 14.111 1.00 89.69 332 ASN A O 1
ATOM 2581 N N . TYR A 1 333 ? -3.979 3.799 13.773 1.00 94.25 333 TYR A N 1
ATOM 2582 C CA . TYR A 1 333 ? -4.192 3.966 12.341 1.00 94.25 333 TYR A CA 1
ATOM 2583 C C . TYR A 1 333 ? -2.878 4.016 11.574 1.00 94.25 333 TYR A C 1
ATOM 2585 O O . TYR A 1 333 ? -1.838 4.381 12.119 1.00 94.25 333 TYR A O 1
ATOM 2593 N N . VAL A 1 334 ? -2.973 3.717 10.283 1.00 94.62 334 VAL A N 1
ATOM 2594 C CA . VAL A 1 334 ? -1.907 3.914 9.302 1.00 94.62 334 VAL A CA 1
ATOM 2595 C C . VAL A 1 334 ? -2.498 4.654 8.106 1.00 94.62 334 VAL A C 1
ATOM 2597 O O . VAL A 1 334 ? -3.566 4.287 7.611 1.00 94.62 334 VAL A O 1
ATOM 2600 N N . LEU A 1 335 ? -1.812 5.705 7.654 1.00 96.38 335 LEU A N 1
ATOM 2601 C CA . LEU A 1 335 ? -2.098 6.379 6.391 1.00 96.38 335 LEU A CA 1
ATOM 2602 C C . LEU A 1 335 ? -1.036 5.939 5.381 1.00 96.38 335 LEU A C 1
ATOM 2604 O O . LEU A 1 335 ? 0.157 6.098 5.629 1.00 96.38 335 LEU A O 1
ATOM 2608 N N . THR A 1 336 ? -1.463 5.380 4.254 1.00 94.88 336 THR A N 1
ATOM 2609 C CA . THR A 1 336 ? -0.553 4.966 3.185 1.00 94.88 336 THR A CA 1
ATOM 2610 C C . THR A 1 336 ? -0.855 5.687 1.885 1.00 94.88 336 THR A C 1
ATOM 2612 O O . THR A 1 336 ? -1.995 6.075 1.609 1.00 94.88 336 THR A O 1
ATOM 2615 N N . ASP A 1 337 ? 0.177 5.827 1.064 1.00 93.94 337 ASP A N 1
ATOM 2616 C CA . ASP A 1 337 ? 0.058 6.354 -0.291 1.00 93.94 337 ASP A CA 1
ATOM 2617 C C . ASP A 1 337 ? -0.563 5.318 -1.265 1.00 93.94 337 ASP A C 1
ATOM 2619 O O . ASP A 1 337 ? -0.885 4.194 -0.852 1.00 93.94 337 ASP A O 1
ATOM 2623 N N . PRO A 1 338 ? -0.745 5.663 -2.557 1.00 95.31 338 PRO A N 1
ATOM 2624 C CA . PRO A 1 338 ? -1.303 4.749 -3.558 1.00 95.31 338 PRO A CA 1
ATOM 2625 C C . PRO A 1 338 ? -0.515 3.462 -3.827 1.00 95.31 338 PRO A C 1
ATOM 2627 O O . PRO A 1 338 ? -1.040 2.581 -4.500 1.00 95.31 338 PRO A O 1
ATOM 2630 N N . PHE A 1 339 ? 0.710 3.337 -3.315 1.00 91.81 339 PHE A N 1
ATOM 2631 C CA . PHE A 1 339 ? 1.532 2.126 -3.384 1.00 91.81 339 PHE A CA 1
ATOM 2632 C C . PHE A 1 339 ? 1.688 1.468 -2.005 1.00 91.81 339 PHE A C 1
ATOM 2634 O O . PHE A 1 339 ? 2.621 0.700 -1.779 1.00 91.81 339 PHE A O 1
ATOM 2641 N N . TYR A 1 340 ? 0.778 1.772 -1.073 1.00 92.12 340 TYR A N 1
ATOM 2642 C CA . TYR A 1 340 ? 0.711 1.200 0.276 1.00 92.12 340 TYR A CA 1
ATOM 2643 C C . TYR A 1 340 ? 1.951 1.465 1.140 1.00 92.12 340 TYR A C 1
ATOM 2645 O O . TYR A 1 340 ? 2.151 0.806 2.162 1.00 92.12 340 TYR A O 1
ATOM 2653 N N . HIS A 1 341 ? 2.779 2.435 0.751 1.00 88.81 341 HIS A N 1
ATOM 2654 C CA . HIS A 1 341 ? 3.908 2.875 1.554 1.00 88.81 341 HIS A CA 1
ATOM 2655 C C . HIS A 1 341 ? 3.404 3.790 2.677 1.00 88.81 341 HIS A C 1
ATOM 2657 O O . HIS A 1 341 ? 2.587 4.686 2.438 1.00 88.81 341 HIS A O 1
ATOM 2663 N N . ASP A 1 342 ? 3.893 3.575 3.897 1.00 88.50 342 ASP A N 1
ATOM 2664 C CA . ASP A 1 342 ? 3.517 4.371 5.068 1.00 88.50 342 ASP A CA 1
ATOM 2665 C C . ASP A 1 342 ? 3.945 5.838 4.904 1.00 88.50 342 ASP A C 1
ATOM 2667 O O . ASP A 1 342 ? 5.106 6.151 4.617 1.00 88.50 342 ASP A O 1
ATOM 2671 N N . THR A 1 343 ? 3.013 6.772 5.102 1.00 88.06 343 THR A N 1
ATOM 2672 C CA . THR A 1 343 ? 3.311 8.205 5.042 1.00 88.06 343 THR A CA 1
ATOM 2673 C C . THR A 1 343 ? 3.947 8.751 6.322 1.00 88.06 343 THR A C 1
ATOM 2675 O O . THR A 1 343 ? 4.237 9.944 6.372 1.00 88.06 343 THR A O 1
ATOM 2678 N N . TYR A 1 344 ? 4.212 7.922 7.339 1.00 86.38 344 TYR A N 1
ATOM 2679 C CA . TYR A 1 344 ? 4.714 8.313 8.663 1.00 86.38 344 TYR A CA 1
ATOM 2680 C C . TYR A 1 344 ? 5.865 9.329 8.662 1.00 86.38 344 TYR A C 1
ATOM 2682 O O . TYR A 1 344 ? 5.825 10.302 9.414 1.00 86.38 344 TYR A O 1
ATOM 2690 N N . LEU A 1 345 ? 6.872 9.158 7.799 1.00 82.75 345 LEU A N 1
ATOM 2691 C CA . LEU A 1 345 ? 8.021 10.076 7.726 1.00 82.75 345 LEU A CA 1
ATOM 2692 C C . LEU A 1 345 ? 7.716 11.411 7.027 1.00 82.75 345 LEU A C 1
ATOM 2694 O O . LEU A 1 345 ? 8.515 12.343 7.112 1.00 82.75 345 LEU A O 1
ATOM 2698 N N . PHE A 1 346 ? 6.582 11.506 6.334 1.00 85.44 346 PHE A N 1
ATOM 2699 C CA . PHE A 1 346 ? 6.226 12.616 5.451 1.00 85.44 346 PHE A CA 1
ATOM 2700 C C . PHE A 1 346 ? 4.848 13.205 5.755 1.00 85.44 346 PHE A C 1
ATOM 2702 O O . PHE A 1 346 ? 4.292 13.924 4.921 1.00 85.44 346 PHE A O 1
ATOM 2709 N N . GLN A 1 347 ? 4.306 12.926 6.937 1.00 90.31 347 GLN A N 1
ATOM 2710 C CA . GLN A 1 347 ? 3.011 13.411 7.395 1.00 90.31 347 GLN A CA 1
ATOM 2711 C C . GLN A 1 347 ? 3.153 14.305 8.623 1.00 90.31 347 GLN A C 1
ATOM 2713 O O . GLN A 1 347 ? 4.090 14.175 9.408 1.00 90.31 347 GLN A O 1
ATOM 2718 N N . ASN A 1 348 ? 2.169 15.174 8.807 1.00 92.94 348 ASN A N 1
ATOM 2719 C CA . ASN A 1 348 ? 1.986 15.925 10.036 1.00 92.94 348 ASN A CA 1
ATOM 2720 C C . ASN A 1 348 ? 0.900 15.251 10.866 1.00 92.94 348 ASN A C 1
ATOM 2722 O O . ASN A 1 348 ? -0.110 14.790 10.323 1.00 92.94 348 ASN A O 1
ATOM 2726 N N . THR A 1 349 ? 1.069 15.269 12.185 1.00 94.19 349 THR A N 1
ATOM 2727 C CA . THR A 1 349 ? 0.051 14.804 13.125 1.00 94.19 349 THR A CA 1
ATOM 2728 C C . THR A 1 349 ? -0.266 15.869 14.166 1.00 94.19 349 THR A C 1
ATOM 2730 O O . THR A 1 349 ? 0.561 16.713 14.519 1.00 94.19 349 THR A O 1
ATOM 2733 N N . LYS A 1 350 ? -1.505 15.864 14.656 1.00 93.81 350 LYS A N 1
ATOM 2734 C CA . LYS A 1 350 ? -1.970 16.785 15.696 1.00 93.81 350 LYS A CA 1
ATOM 2735 C C . LYS A 1 350 ? -3.016 16.110 16.568 1.00 93.81 350 LYS A C 1
ATOM 2737 O O . LYS A 1 350 ? -3.982 15.551 16.061 1.00 93.81 350 LYS A O 1
ATOM 2742 N N . THR A 1 351 ? -2.864 16.237 17.882 1.00 93.38 351 THR A N 1
ATOM 2743 C CA . THR A 1 351 ? -3.836 15.727 18.858 1.00 93.38 351 THR A CA 1
ATOM 2744 C C . THR A 1 351 ? -4.617 16.882 19.487 1.00 93.38 351 THR A C 1
ATOM 2746 O O . THR A 1 351 ? -4.031 17.803 20.059 1.00 93.38 351 THR A O 1
ATOM 2749 N N . GLU A 1 352 ? -5.949 16.829 19.418 1.00 90.00 352 GLU A N 1
ATOM 2750 C CA . GLU A 1 352 ? -6.872 17.777 20.057 1.00 90.00 352 GLU A CA 1
ATOM 2751 C C . GLU A 1 352 ? -7.859 17.018 20.963 1.00 90.00 352 GLU A C 1
ATOM 2753 O O . GLU A 1 352 ? -8.887 16.510 20.521 1.00 90.00 352 GLU A O 1
ATOM 2758 N N . GLY A 1 353 ? -7.561 16.933 22.263 1.00 89.75 353 GLY A N 1
ATOM 2759 C CA . GLY A 1 353 ? -8.376 16.144 23.193 1.00 89.75 353 GLY A CA 1
ATOM 2760 C C . GLY A 1 353 ? -8.223 14.644 22.928 1.00 89.75 353 GLY A C 1
ATOM 2761 O O . GLY A 1 353 ? -7.133 14.114 23.109 1.00 89.75 353 GLY A O 1
ATOM 2762 N N . ASN A 1 354 ? -9.307 13.973 22.525 1.00 89.62 354 ASN A N 1
ATOM 2763 C CA . ASN A 1 354 ? -9.311 12.561 22.111 1.00 89.62 354 ASN A CA 1
ATOM 2764 C C . ASN A 1 354 ? -9.333 12.377 20.581 1.00 89.62 354 ASN A C 1
ATOM 2766 O O . ASN A 1 354 ? -9.603 11.274 20.110 1.00 89.62 354 ASN A O 1
ATOM 2770 N N . VAL A 1 355 ? -9.131 13.458 19.823 1.00 94.44 355 VAL A N 1
ATOM 2771 C CA . VAL A 1 355 ? -9.072 13.436 18.361 1.00 94.44 355 VAL A CA 1
ATOM 2772 C C . VAL A 1 355 ? -7.615 13.445 17.928 1.00 94.44 355 VAL A C 1
ATOM 2774 O O . VAL A 1 355 ? -6.852 14.321 18.343 1.00 94.44 355 VAL A O 1
ATOM 2777 N N . GLU A 1 356 ? -7.259 12.520 17.049 1.00 95.31 356 GLU A N 1
ATOM 2778 C CA . GLU A 1 356 ? -6.000 12.545 16.314 1.00 95.31 356 GLU A CA 1
ATOM 2779 C C . GLU A 1 356 ? -6.263 12.958 14.870 1.00 95.31 356 GLU A C 1
ATOM 2781 O O . GLU A 1 356 ? -7.217 12.490 14.254 1.00 95.31 356 GLU A O 1
ATOM 2786 N N . VAL A 1 357 ? -5.444 13.868 14.351 1.00 96.75 357 VAL A N 1
ATOM 2787 C CA . VAL A 1 357 ? -5.514 14.379 12.982 1.00 96.75 357 VAL A CA 1
ATOM 2788 C C . VAL A 1 357 ? -4.204 14.058 12.284 1.00 96.75 357 VAL A C 1
ATOM 2790 O O . VAL A 1 357 ? -3.142 14.355 12.830 1.00 96.75 357 VAL A O 1
ATOM 2793 N N . VAL A 1 358 ? -4.284 13.509 11.076 1.00 96.44 358 VAL A N 1
ATOM 2794 C CA . VAL A 1 358 ? -3.139 13.166 10.232 1.00 96.44 358 VAL A CA 1
ATOM 2795 C C . VAL A 1 358 ? -3.357 13.668 8.807 1.00 96.44 358 VAL A C 1
ATOM 2797 O O . VAL A 1 358 ? -4.479 13.645 8.294 1.00 96.44 358 VAL A O 1
ATOM 2800 N N . ALA A 1 359 ? -2.290 14.148 8.174 1.00 95.88 359 ALA A N 1
ATOM 2801 C CA . ALA A 1 359 ? -2.278 14.490 6.755 1.00 95.88 359 ALA A CA 1
ATOM 2802 C C . ALA A 1 359 ? -0.848 14.460 6.204 1.00 95.88 359 ALA A C 1
ATOM 2804 O O . ALA A 1 359 ? 0.079 14.776 6.956 1.00 95.88 359 ALA A O 1
ATOM 2805 N N . PRO A 1 360 ? -0.646 14.204 4.900 1.00 93.81 360 PRO A N 1
ATOM 2806 C CA . PRO A 1 360 ? 0.636 14.455 4.258 1.00 93.81 360 PRO A CA 1
ATOM 2807 C C . PRO A 1 360 ? 1.129 15.882 4.536 1.00 93.81 360 PRO A C 1
ATOM 2809 O O . PRO A 1 360 ? 0.355 16.848 4.613 1.00 93.81 360 PRO A O 1
ATOM 2812 N N . SER A 1 361 ? 2.438 16.023 4.715 1.00 90.38 361 SER A N 1
ATOM 2813 C CA . SER A 1 361 ? 3.072 17.294 5.085 1.00 90.38 361 SER A CA 1
ATOM 2814 C C . SER A 1 361 ? 3.048 18.323 3.951 1.00 90.38 361 SER A C 1
ATOM 2816 O O . SER A 1 361 ? 3.406 19.478 4.173 1.00 90.38 361 SER A O 1
ATOM 2818 N N . ARG A 1 362 ? 2.602 17.939 2.748 1.00 90.44 362 ARG A N 1
ATOM 2819 C CA . ARG A 1 362 ? 2.474 18.797 1.565 1.00 90.44 362 ARG A CA 1
ATOM 2820 C C . ARG A 1 362 ? 1.216 18.466 0.773 1.00 90.44 362 ARG A C 1
ATOM 2822 O O . ARG A 1 362 ? 0.635 17.394 0.939 1.00 90.44 362 ARG A O 1
ATOM 2829 N N . TYR A 1 363 ? 0.816 19.386 -0.099 1.00 93.50 363 TYR A N 1
ATOM 2830 C CA . TYR A 1 363 ? -0.097 19.050 -1.187 1.00 93.50 363 TYR A CA 1
ATOM 2831 C C . TYR A 1 363 ? 0.586 18.083 -2.152 1.00 93.50 363 TYR A C 1
ATOM 2833 O O . TYR A 1 363 ? 1.798 18.162 -2.380 1.00 93.50 363 TYR A O 1
ATOM 2841 N N . ILE A 1 364 ? -0.192 17.147 -2.686 1.00 94.81 364 ILE A N 1
ATOM 2842 C CA . ILE A 1 364 ? 0.314 16.113 -3.575 1.00 94.81 364 ILE A CA 1
ATOM 2843 C C . ILE A 1 364 ? 0.521 16.713 -4.961 1.00 94.81 364 ILE A C 1
ATOM 2845 O O . ILE A 1 364 ? -0.440 17.024 -5.654 1.00 94.81 364 ILE A O 1
ATOM 2849 N N . GLU A 1 365 ? 1.776 16.870 -5.375 1.00 93.69 365 GLU A N 1
ATOM 2850 C CA . GLU A 1 365 ? 2.137 17.509 -6.645 1.00 93.69 365 GLU A CA 1
ATOM 2851 C C . GLU A 1 365 ? 3.184 16.690 -7.397 1.00 93.69 365 GLU A C 1
ATOM 2853 O O . GLU A 1 365 ? 4.145 16.186 -6.812 1.00 93.69 365 GLU A O 1
ATOM 2858 N N . TYR A 1 366 ? 3.031 16.553 -8.718 1.00 89.69 366 TYR A N 1
ATOM 2859 C CA . TYR A 1 366 ? 3.876 15.646 -9.504 1.00 89.69 366 TYR A CA 1
ATOM 2860 C C . TYR A 1 366 ? 5.365 16.010 -9.419 1.00 89.69 366 TYR A C 1
ATOM 2862 O O . TYR A 1 366 ? 6.225 15.132 -9.314 1.00 89.69 366 TYR A O 1
ATOM 2870 N N . ASN A 1 367 ? 5.699 17.304 -9.435 1.00 87.88 367 ASN A N 1
ATOM 2871 C CA . ASN A 1 367 ? 7.094 17.740 -9.403 1.00 87.88 367 ASN A CA 1
ATOM 2872 C C . ASN A 1 367 ? 7.735 17.692 -8.004 1.00 87.88 367 ASN A C 1
ATOM 2874 O O . ASN A 1 367 ? 8.958 17.824 -7.922 1.00 87.88 367 ASN A O 1
ATOM 2878 N N . ASN A 1 368 ? 6.988 17.351 -6.941 1.00 86.62 368 ASN A N 1
ATOM 2879 C CA . ASN A 1 368 ? 7.576 17.070 -5.621 1.00 86.62 368 ASN A CA 1
ATOM 2880 C C . ASN A 1 368 ? 8.591 15.906 -5.672 1.00 86.62 368 ASN A C 1
ATOM 2882 O O . ASN A 1 368 ? 9.513 15.861 -4.862 1.00 86.62 368 ASN A O 1
ATOM 2886 N N . ARG A 1 369 ? 8.527 15.048 -6.708 1.00 79.56 369 ARG A N 1
ATOM 2887 C CA . ARG A 1 369 ? 9.515 13.986 -7.021 1.00 79.56 369 ARG A CA 1
ATOM 2888 C C . ARG A 1 369 ? 10.963 14.465 -7.116 1.00 79.56 369 ARG A C 1
ATOM 2890 O O . ARG A 1 369 ? 11.877 13.650 -7.047 1.00 79.56 369 ARG A O 1
ATOM 2897 N N . GLY A 1 370 ? 11.183 15.752 -7.387 1.00 64.62 370 GLY A N 1
ATOM 2898 C CA . GLY A 1 370 ? 12.518 16.335 -7.531 1.00 64.62 370 GLY A CA 1
ATOM 2899 C C . GLY A 1 370 ? 13.190 16.731 -6.213 1.00 64.62 370 GLY A C 1
ATOM 2900 O O . GLY A 1 370 ? 14.351 17.149 -6.249 1.00 64.62 370 GLY A O 1
ATOM 2901 N N . ASP A 1 371 ? 12.485 16.644 -5.081 1.00 63.25 371 ASP A N 1
ATOM 2902 C CA . ASP A 1 371 ? 12.959 17.148 -3.794 1.00 63.25 371 ASP A CA 1
ATOM 2903 C C . ASP A 1 371 ? 13.819 16.148 -3.016 1.00 63.25 371 ASP A C 1
ATOM 2905 O O . ASP A 1 371 ? 13.582 14.945 -2.984 1.00 63.25 371 ASP A O 1
ATOM 2909 N N . TYR A 1 372 ? 14.834 16.690 -2.346 1.00 53.00 372 TYR A N 1
ATOM 2910 C CA . TYR A 1 372 ? 15.648 15.993 -1.362 1.00 53.00 372 TYR A CA 1
ATOM 2911 C C . TYR A 1 372 ? 14.809 15.548 -0.159 1.00 53.00 372 TYR A C 1
ATOM 2913 O O . TYR A 1 372 ? 15.037 14.475 0.393 1.00 53.00 372 TYR A O 1
ATOM 2921 N N . VAL A 1 373 ? 13.850 16.375 0.268 1.00 52.28 373 VAL A N 1
ATOM 2922 C CA . VAL A 1 373 ? 13.044 16.105 1.469 1.00 52.28 373 VAL A CA 1
ATOM 2923 C C . VAL A 1 373 ? 12.013 15.006 1.214 1.00 52.28 373 VAL A C 1
ATOM 2925 O O . VAL A 1 373 ? 11.755 14.213 2.109 1.00 52.28 373 VAL A O 1
ATOM 2928 N N . ASP A 1 374 ? 11.500 14.896 -0.011 1.00 57.12 374 ASP A N 1
ATOM 2929 C CA . ASP A 1 374 ? 10.576 13.844 -0.446 1.00 57.12 374 ASP A CA 1
ATOM 2930 C C . ASP A 1 374 ? 11.350 12.712 -1.142 1.00 57.12 374 ASP A C 1
ATOM 2932 O O . ASP A 1 374 ? 11.044 12.335 -2.268 1.00 57.12 374 ASP A O 1
ATOM 2936 N N . SER A 1 375 ? 12.398 12.190 -0.486 1.00 52.22 375 SER A N 1
ATOM 2937 C CA . SER A 1 375 ? 13.371 11.233 -1.062 1.00 52.22 375 SER A CA 1
ATOM 2938 C C . SER A 1 375 ? 12.760 9.954 -1.671 1.00 52.22 375 SER A C 1
ATOM 2940 O O . SER A 1 375 ? 13.464 9.232 -2.371 1.00 52.22 375 SER A O 1
ATOM 2942 N N . TYR A 1 376 ? 11.471 9.683 -1.436 1.00 56.84 376 TYR A N 1
ATOM 2943 C CA . TYR A 1 376 ? 10.723 8.559 -2.012 1.00 56.84 376 TYR A CA 1
ATOM 2944 C C . TYR A 1 376 ? 9.517 8.997 -2.861 1.00 56.84 376 TYR A C 1
ATOM 2946 O O . TYR A 1 376 ? 8.762 8.158 -3.340 1.00 56.84 376 TYR A O 1
ATOM 2954 N N . GLY A 1 377 ? 9.302 10.296 -3.075 1.00 70.31 377 GLY A N 1
ATOM 2955 C CA . GLY A 1 377 ? 8.150 10.815 -3.811 1.00 70.31 377 GLY A CA 1
ATOM 2956 C C . GLY A 1 377 ? 6.809 10.590 -3.101 1.00 70.31 377 GLY A C 1
ATOM 2957 O O . GLY A 1 377 ? 5.786 10.488 -3.781 1.00 70.31 377 GLY A O 1
ATOM 2958 N N . ALA A 1 378 ? 6.790 10.475 -1.771 1.00 72.31 378 ALA A N 1
ATOM 2959 C CA . ALA A 1 378 ? 5.585 10.197 -0.987 1.00 72.31 378 ALA A CA 1
ATOM 2960 C C . ALA A 1 378 ? 4.518 11.301 -1.128 1.00 72.31 378 ALA A C 1
ATOM 2962 O O . ALA A 1 378 ? 3.321 11.029 -1.031 1.00 72.31 378 ALA A O 1
ATOM 2963 N N . ASN A 1 379 ? 4.934 12.538 -1.428 1.00 86.62 379 ASN A N 1
ATOM 2964 C CA . ASN A 1 379 ? 4.042 13.677 -1.660 1.00 86.62 379 ASN A CA 1
ATOM 2965 C C . ASN A 1 379 ? 3.843 13.982 -3.153 1.00 86.62 379 ASN A C 1
ATOM 2967 O O . ASN A 1 379 ? 3.590 15.127 -3.530 1.00 86.62 379 ASN A O 1
ATOM 2971 N N . SER A 1 380 ? 3.998 12.981 -4.020 1.00 89.31 380 SER A N 1
ATOM 2972 C CA . SER A 1 380 ? 4.039 13.187 -5.474 1.00 89.31 380 SER A CA 1
ATOM 2973 C C . SER A 1 380 ? 3.265 12.149 -6.291 1.00 89.31 380 SER A C 1
ATOM 2975 O O . SER A 1 380 ? 3.563 11.881 -7.464 1.00 89.31 380 SER A O 1
ATOM 2977 N N . ARG A 1 381 ? 2.273 11.533 -5.646 1.00 89.94 381 ARG A N 1
ATOM 2978 C CA . ARG A 1 381 ? 1.523 10.379 -6.139 1.00 89.94 381 ARG A CA 1
ATOM 2979 C C . ARG A 1 381 ? 0.032 10.618 -5.940 1.00 89.94 381 ARG A C 1
ATOM 2981 O O . ARG A 1 381 ? -0.508 10.299 -4.889 1.00 89.94 381 ARG A O 1
ATOM 2988 N N . ALA A 1 382 ? -0.634 11.191 -6.936 1.00 95.12 382 ALA A N 1
ATOM 2989 C CA . ALA A 1 382 ? -2.093 11.245 -6.929 1.00 95.12 382 ALA A CA 1
ATOM 2990 C C . ALA A 1 382 ? -2.691 9.833 -7.084 1.00 95.12 382 ALA A C 1
ATOM 2992 O O . ALA A 1 382 ? -2.090 8.953 -7.706 1.00 95.12 382 ALA A O 1
ATOM 2993 N N . GLY A 1 383 ? -3.886 9.621 -6.536 1.00 96.31 383 GLY A N 1
ATOM 2994 C CA . GLY A 1 383 ? -4.568 8.328 -6.510 1.00 96.31 383 GLY A CA 1
ATOM 2995 C C . GLY A 1 383 ? -5.224 8.032 -5.173 1.00 96.31 383 GLY A C 1
ATOM 2996 O O . GLY A 1 383 ? -5.480 8.932 -4.376 1.00 96.31 383 GLY A O 1
ATOM 2997 N N . ASN A 1 384 ? -5.532 6.759 -4.944 1.00 97.50 384 ASN A N 1
ATOM 2998 C CA . ASN A 1 384 ? -6.174 6.339 -3.709 1.00 97.50 384 ASN A CA 1
ATOM 2999 C C . ASN A 1 384 ? -5.143 6.258 -2.586 1.00 97.50 384 ASN A C 1
ATOM 3001 O O . ASN A 1 384 ? -4.303 5.369 -2.580 1.00 97.50 384 ASN A O 1
ATOM 3005 N N . TYR A 1 385 ? -5.230 7.177 -1.632 1.00 97.81 385 TYR A N 1
ATOM 3006 C CA . TYR A 1 385 ? -4.586 7.015 -0.333 1.00 97.81 385 TYR A CA 1
ATOM 3007 C C . TYR A 1 385 ? -5.448 6.093 0.517 1.00 97.81 385 TYR A C 1
ATOM 3009 O O . TYR A 1 385 ? -6.674 6.095 0.386 1.00 97.81 385 TYR A O 1
ATOM 3017 N N . TYR A 1 386 ? -4.832 5.330 1.408 1.00 97.94 386 TYR A N 1
ATOM 3018 C CA . TYR A 1 386 ? -5.560 4.389 2.247 1.00 97.94 386 TYR A CA 1
ATOM 3019 C C . TYR A 1 386 ? -5.390 4.733 3.712 1.00 97.94 386 TYR A C 1
ATOM 3021 O O . TYR A 1 386 ? -4.304 5.081 4.163 1.00 97.94 386 TYR A O 1
ATOM 3029 N N . PHE A 1 387 ? -6.484 4.626 4.451 1.00 98.19 387 PHE A N 1
ATOM 3030 C CA . PHE A 1 387 ? -6.506 4.820 5.887 1.00 98.19 387 PHE A CA 1
ATOM 3031 C C . PHE A 1 387 ? -6.962 3.510 6.511 1.00 98.19 387 PHE A C 1
ATOM 3033 O O . PHE A 1 387 ? -8.093 3.078 6.285 1.00 98.19 387 PHE A O 1
ATOM 3040 N N . ALA A 1 388 ? -6.064 2.846 7.227 1.00 96.62 388 ALA A N 1
ATOM 3041 C CA . ALA A 1 388 ? -6.353 1.591 7.896 1.00 96.62 388 ALA A CA 1
ATOM 3042 C C . ALA A 1 388 ? -6.454 1.825 9.401 1.00 96.62 388 ALA A C 1
ATOM 3044 O O . ALA A 1 388 ? -5.642 2.556 9.963 1.00 96.62 388 ALA A O 1
ATOM 3045 N N . VAL A 1 389 ? -7.447 1.216 10.045 1.00 94.94 389 VAL A N 1
ATOM 3046 C CA . VAL A 1 389 ? -7.702 1.341 11.485 1.00 94.94 389 VAL A CA 1
ATOM 3047 C C . VAL A 1 389 ? -7.586 -0.032 12.132 1.00 94.94 389 VAL A C 1
ATOM 3049 O O . VAL A 1 389 ? -8.172 -1.003 11.649 1.00 94.94 389 VAL A O 1
ATOM 3052 N N . SER A 1 390 ? -6.842 -0.102 13.233 1.00 89.12 390 SER A N 1
ATOM 3053 C CA . SER A 1 390 ? -6.702 -1.298 14.063 1.00 89.12 390 SER A CA 1
ATOM 3054 C C . SER A 1 390 ? -6.833 -0.946 15.542 1.00 89.12 390 SER A C 1
ATOM 3056 O O . SER A 1 390 ? -6.869 0.222 15.930 1.00 89.12 390 SER A O 1
ATOM 3058 N N . MET A 1 391 ? -6.923 -1.951 16.404 1.00 81.31 391 MET A N 1
ATOM 3059 C CA . MET A 1 391 ? -6.878 -1.744 17.848 1.00 81.31 391 MET A CA 1
ATOM 3060 C C . MET A 1 391 ? -5.449 -1.862 18.357 1.00 81.31 391 MET A C 1
ATOM 3062 O O . MET A 1 391 ? -4.702 -2.755 17.966 1.00 81.31 391 MET A O 1
ATOM 3066 N N . ARG A 1 392 ? -5.085 -1.005 19.311 1.00 67.69 392 ARG A N 1
ATOM 3067 C CA . ARG A 1 392 ? -3.801 -1.129 19.999 1.00 67.69 392 ARG A CA 1
ATOM 3068 C C . ARG A 1 392 ? -3.829 -2.347 20.927 1.00 67.69 392 ARG A C 1
ATOM 3070 O O . ARG A 1 392 ? -4.623 -2.364 21.869 1.00 67.69 392 ARG A O 1
ATOM 3077 N N . GLY A 1 393 ? -2.947 -3.325 20.693 1.00 59.84 393 GLY A N 1
ATOM 3078 C CA . GLY A 1 393 ? -2.957 -4.644 21.353 1.00 59.84 393 GLY A CA 1
ATOM 3079 C C . GLY A 1 393 ? -3.136 -4.614 22.878 1.00 59.84 393 GLY A C 1
ATOM 3080 O O . GLY A 1 393 ? -4.026 -5.274 23.403 1.00 59.84 393 GLY A O 1
ATOM 3081 N N . SER A 1 394 ? -2.419 -3.738 23.595 1.00 58.47 394 SER A N 1
ATOM 3082 C CA . SER A 1 394 ? -2.508 -3.629 25.067 1.00 58.47 394 SER A CA 1
ATOM 3083 C C . SER A 1 394 ? -3.870 -3.173 25.610 1.00 58.47 394 SER A C 1
ATOM 3085 O O . SER A 1 394 ? -4.118 -3.250 26.811 1.00 58.47 394 SER A O 1
ATOM 3087 N N . ASN A 1 395 ? -4.731 -2.611 24.761 1.00 59.62 395 ASN A N 1
ATOM 3088 C CA . ASN A 1 395 ? -6.062 -2.151 25.150 1.00 59.62 395 ASN A CA 1
ATOM 3089 C C . ASN A 1 395 ? -7.161 -3.141 24.740 1.00 59.62 395 ASN A C 1
ATOM 3091 O O . ASN A 1 395 ? -8.290 -3.010 25.208 1.00 59.62 395 ASN A O 1
ATOM 3095 N N . ALA A 1 396 ? -6.836 -4.114 23.883 1.00 56.66 396 ALA A N 1
ATOM 3096 C CA . ALA A 1 396 ? -7.792 -5.075 23.354 1.00 56.66 396 ALA A CA 1
ATOM 3097 C C . ALA A 1 396 ? -8.215 -6.135 24.375 1.00 56.66 396 ALA A C 1
ATOM 3099 O O . ALA A 1 396 ? -9.344 -6.618 24.310 1.00 56.66 396 ALA A O 1
ATOM 3100 N N . GLU A 1 397 ? -7.361 -6.425 25.363 1.00 60.72 397 GLU A N 1
ATOM 3101 C CA . GLU A 1 397 ? -7.680 -7.312 26.491 1.00 60.72 397 GLU A CA 1
ATOM 3102 C C . GLU A 1 397 ? -8.957 -6.890 27.233 1.00 60.72 397 GLU A C 1
ATOM 3104 O O . GLU A 1 397 ? -9.658 -7.730 27.790 1.00 60.72 397 GLU A O 1
ATOM 3109 N N . LYS A 1 398 ? -9.287 -5.592 27.227 1.00 59.94 398 LYS A N 1
ATOM 3110 C CA . LYS A 1 398 ? -10.426 -5.049 27.976 1.00 59.94 398 LYS A CA 1
ATOM 3111 C C . LYS A 1 398 ? -11.777 -5.242 27.299 1.00 59.94 398 LYS A C 1
ATOM 3113 O O . LYS A 1 398 ? -12.804 -5.001 27.929 1.00 59.94 398 LYS A O 1
ATOM 3118 N N . LEU A 1 399 ? -11.791 -5.618 26.020 1.00 62.94 399 LEU A N 1
ATOM 3119 C CA . LEU A 1 399 ? -13.038 -5.696 25.269 1.00 62.94 399 LEU A CA 1
ATOM 3120 C C . LEU A 1 399 ? -13.705 -7.068 25.324 1.00 62.94 399 LEU A C 1
ATOM 3122 O O . LEU A 1 399 ? -14.893 -7.113 25.052 1.00 62.94 399 LEU A O 1
ATOM 3126 N N . GLU A 1 400 ? -13.014 -8.161 25.675 1.00 65.12 400 GLU A N 1
ATOM 3127 C CA . GLU A 1 400 ? -13.591 -9.528 25.709 1.00 65.12 400 GLU A CA 1
ATOM 3128 C C . GLU A 1 400 ? -14.499 -9.854 24.487 1.00 65.12 400 GLU A C 1
ATOM 3130 O O . GLU A 1 400 ? -15.540 -10.494 24.619 1.00 65.12 400 GLU A O 1
ATOM 3135 N N . GLY A 1 401 ? -14.138 -9.359 23.294 1.00 65.50 401 GLY A N 1
ATOM 3136 C CA . GLY A 1 401 ? -14.911 -9.542 22.054 1.00 65.50 401 GLY A CA 1
ATOM 3137 C C . GLY A 1 401 ? -15.999 -8.499 21.775 1.00 65.50 401 GLY A C 1
ATOM 3138 O O . GLY A 1 401 ? -16.684 -8.595 20.759 1.00 65.50 401 GLY A O 1
ATOM 3139 N N . ALA A 1 402 ? -16.152 -7.491 22.633 1.00 72.62 402 ALA A N 1
ATOM 3140 C CA . ALA A 1 402 ? -17.052 -6.365 22.422 1.00 72.62 402 ALA A CA 1
ATOM 3141 C C . ALA A 1 402 ? -16.581 -5.451 21.284 1.00 72.62 402 ALA A C 1
ATOM 3143 O O . ALA A 1 402 ? -15.386 -5.210 21.096 1.00 72.62 402 ALA A O 1
ATOM 3144 N N . GLU A 1 403 ? -17.551 -4.896 20.561 1.00 82.31 403 GLU A N 1
ATOM 3145 C CA . GLU A 1 403 ? -17.305 -3.928 19.500 1.00 82.31 403 GLU A CA 1
ATOM 3146 C C . GLU A 1 403 ? -16.863 -2.579 20.082 1.00 82.31 403 GLU A C 1
ATOM 3148 O O . GLU A 1 403 ? -17.542 -1.974 20.921 1.00 82.31 403 GLU A O 1
ATOM 3153 N N . GLN A 1 404 ? -15.723 -2.081 19.603 1.00 87.44 404 GLN A N 1
ATOM 3154 C CA . GLN A 1 404 ? -15.223 -0.745 19.895 1.00 87.44 404 GLN A CA 1
ATOM 3155 C C . GLN A 1 404 ? -15.602 0.205 18.759 1.00 87.44 404 GLN A C 1
ATOM 3157 O O . GLN A 1 404 ? -15.015 0.130 17.677 1.00 87.44 404 GLN A O 1
ATOM 3162 N N . PRO A 1 405 ? -16.541 1.138 18.982 1.00 93.06 405 PRO A N 1
ATOM 3163 C CA . PRO A 1 405 ? -16.879 2.126 17.979 1.00 93.06 405 PRO A CA 1
ATOM 3164 C C . PRO A 1 405 ? -15.790 3.194 17.857 1.00 93.06 405 PRO A C 1
ATOM 3166 O O . PRO A 1 405 ? -15.205 3.652 18.845 1.00 93.06 405 PRO A O 1
ATOM 3169 N N . PHE A 1 406 ? -15.575 3.665 16.640 1.00 95.81 406 PHE A N 1
ATOM 3170 C CA . PHE A 1 406 ? -14.750 4.829 16.348 1.00 95.81 406 PHE A CA 1
ATOM 3171 C C . PHE A 1 406 ? -15.420 5.680 15.275 1.00 95.81 406 PHE A C 1
ATOM 3173 O O . PHE A 1 406 ? -16.324 5.239 14.564 1.00 95.81 406 PHE A O 1
ATOM 3180 N N . GLU A 1 407 ? -14.992 6.932 15.181 1.00 98.00 407 GLU A N 1
ATOM 3181 C CA . GLU A 1 407 ? -15.461 7.847 14.152 1.00 98.00 407 GLU A CA 1
ATOM 3182 C C . GLU A 1 407 ? -14.291 8.418 13.365 1.00 98.00 407 GLU A C 1
ATOM 3184 O O . GLU A 1 407 ? -13.256 8.760 13.942 1.00 98.00 407 GLU A O 1
ATOM 3189 N N . ILE A 1 408 ? -14.497 8.582 12.059 1.00 98.56 408 ILE A N 1
ATOM 3190 C CA . ILE A 1 408 ? -13.557 9.205 11.128 1.00 98.56 408 ILE A CA 1
ATOM 3191 C C . ILE A 1 408 ? -14.215 10.450 10.534 1.00 98.56 408 ILE A C 1
ATOM 3193 O O . ILE A 1 408 ? -15.346 10.388 10.063 1.00 98.56 408 ILE A O 1
ATOM 3197 N N . SER A 1 409 ? -13.516 11.580 10.513 1.00 98.31 409 SER A N 1
ATOM 3198 C CA . SER A 1 409 ? -13.912 12.780 9.775 1.00 98.31 409 SER A CA 1
ATOM 3199 C C . SER A 1 409 ? -12.865 13.098 8.717 1.00 98.31 409 SER A C 1
ATOM 3201 O O . SER A 1 409 ? -11.668 13.075 9.002 1.00 98.31 409 SER A O 1
ATOM 3203 N N . VAL A 1 410 ? -13.312 13.380 7.494 1.00 98.25 410 VAL A N 1
ATOM 3204 C CA . VAL A 1 410 ? -12.429 13.539 6.331 1.00 98.25 410 VAL A CA 1
ATOM 3205 C C . VAL A 1 410 ? -12.566 14.930 5.739 1.00 98.25 410 VAL A C 1
ATOM 3207 O O . VAL A 1 410 ? -13.672 15.432 5.535 1.00 98.25 410 VAL A O 1
ATOM 3210 N N . LEU A 1 411 ? -11.432 15.531 5.399 1.00 97.62 411 LEU A N 1
ATOM 3211 C CA . LEU A 1 411 ? -11.339 16.748 4.610 1.00 97.62 411 LEU A CA 1
ATOM 3212 C C . LEU A 1 411 ? -10.280 16.543 3.528 1.00 97.62 411 LEU A C 1
ATOM 3214 O O . LEU A 1 411 ? -9.133 16.249 3.832 1.00 97.62 411 LEU A O 1
ATOM 3218 N N 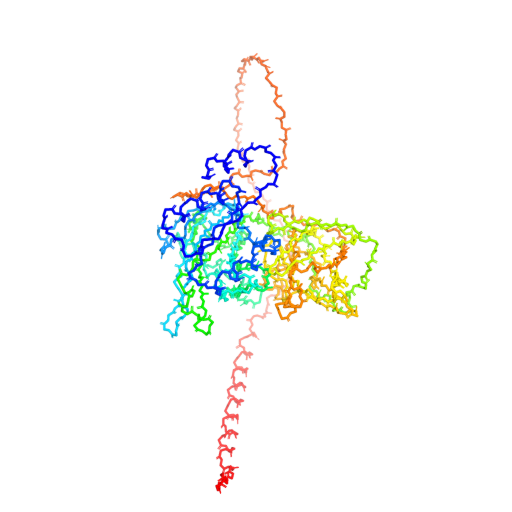. MET A 1 412 ? -10.662 16.730 2.271 1.00 97.38 412 MET A N 1
ATOM 3219 C CA . MET A 1 412 ? -9.703 16.918 1.188 1.00 97.38 412 MET A CA 1
ATOM 3220 C C . MET A 1 412 ? -9.292 18.392 1.182 1.00 97.38 412 MET A C 1
ATOM 3222 O O . MET A 1 412 ? -10.116 19.256 0.883 1.00 97.38 412 MET A O 1
ATOM 3226 N N . ASP A 1 413 ? -8.065 18.665 1.616 1.00 95.75 413 ASP A N 1
ATOM 3227 C CA . ASP A 1 413 ? -7.484 20.006 1.701 1.00 95.75 413 ASP A CA 1
ATOM 3228 C C . ASP A 1 413 ? -6.774 20.337 0.383 1.00 95.75 413 ASP A C 1
ATOM 3230 O O . ASP A 1 413 ? -6.126 19.467 -0.199 1.00 95.75 413 ASP A O 1
ATOM 3234 N N . GLY A 1 414 ? -6.875 21.584 -0.075 1.00 93.88 414 GLY A N 1
ATOM 3235 C CA . GLY A 1 414 ? -6.358 22.021 -1.376 1.00 93.88 414 GLY A CA 1
ATOM 3236 C C . GLY A 1 414 ? -7.349 21.878 -2.540 1.00 93.88 414 GLY A C 1
ATOM 3237 O O . GLY A 1 414 ? -8.352 21.161 -2.476 1.00 93.88 414 GLY A O 1
ATOM 3238 N N . GLU A 1 415 ? -7.060 22.600 -3.621 1.00 94.94 415 GLU A N 1
ATOM 3239 C CA . GLU A 1 415 ? -7.845 22.589 -4.859 1.00 94.94 415 GLU A CA 1
ATOM 3240 C C . GLU A 1 415 ? -7.128 21.749 -5.923 1.00 94.94 415 GLU A C 1
ATOM 3242 O O . GLU A 1 415 ? -5.900 21.809 -5.990 1.00 94.94 415 GLU A O 1
ATOM 3247 N N . PRO A 1 416 ? -7.857 21.018 -6.786 1.00 96.44 416 PRO A N 1
ATOM 3248 C CA . PRO A 1 416 ? -7.239 20.247 -7.854 1.00 96.44 416 PRO A CA 1
ATOM 3249 C C . PRO A 1 416 ? -6.360 21.100 -8.780 1.00 96.44 416 PRO A C 1
ATOM 3251 O O . PRO A 1 416 ? -6.790 22.146 -9.279 1.00 96.44 416 PRO A O 1
ATOM 3254 N N . THR A 1 417 ? -5.149 20.628 -9.054 1.00 95.75 417 THR A N 1
ATOM 3255 C CA . THR A 1 417 ? -4.193 21.233 -9.991 1.00 95.75 417 THR A CA 1
ATOM 3256 C C . THR A 1 417 ? -3.975 20.336 -11.210 1.00 95.75 417 THR A C 1
ATOM 3258 O O . THR A 1 417 ? -4.601 19.286 -11.370 1.00 95.75 417 THR A O 1
ATOM 3261 N N . ILE A 1 418 ? -3.134 20.789 -12.143 1.00 94.44 418 ILE A N 1
ATOM 3262 C CA . ILE A 1 418 ? -2.792 20.015 -13.337 1.00 94.44 418 ILE A CA 1
ATOM 3263 C C . ILE A 1 418 ? -1.699 18.990 -13.028 1.00 94.44 418 ILE A C 1
ATOM 3265 O O . ILE A 1 418 ? -0.678 19.305 -12.422 1.00 94.44 418 ILE A O 1
ATOM 3269 N N . GLY A 1 419 ? -1.876 17.774 -13.532 1.00 93.81 419 GLY A N 1
ATOM 3270 C CA . GLY A 1 419 ? -0.887 16.709 -13.454 1.00 93.81 419 GLY A CA 1
ATOM 3271 C C . GLY A 1 419 ? -1.249 15.553 -14.380 1.00 93.81 419 GLY A C 1
ATOM 3272 O O . GLY A 1 419 ? -2.265 15.620 -15.071 1.00 93.81 419 GLY A O 1
ATOM 3273 N N . PRO A 1 420 ? -0.421 14.500 -14.439 1.00 93.31 420 PRO A N 1
ATOM 3274 C CA . PRO A 1 420 ? -0.700 13.337 -15.273 1.00 93.31 420 PRO A CA 1
ATOM 3275 C C . PRO A 1 420 ? -2.020 12.657 -14.896 1.00 93.31 420 PRO A C 1
ATOM 3277 O O . PRO A 1 420 ? -2.334 12.512 -13.712 1.00 93.31 420 PRO A O 1
ATOM 3280 N N . ASP A 1 421 ? -2.754 12.179 -15.900 1.00 92.25 421 ASP A N 1
ATOM 3281 C CA . ASP A 1 421 ? -4.023 11.459 -15.707 1.00 92.25 421 ASP A CA 1
ATOM 3282 C C . ASP A 1 421 ? -3.824 10.016 -15.209 1.00 92.25 421 ASP A C 1
ATOM 3284 O O . ASP A 1 421 ? -4.772 9.364 -14.777 1.00 92.25 421 ASP A O 1
ATOM 3288 N N . TRP A 1 422 ? -2.597 9.492 -15.275 1.00 94.12 422 TRP A N 1
ATOM 3289 C CA . TRP A 1 422 ? -2.295 8.121 -14.867 1.00 94.12 422 TRP A CA 1
ATOM 3290 C C . TRP A 1 422 ? -2.458 7.924 -13.352 1.00 94.12 422 TRP A C 1
ATOM 3292 O O . TRP A 1 422 ? -2.085 8.788 -12.556 1.00 94.12 422 TRP A O 1
ATOM 3302 N N . ARG A 1 423 ? -2.999 6.767 -12.959 1.00 94.44 423 ARG A N 1
ATOM 3303 C CA . ARG A 1 423 ? -3.146 6.303 -11.572 1.00 94.44 423 ARG A CA 1
ATOM 3304 C C . ARG A 1 423 ? -2.767 4.815 -11.500 1.00 94.44 423 ARG A C 1
ATOM 3306 O O . ARG A 1 423 ? -2.984 4.127 -12.501 1.00 94.44 423 ARG A O 1
ATOM 3313 N N . PRO A 1 424 ? -2.269 4.314 -10.352 1.00 94.00 424 PRO A N 1
ATOM 3314 C CA . PRO A 1 424 ? -1.997 2.887 -10.171 1.00 94.00 424 PRO A CA 1
ATOM 3315 C C . PRO A 1 424 ? -3.229 2.018 -10.456 1.00 94.00 424 PRO A C 1
ATOM 3317 O O . PRO A 1 424 ? -4.358 2.392 -10.122 1.00 94.00 424 PRO A O 1
ATOM 3320 N N . VAL A 1 425 ? -3.027 0.854 -11.075 1.00 93.06 425 VAL A N 1
ATOM 3321 C CA . VAL A 1 425 ? -4.105 -0.099 -11.363 1.00 93.06 425 VAL A CA 1
ATOM 3322 C C . VAL A 1 425 ? -4.423 -0.963 -10.142 1.00 93.06 425 VAL A C 1
ATOM 3324 O O . VAL A 1 425 ? -3.532 -1.493 -9.499 1.00 93.06 425 VAL A O 1
ATOM 3327 N N . GLU A 1 426 ? -5.702 -1.181 -9.843 1.00 91.88 426 GLU A N 1
ATOM 3328 C CA . GLU A 1 426 ? -6.118 -1.977 -8.669 1.00 91.88 426 GLU A CA 1
ATOM 3329 C C . GLU A 1 426 ? -6.500 -3.429 -9.015 1.00 91.88 426 GLU A C 1
ATOM 3331 O O . GLU A 1 426 ? -6.950 -4.188 -8.157 1.00 91.88 426 GLU A O 1
ATOM 3336 N N . ASN A 1 427 ? -6.372 -3.832 -10.280 1.00 94.00 427 ASN A N 1
ATOM 3337 C CA . ASN A 1 427 ? -6.782 -5.163 -10.726 1.00 94.00 427 ASN A CA 1
ATOM 3338 C C . ASN A 1 427 ? -5.685 -6.209 -10.484 1.00 94.00 427 ASN A C 1
ATOM 3340 O O . ASN A 1 427 ? -4.495 -5.892 -10.445 1.00 94.00 427 ASN A O 1
ATOM 3344 N N . ASN A 1 428 ? -6.091 -7.475 -10.405 1.00 97.25 428 ASN A N 1
ATOM 3345 C CA . ASN A 1 428 ? -5.155 -8.597 -10.444 1.00 97.25 428 ASN A CA 1
ATOM 3346 C C . ASN A 1 428 ? -4.368 -8.592 -11.761 1.00 97.25 428 ASN A C 1
ATOM 3348 O O . ASN A 1 428 ? -4.909 -8.231 -12.814 1.00 97.25 428 ASN A O 1
ATOM 3352 N N . GLY A 1 429 ? -3.097 -8.986 -11.682 1.00 96.25 429 GLY A N 1
ATOM 3353 C CA . GLY A 1 429 ? -2.225 -9.074 -12.846 1.00 96.25 429 GLY A CA 1
ATOM 3354 C C . GLY A 1 429 ? -2.615 -10.211 -13.798 1.00 96.25 429 GLY A C 1
ATOM 3355 O O . GLY A 1 429 ? -3.407 -11.086 -13.435 1.00 96.25 429 GLY A O 1
ATOM 3356 N N . PRO A 1 430 ? -2.092 -10.218 -15.034 1.00 97.06 430 PRO A N 1
ATOM 3357 C CA . PRO A 1 430 ? -2.215 -11.374 -15.919 1.00 97.06 430 PRO A CA 1
ATOM 3358 C C . PRO A 1 430 ? -1.567 -12.628 -15.311 1.00 97.06 430 PRO A C 1
ATOM 3360 O O . PRO A 1 430 ? -0.807 -12.549 -14.350 1.00 97.06 430 PRO A O 1
ATOM 3363 N N . GLU A 1 431 ? -1.855 -13.794 -15.891 1.00 97.62 431 GLU A N 1
ATOM 3364 C CA . GLU A 1 431 ? -1.163 -15.038 -15.538 1.00 97.62 431 GLU A CA 1
ATOM 3365 C C . GLU A 1 431 ? 0.362 -14.875 -15.736 1.00 97.62 431 GLU A C 1
ATOM 3367 O O . GLU A 1 431 ? 0.774 -14.372 -16.790 1.00 97.62 431 GLU A O 1
ATOM 3372 N N . PRO A 1 432 ? 1.196 -15.260 -14.748 1.00 98.00 432 PRO A N 1
ATOM 3373 C CA . PRO A 1 432 ? 2.649 -15.255 -14.886 1.00 98.00 432 PRO A CA 1
ATOM 3374 C C . PRO A 1 432 ? 3.127 -16.064 -16.099 1.00 98.00 432 PRO A C 1
ATOM 3376 O O . PRO A 1 432 ? 2.499 -17.042 -16.501 1.00 98.00 432 PRO A O 1
ATOM 3379 N N . SER A 1 433 ? 4.253 -15.665 -16.692 1.00 97.25 433 SER A N 1
ATOM 3380 C CA . SER A 1 433 ? 4.726 -16.224 -17.966 1.00 97.25 433 SER A CA 1
ATOM 3381 C C . SER A 1 433 ? 6.231 -16.488 -17.982 1.00 97.25 433 SER A C 1
ATOM 3383 O O . SER A 1 433 ? 7.018 -15.676 -17.506 1.00 97.25 433 SER A O 1
ATOM 3385 N N . ASP A 1 434 ? 6.653 -17.571 -18.643 1.00 96.56 434 ASP A N 1
ATOM 3386 C CA . ASP A 1 434 ? 8.067 -17.862 -18.959 1.00 96.56 434 ASP A CA 1
ATOM 3387 C C . ASP A 1 434 ? 8.658 -16.917 -20.026 1.00 96.56 434 ASP A C 1
ATOM 3389 O O . ASP A 1 434 ? 9.807 -17.062 -20.448 1.00 96.56 434 ASP A O 1
ATOM 3393 N N . GLN A 1 435 ? 7.848 -15.996 -20.548 1.00 94.94 435 GLN A N 1
ATOM 3394 C CA . GLN A 1 435 ? 8.207 -15.005 -21.559 1.00 94.94 435 GLN A CA 1
ATOM 3395 C C . GLN A 1 435 ? 7.780 -13.597 -21.114 1.00 94.94 435 GLN A C 1
ATOM 3397 O O . GLN A 1 435 ? 6.759 -13.472 -20.432 1.00 94.94 435 GLN A O 1
ATOM 3402 N N . PRO A 1 436 ? 8.481 -12.539 -21.566 1.00 95.62 436 PRO A N 1
ATOM 3403 C CA . PRO A 1 436 ? 8.112 -11.149 -21.308 1.00 95.62 436 PRO A CA 1
ATOM 3404 C C . PRO A 1 436 ? 6.631 -10.817 -21.537 1.00 95.62 436 PRO A C 1
ATOM 3406 O O . PRO A 1 436 ? 6.090 -11.088 -22.610 1.00 95.62 436 PRO A O 1
ATOM 3409 N N . ILE A 1 437 ? 6.004 -10.161 -20.555 1.00 94.25 437 ILE A N 1
ATOM 3410 C CA . ILE A 1 437 ? 4.630 -9.645 -20.642 1.00 94.25 437 ILE A CA 1
ATOM 3411 C C . ILE A 1 437 ? 4.681 -8.129 -20.849 1.00 94.25 437 ILE A C 1
ATOM 3413 O O . ILE A 1 437 ? 4.975 -7.384 -19.919 1.00 94.25 437 ILE A O 1
ATOM 3417 N N . LEU A 1 438 ? 4.372 -7.663 -22.059 1.00 85.75 438 LEU A N 1
ATOM 3418 C CA . LEU A 1 438 ? 4.207 -6.238 -22.352 1.00 85.75 438 LEU A CA 1
ATOM 3419 C C . LEU A 1 438 ? 2.712 -5.908 -22.390 1.00 85.75 438 LEU A C 1
ATOM 3421 O O . LEU A 1 438 ? 1.965 -6.454 -23.201 1.00 85.75 438 LEU A O 1
ATOM 3425 N N . SER A 1 439 ? 2.265 -5.029 -21.495 1.00 64.81 439 SER A N 1
ATOM 3426 C CA . SER A 1 439 ? 0.878 -4.566 -21.472 1.00 64.81 439 SER A CA 1
ATOM 3427 C C . SER A 1 439 ? 0.608 -3.636 -22.663 1.00 64.81 439 SER A C 1
ATOM 3429 O O . SER A 1 439 ? 0.945 -2.455 -22.626 1.00 64.81 439 SER A O 1
ATOM 3431 N N . ASP A 1 440 ? -0.058 -4.133 -23.707 1.00 53.22 440 ASP A N 1
ATOM 3432 C CA . ASP A 1 440 ? -0.607 -3.301 -24.787 1.00 53.22 440 ASP A CA 1
ATOM 3433 C C . ASP A 1 440 ? -1.860 -2.549 -24.293 1.00 53.22 440 ASP A C 1
ATOM 3435 O O . ASP A 1 440 ? -2.995 -2.915 -24.616 1.00 53.22 440 ASP A O 1
ATOM 3439 N N . ARG A 1 441 ? -1.713 -1.492 -23.485 1.00 47.44 441 ARG A N 1
ATOM 3440 C CA . ARG A 1 441 ? -2.832 -0.571 -23.210 1.00 47.44 441 ARG A CA 1
ATOM 3441 C C . ARG A 1 441 ? -2.576 0.816 -23.777 1.00 47.44 441 ARG A C 1
ATOM 3443 O O . ARG A 1 441 ? -1.982 1.696 -23.171 1.00 47.44 441 ARG A O 1
ATOM 3450 N N . VAL A 1 442 ? -3.117 0.975 -24.983 1.00 33.69 442 VAL A N 1
ATOM 3451 C CA . VAL A 1 442 ? -3.465 2.238 -25.638 1.00 33.69 442 VAL A CA 1
ATOM 3452 C C . VAL A 1 442 ? -4.347 3.089 -24.710 1.00 33.69 442 VAL A C 1
ATOM 3454 O O . VAL A 1 442 ? -5.269 2.573 -24.080 1.00 33.69 442 VAL A O 1
ATOM 3457 N N . ALA A 1 443 ? -4.072 4.397 -24.670 1.00 27.22 443 ALA A N 1
ATOM 3458 C CA . ALA A 1 443 ? -4.799 5.426 -23.923 1.00 27.22 443 ALA A CA 1
ATOM 3459 C C . ALA A 1 443 ? -6.342 5.305 -24.004 1.00 27.22 443 ALA A C 1
ATOM 3461 O O . ALA A 1 443 ? -6.882 4.951 -25.060 1.00 27.22 443 ALA A O 1
ATOM 3462 N N . PRO A 1 444 ? -7.094 5.665 -22.944 1.00 32.34 444 PRO A N 1
ATOM 3463 C CA . PRO A 1 444 ? -8.548 5.644 -22.990 1.00 32.34 444 PRO A CA 1
ATOM 3464 C C . PRO A 1 444 ? -9.059 6.804 -23.853 1.00 32.34 444 PRO A C 1
ATOM 3466 O O . PRO A 1 444 ? -9.019 7.967 -23.464 1.00 32.34 444 PRO A O 1
ATOM 3469 N N . GLY A 1 445 ? -9.555 6.486 -25.051 1.00 30.91 445 GLY A N 1
ATOM 3470 C CA . GLY A 1 445 ? -10.116 7.502 -25.937 1.00 30.91 445 GLY A CA 1
ATOM 3471 C C . GLY A 1 445 ? -10.536 6.996 -27.309 1.00 30.91 445 GLY A C 1
ATOM 3472 O O . GLY A 1 445 ? -9.927 7.361 -28.306 1.00 30.91 445 GLY A O 1
ATOM 3473 N N . THR A 1 446 ? -11.571 6.156 -27.375 1.00 25.50 446 THR A N 1
ATOM 3474 C CA . THR A 1 446 ? -12.728 6.259 -28.298 1.00 25.50 446 THR A CA 1
ATOM 3475 C C . THR A 1 446 ? -13.447 4.916 -28.388 1.00 25.50 446 THR A C 1
ATOM 3477 O O . THR A 1 446 ? -13.027 3.979 -29.061 1.00 25.50 446 THR A O 1
ATOM 3480 N N . THR A 1 447 ? -14.615 4.843 -27.759 1.00 27.52 447 THR A N 1
ATOM 3481 C CA . THR A 1 447 ? -15.651 3.886 -28.131 1.00 27.52 447 THR A CA 1
ATOM 3482 C C . THR A 1 447 ? -16.078 4.169 -29.572 1.00 27.52 447 THR A C 1
ATOM 3484 O O . THR A 1 447 ? -16.847 5.091 -29.840 1.00 27.52 447 THR A O 1
ATOM 3487 N N . LYS A 1 448 ? -15.612 3.369 -30.535 1.00 28.09 448 LYS A N 1
ATOM 3488 C CA . LYS A 1 448 ? -16.336 3.220 -31.801 1.00 28.09 448 LYS A CA 1
ATOM 3489 C C . LYS A 1 448 ? -17.234 2.002 -31.709 1.00 28.09 448 LYS A C 1
ATOM 3491 O O . LYS A 1 448 ? -16.813 0.865 -31.888 1.00 28.09 448 LYS A O 1
ATOM 3496 N N . SER A 1 449 ? -18.492 2.308 -31.400 1.00 28.14 449 SER A N 1
ATOM 3497 C CA . SER A 1 449 ? -19.652 1.457 -31.634 1.00 28.14 449 SER A CA 1
ATOM 3498 C C . SER A 1 449 ? -19.554 0.785 -33.001 1.00 28.14 449 SER A C 1
ATOM 3500 O O . SER A 1 449 ? -19.296 1.444 -34.011 1.00 28.14 449 SER A O 1
ATOM 3502 N N . GLY A 1 450 ? -19.805 -0.520 -33.020 1.00 26.12 450 GLY A N 1
ATOM 3503 C CA . GLY A 1 450 ? -19.948 -1.283 -34.246 1.00 26.12 450 GLY A CA 1
ATOM 3504 C C . GLY A 1 450 ? -21.098 -0.770 -35.111 1.00 26.12 450 GLY A C 1
ATOM 3505 O O . GLY A 1 450 ? -22.131 -0.329 -34.606 1.00 26.12 450 GLY A O 1
ATOM 3506 N N . SER A 1 451 ? -20.908 -0.869 -36.422 1.00 25.38 451 SER A N 1
ATOM 3507 C CA . SER A 1 451 ? -21.989 -1.053 -37.385 1.00 25.38 451 SER A CA 1
ATOM 3508 C C . SER A 1 451 ? -21.406 -1.725 -38.626 1.00 25.38 451 SER A C 1
ATOM 3510 O O . SER A 1 451 ? -20.519 -1.177 -39.280 1.00 25.38 451 SER A O 1
ATOM 3512 N N . ALA A 1 452 ? -21.889 -2.928 -38.922 1.00 29.17 452 ALA A N 1
ATOM 3513 C CA . ALA A 1 452 ? -21.723 -3.570 -40.217 1.00 29.17 452 ALA A CA 1
ATOM 3514 C C . ALA A 1 452 ? -22.676 -2.906 -41.227 1.00 29.17 452 ALA A C 1
ATOM 3516 O O . ALA A 1 452 ? -23.827 -2.653 -40.881 1.00 29.17 452 ALA A O 1
ATOM 3517 N N . ASP A 1 453 ? -22.195 -2.552 -42.422 1.00 26.98 453 ASP A N 1
ATOM 3518 C CA . ASP A 1 453 ? -22.561 -3.212 -43.689 1.00 26.98 453 ASP A CA 1
ATOM 3519 C C . ASP A 1 453 ? -22.059 -2.452 -44.938 1.00 26.98 453 ASP A C 1
ATOM 3521 O O . ASP A 1 453 ? -22.144 -1.232 -45.032 1.00 26.98 453 ASP A O 1
ATOM 3525 N N . GLN A 1 454 ? -21.546 -3.255 -45.883 1.00 25.75 454 GLN A N 1
ATOM 3526 C CA . GLN A 1 454 ? -21.494 -3.131 -47.354 1.00 25.75 454 GLN A CA 1
ATOM 3527 C C . GLN A 1 454 ? -21.324 -1.757 -48.043 1.00 25.75 454 GLN A C 1
ATOM 3529 O O . GLN A 1 454 ? -22.235 -0.940 -48.069 1.00 25.75 454 GLN A O 1
ATOM 3534 N N . ALA A 1 455 ? -20.280 -1.620 -48.873 1.00 25.91 455 ALA A N 1
ATOM 3535 C CA . ALA A 1 455 ? -20.337 -1.965 -50.307 1.00 25.91 455 ALA A CA 1
ATOM 3536 C C . ALA A 1 455 ? -19.093 -1.477 -51.084 1.00 25.91 455 ALA A C 1
ATOM 3538 O O . ALA A 1 455 ? -18.492 -0.449 -50.800 1.00 25.91 455 ALA A O 1
ATOM 3539 N N . THR A 1 456 ? -18.766 -2.270 -52.098 1.00 26.17 456 THR A N 1
ATOM 3540 C CA . THR A 1 456 ? -17.782 -2.136 -53.183 1.00 26.17 456 THR A CA 1
ATOM 3541 C C . THR A 1 456 ? -17.736 -0.788 -53.918 1.00 26.17 456 THR A C 1
ATOM 3543 O O . THR A 1 456 ? -18.789 -0.293 -54.314 1.00 26.17 456 THR A O 1
ATOM 3546 N N . SER A 1 457 ? -16.533 -0.343 -54.306 1.00 26.72 457 SER A N 1
ATOM 3547 C CA . SER A 1 457 ? -16.219 0.031 -55.701 1.00 26.72 457 SER A CA 1
ATOM 3548 C C . SER A 1 457 ? -14.716 0.256 -55.908 1.00 26.72 457 SER A C 1
ATOM 3550 O O . SER A 1 457 ? -14.117 1.102 -55.247 1.00 26.72 457 SER A O 1
ATOM 3552 N N . ASP A 1 458 ? -14.155 -0.475 -56.869 1.00 26.09 458 ASP A N 1
ATOM 3553 C CA . ASP A 1 458 ? -12.882 -0.192 -57.532 1.00 26.09 458 ASP A CA 1
ATOM 3554 C C . ASP A 1 458 ? -12.881 1.191 -58.203 1.00 26.09 458 ASP A C 1
ATOM 3556 O O . ASP A 1 458 ? -13.878 1.566 -58.822 1.00 26.09 458 ASP A O 1
ATOM 3560 N N . SER A 1 459 ? -11.731 1.873 -58.198 1.00 27.98 459 SER A N 1
ATOM 3561 C CA . SER A 1 459 ? -11.171 2.485 -59.415 1.00 27.98 459 SER A CA 1
ATOM 3562 C C . SER A 1 459 ? -9.760 3.036 -59.185 1.00 27.98 459 SER A C 1
ATOM 3564 O O . SER A 1 459 ? -9.536 3.861 -58.298 1.00 27.98 459 SER A O 1
ATOM 3566 N N . ASP A 1 460 ? -8.858 2.585 -60.055 1.00 25.45 460 ASP A N 1
ATOM 3567 C CA . ASP A 1 460 ? -7.545 3.125 -60.412 1.00 25.45 460 ASP A CA 1
ATOM 3568 C C . ASP A 1 460 ? -7.451 4.662 -60.459 1.00 25.45 460 ASP A C 1
ATOM 3570 O O . ASP A 1 460 ? -8.368 5.325 -60.936 1.00 25.45 460 ASP A O 1
ATOM 3574 N N . SER A 1 461 ? -6.276 5.218 -60.127 1.00 29.56 461 SER A N 1
ATOM 3575 C CA . SER A 1 461 ? -5.319 5.704 -61.146 1.00 29.56 461 SER A CA 1
ATOM 3576 C C . SER A 1 461 ? -4.205 6.593 -60.556 1.00 29.56 461 SER A C 1
ATOM 3578 O O . SER A 1 461 ? -4.463 7.689 -60.072 1.00 29.56 461 SER A O 1
ATOM 3580 N N . SER A 1 462 ? -2.969 6.095 -60.679 1.00 26.03 462 SER A N 1
ATOM 3581 C CA . SER A 1 462 ? -1.765 6.721 -61.271 1.00 26.03 462 SER A CA 1
ATOM 3582 C C . SER A 1 462 ? -1.231 8.119 -60.890 1.00 26.03 462 SER A C 1
ATOM 3584 O O . SER A 1 462 ? -1.957 9.106 -60.900 1.00 26.03 462 SER A O 1
ATOM 3586 N N . ALA A 1 463 ? 0.116 8.144 -60.894 1.00 28.23 463 ALA A N 1
ATOM 3587 C CA . ALA A 1 463 ? 1.057 9.201 -61.324 1.00 28.23 463 ALA A CA 1
ATOM 3588 C C . ALA A 1 463 ? 1.586 10.139 -60.214 1.00 28.23 463 ALA A C 1
ATOM 3590 O O . ALA A 1 463 ? 0.836 10.927 -59.654 1.00 28.23 463 ALA A O 1
ATOM 3591 N N . THR A 1 464 ? 2.807 9.930 -59.694 1.00 25.62 464 THR A N 1
ATOM 3592 C CA . THR A 1 464 ? 4.164 10.295 -60.211 1.00 25.62 464 THR A CA 1
ATOM 3593 C C . THR A 1 464 ? 4.487 11.789 -60.184 1.00 25.62 464 THR A C 1
ATOM 3595 O O . THR A 1 464 ? 3.890 12.550 -60.932 1.00 25.62 464 THR A O 1
ATOM 3598 N N . ASP A 1 465 ? 5.461 12.167 -59.347 1.00 26.22 465 ASP A N 1
ATOM 3599 C CA . ASP A 1 465 ? 6.782 12.762 -59.681 1.00 26.22 465 ASP A CA 1
ATOM 3600 C C . ASP A 1 465 ? 7.348 13.445 -58.413 1.00 26.22 465 ASP A C 1
ATOM 3602 O O . ASP A 1 465 ? 6.613 14.092 -57.674 1.00 26.22 465 ASP A O 1
ATOM 3606 N N . GLN A 1 466 ? 8.555 13.101 -57.931 1.00 26.75 466 GLN A N 1
ATOM 3607 C CA . GLN A 1 466 ? 9.872 13.647 -58.333 1.00 26.75 466 GLN A CA 1
ATOM 3608 C C . GLN A 1 466 ? 9.904 15.189 -58.344 1.00 26.75 466 GLN A C 1
ATOM 3610 O O . GLN A 1 466 ? 9.002 15.816 -58.869 1.00 26.75 466 GLN A O 1
ATOM 3615 N N . ALA A 1 467 ? 10.926 15.918 -57.905 1.00 25.39 467 ALA A N 1
ATOM 3616 C CA . ALA A 1 467 ? 12.170 15.707 -57.173 1.00 25.39 467 ALA A CA 1
ATOM 3617 C C . ALA A 1 467 ? 12.807 17.116 -57.017 1.00 25.39 467 ALA A C 1
ATOM 3619 O O . ALA A 1 467 ? 12.484 18.022 -57.781 1.00 25.39 467 ALA A O 1
ATOM 3620 N N . ALA A 1 468 ? 13.786 17.210 -56.114 1.00 26.05 468 ALA A N 1
ATOM 3621 C CA . ALA A 1 468 ? 15.001 18.033 -56.204 1.00 26.05 468 ALA A CA 1
ATOM 3622 C C . ALA A 1 468 ? 14.990 19.552 -55.895 1.00 26.05 468 ALA A C 1
ATOM 3624 O O . ALA A 1 468 ? 14.325 20.361 -56.534 1.00 26.05 468 ALA A O 1
ATOM 3625 N N . ASP A 1 469 ? 15.900 19.862 -54.959 1.00 24.20 469 ASP A N 1
ATOM 3626 C CA . ASP A 1 469 ? 16.905 20.934 -54.934 1.00 24.20 469 ASP A CA 1
ATOM 3627 C C . ASP A 1 469 ? 16.486 22.406 -54.984 1.00 24.20 469 ASP A C 1
ATOM 3629 O O . ASP A 1 469 ? 15.950 22.904 -55.968 1.00 24.20 469 ASP A O 1
ATOM 3633 N N . SER A 1 470 ? 16.969 23.186 -54.010 1.00 26.53 470 SER A N 1
ATOM 3634 C CA . SER A 1 470 ? 18.226 23.933 -54.215 1.00 26.53 470 SER A CA 1
ATOM 3635 C C . SER A 1 470 ? 18.736 24.641 -52.952 1.00 26.53 470 SER A C 1
ATOM 3637 O O . SER A 1 470 ? 17.991 25.067 -52.073 1.00 26.53 470 SER A O 1
ATOM 3639 N N . GLU A 1 471 ? 20.064 24.708 -52.900 1.00 25.73 471 GLU A N 1
ATOM 3640 C CA . GLU A 1 471 ? 20.949 25.239 -51.870 1.00 25.73 471 GLU A CA 1
ATOM 3641 C C . GLU A 1 471 ? 20.975 26.777 -51.716 1.00 25.73 471 GLU A C 1
ATOM 3643 O O . GLU A 1 471 ? 20.739 27.527 -52.657 1.00 25.73 471 GLU A O 1
ATOM 3648 N N . GLN A 1 472 ? 21.423 27.185 -50.517 1.00 26.94 472 GLN A N 1
ATOM 3649 C CA . GLN A 1 472 ? 22.369 28.270 -50.178 1.00 26.94 472 GLN A CA 1
ATOM 3650 C C . GLN A 1 472 ? 22.163 29.715 -50.686 1.00 26.94 472 GLN A C 1
ATOM 3652 O O . GLN A 1 472 ? 22.211 30.010 -51.875 1.00 26.94 472 GLN A O 1
ATOM 3657 N N . ASN A 1 473 ? 22.183 30.659 -49.732 1.00 23.81 473 ASN A N 1
ATOM 3658 C CA . ASN A 1 473 ? 23.205 31.721 -49.566 1.00 23.81 473 ASN A CA 1
ATOM 3659 C C . ASN A 1 473 ? 22.853 32.548 -48.303 1.00 23.81 473 ASN A C 1
ATOM 3661 O O . ASN A 1 473 ? 21.721 32.990 -48.149 1.00 23.81 473 ASN A O 1
ATOM 3665 N N . LEU A 1 474 ? 23.681 32.546 -47.253 1.00 27.39 474 LEU A N 1
ATOM 3666 C CA . LEU A 1 474 ? 24.846 33.410 -46.971 1.00 27.39 474 LEU A CA 1
ATOM 3667 C C . LEU A 1 474 ? 24.533 34.845 -46.482 1.00 27.39 474 LEU A C 1
ATOM 3669 O O . LEU A 1 474 ? 24.148 35.720 -47.245 1.00 27.39 474 LEU A O 1
ATOM 3673 N N . ALA A 1 475 ? 24.895 35.035 -45.206 1.00 26.25 475 ALA A N 1
ATOM 3674 C CA . ALA A 1 475 ? 25.631 36.153 -44.601 1.00 26.25 475 ALA A CA 1
ATOM 3675 C C . ALA A 1 475 ? 24.986 37.543 -44.428 1.00 26.25 475 ALA A C 1
ATOM 3677 O O . ALA A 1 475 ? 24.720 38.264 -45.383 1.00 26.25 475 ALA A O 1
ATOM 3678 N N . ASN A 1 476 ? 24.949 37.987 -43.162 1.00 24.36 476 ASN A N 1
ATOM 3679 C CA . ASN A 1 476 ? 25.740 39.122 -42.643 1.00 24.36 476 ASN A CA 1
ATOM 3680 C C . ASN A 1 476 ? 25.597 39.182 -41.102 1.00 24.36 476 ASN A C 1
ATOM 3682 O O . ASN A 1 476 ? 24.482 39.108 -40.600 1.00 24.36 476 ASN A O 1
ATOM 3686 N N . THR A 1 477 ? 26.679 38.958 -40.333 1.00 26.20 477 THR A N 1
ATOM 3687 C CA . THR A 1 477 ? 27.591 39.966 -39.712 1.00 26.20 477 THR A CA 1
ATOM 3688 C C . THR A 1 477 ? 26.875 40.903 -38.728 1.00 26.20 477 THR A C 1
ATOM 3690 O O . THR A 1 477 ? 25.782 41.367 -39.002 1.00 26.20 477 THR A O 1
ATOM 3693 N N . SER A 1 478 ? 27.388 41.290 -37.560 1.00 28.48 478 SER A N 1
ATOM 3694 C CA . SER A 1 478 ? 28.619 41.075 -36.778 1.00 28.48 478 SER A CA 1
ATOM 3695 C C . SER A 1 478 ? 28.413 41.906 -35.494 1.00 28.48 478 SER A C 1
ATOM 3697 O O . SER A 1 478 ? 27.769 42.947 -35.569 1.00 28.48 478 SER A O 1
ATOM 3699 N N . GLU A 1 479 ? 28.827 41.463 -34.307 1.00 29.39 479 GLU A N 1
ATOM 3700 C CA . GLU A 1 479 ? 29.876 42.081 -33.458 1.00 29.39 479 GLU A CA 1
ATOM 3701 C C . GLU A 1 479 ? 29.381 42.007 -31.997 1.00 29.39 479 GLU A C 1
ATOM 3703 O O . GLU A 1 479 ? 28.185 42.106 -31.762 1.00 29.39 479 GLU A O 1
ATOM 3708 N N . ASN A 1 480 ? 30.165 41.928 -30.924 1.00 28.34 480 ASN A N 1
ATOM 3709 C CA . ASN A 1 480 ? 31.572 41.651 -30.643 1.00 28.34 480 ASN A CA 1
ATOM 3710 C C . ASN A 1 480 ? 31.677 41.812 -29.106 1.00 28.34 480 ASN A C 1
ATOM 3712 O O . ASN A 1 480 ? 31.144 42.798 -28.595 1.00 28.34 480 ASN A O 1
ATOM 3716 N N . ARG A 1 481 ? 32.342 40.897 -28.380 1.00 31.42 481 ARG A N 1
ATOM 3717 C CA . ARG A 1 481 ? 33.254 41.186 -27.243 1.00 31.42 481 ARG A CA 1
ATOM 3718 C C . ARG A 1 481 ? 33.571 39.947 -26.396 1.00 31.42 481 ARG A C 1
ATOM 3720 O O . ARG A 1 481 ? 32.718 39.438 -25.684 1.00 31.42 481 ARG A O 1
ATOM 3727 N N . GLY A 1 482 ? 34.865 39.626 -26.334 1.00 27.28 482 GLY A N 1
ATOM 3728 C CA . GLY A 1 482 ? 35.524 39.510 -25.028 1.00 27.28 482 GLY A CA 1
ATOM 3729 C C . GLY A 1 482 ? 35.924 38.121 -24.544 1.00 27.28 482 GLY A C 1
ATOM 3730 O O . GLY A 1 482 ? 35.431 37.649 -23.530 1.00 27.28 482 GLY A O 1
ATOM 3731 N N . PHE A 1 483 ? 36.912 37.533 -25.211 1.00 31.34 483 PHE A N 1
ATOM 3732 C CA . PHE A 1 483 ? 37.860 36.575 -24.641 1.00 31.34 483 PHE A CA 1
ATOM 3733 C C . PHE A 1 483 ? 38.613 37.214 -23.454 1.00 31.34 483 PHE A C 1
ATOM 3735 O O . PHE A 1 483 ? 39.189 38.283 -23.645 1.00 31.34 483 PHE A O 1
ATOM 3742 N N . LEU A 1 484 ? 38.579 36.585 -22.266 1.00 29.62 484 LEU A N 1
ATOM 3743 C CA . LEU A 1 484 ? 39.592 36.544 -21.181 1.00 29.62 484 LEU A CA 1
ATOM 3744 C C . LEU A 1 484 ? 38.905 36.148 -19.856 1.00 29.62 484 LEU A C 1
ATOM 3746 O O . LEU A 1 484 ? 38.142 36.939 -19.310 1.00 29.62 484 LEU A O 1
ATOM 3750 N N . GLY A 1 485 ? 39.200 34.962 -19.302 1.00 29.36 485 GLY A N 1
ATOM 3751 C CA . GLY A 1 485 ? 38.761 34.664 -17.930 1.00 29.36 485 GLY A CA 1
ATOM 3752 C C . GLY A 1 485 ? 38.776 33.227 -17.406 1.00 29.36 485 GLY A C 1
ATOM 3753 O O . GLY A 1 485 ? 38.283 33.029 -16.307 1.00 29.36 485 GLY A O 1
ATOM 3754 N N . ASN A 1 486 ? 39.330 32.226 -18.100 1.00 35.53 486 ASN A N 1
ATOM 3755 C CA . ASN A 1 486 ? 39.446 30.868 -17.541 1.00 35.53 486 ASN A CA 1
ATOM 3756 C C . ASN A 1 486 ? 40.855 30.604 -16.997 1.00 35.53 486 ASN A C 1
ATOM 3758 O O . ASN A 1 486 ? 41.663 29.927 -17.626 1.00 35.53 486 ASN A O 1
ATOM 3762 N N . LEU A 1 487 ? 41.158 31.180 -15.827 1.00 34.72 487 LEU A N 1
ATOM 3763 C CA . LEU A 1 487 ? 42.333 30.805 -15.033 1.00 34.72 487 LEU A CA 1
ATOM 3764 C C . LEU A 1 487 ? 42.215 31.276 -13.571 1.00 34.72 487 LEU A C 1
ATOM 3766 O O . LEU A 1 487 ? 43.051 32.043 -13.117 1.00 34.72 487 LEU A O 1
ATOM 3770 N N . LEU A 1 488 ? 41.174 30.870 -12.825 1.00 34.91 488 LEU A N 1
ATOM 3771 C CA . LEU A 1 488 ? 41.100 31.172 -11.377 1.00 34.91 488 LEU A CA 1
ATOM 3772 C C . LEU A 1 488 ? 40.230 30.229 -10.509 1.00 34.91 488 LEU A C 1
ATOM 3774 O O . LEU A 1 488 ? 39.846 30.616 -9.412 1.00 34.91 488 LEU A O 1
ATOM 3778 N N . ILE A 1 489 ? 39.947 28.987 -10.931 1.00 42.69 489 ILE A N 1
ATOM 3779 C CA . ILE A 1 489 ? 39.142 28.041 -10.111 1.00 42.69 489 ILE A CA 1
ATOM 3780 C C . ILE A 1 489 ? 39.962 26.850 -9.563 1.00 42.69 489 ILE A C 1
ATOM 3782 O O . ILE A 1 489 ? 39.531 26.167 -8.641 1.00 42.69 489 ILE A O 1
ATOM 3786 N N . MET A 1 490 ? 41.216 26.663 -9.992 1.00 38.88 490 MET A N 1
ATOM 3787 C CA . MET A 1 490 ? 42.070 25.561 -9.501 1.00 38.88 490 MET A CA 1
ATOM 3788 C C . MET A 1 490 ? 42.961 25.906 -8.289 1.00 38.88 490 MET A C 1
ATOM 3790 O O . MET A 1 490 ? 43.699 25.047 -7.817 1.00 38.88 490 MET A O 1
ATOM 3794 N N . SER A 1 491 ? 42.903 27.126 -7.740 1.00 40.06 491 SER A N 1
ATOM 3795 C CA . SER A 1 491 ? 43.719 27.525 -6.574 1.00 40.06 491 SER A CA 1
ATOM 3796 C C . SER A 1 491 ? 42.971 27.530 -5.232 1.00 40.06 491 SER A C 1
ATOM 3798 O O . SER A 1 491 ? 43.616 27.582 -4.186 1.00 40.06 491 SER A O 1
ATOM 3800 N N . LEU A 1 492 ? 41.637 27.419 -5.227 1.00 40.19 492 LEU A N 1
ATOM 3801 C CA . LEU A 1 492 ? 40.832 27.445 -3.995 1.00 40.19 492 LEU A CA 1
ATOM 3802 C C . LEU A 1 492 ? 40.660 26.062 -3.343 1.00 40.19 492 LEU A C 1
ATOM 3804 O O . LEU A 1 492 ? 40.571 25.967 -2.121 1.00 40.19 492 LEU A O 1
ATOM 3808 N N . VAL A 1 493 ? 40.722 24.981 -4.127 1.00 47.25 493 VAL A N 1
ATOM 3809 C CA . VAL A 1 493 ? 40.586 23.600 -3.620 1.00 47.25 493 VAL A CA 1
ATOM 3810 C C . VAL A 1 493 ? 41.847 23.141 -2.869 1.00 47.25 493 VAL A C 1
ATOM 3812 O O . VAL A 1 493 ? 41.755 22.472 -1.841 1.00 47.25 493 VAL A O 1
ATOM 3815 N N . ALA A 1 494 ? 43.034 23.581 -3.298 1.00 44.06 494 ALA A N 1
ATOM 3816 C CA . ALA A 1 494 ? 44.294 23.242 -2.628 1.00 44.06 494 ALA A CA 1
ATOM 3817 C C . ALA A 1 494 ? 44.464 23.941 -1.261 1.00 44.06 494 ALA A C 1
ATOM 3819 O O . ALA A 1 494 ? 45.102 23.398 -0.358 1.00 44.06 494 ALA A O 1
ATOM 3820 N N . LEU A 1 495 ? 43.867 25.126 -1.082 1.00 43.97 495 LEU A N 1
ATOM 3821 C CA . LEU A 1 495 ? 43.966 25.902 0.159 1.00 43.97 495 LEU A CA 1
ATOM 3822 C C . LEU A 1 495 ? 43.000 25.390 1.243 1.00 43.97 495 LEU A C 1
ATOM 3824 O O . LEU A 1 495 ? 43.338 25.410 2.427 1.00 43.97 495 LEU A O 1
ATOM 3828 N N . LEU A 1 496 ? 41.845 24.847 0.841 1.00 49.12 496 LEU A N 1
ATOM 3829 C CA . LEU A 1 496 ? 40.890 24.199 1.747 1.00 49.12 496 LEU A CA 1
ATOM 3830 C C . LEU A 1 496 ? 41.397 22.839 2.256 1.00 49.12 496 LEU A C 1
ATOM 3832 O O . LEU A 1 496 ? 41.266 22.545 3.444 1.00 49.12 496 LEU A O 1
ATOM 3836 N N . ALA A 1 497 ? 42.062 22.051 1.405 1.00 55.00 497 ALA A N 1
ATOM 3837 C CA . ALA A 1 497 ? 42.647 20.770 1.809 1.00 55.00 497 ALA A CA 1
ATOM 3838 C C . ALA A 1 497 ? 43.752 20.932 2.876 1.00 55.00 497 ALA A C 1
ATOM 3840 O O . ALA A 1 497 ? 43.825 20.151 3.826 1.00 55.00 497 ALA A O 1
ATOM 3841 N N . LEU A 1 498 ? 44.573 21.987 2.785 1.00 56.38 498 LEU A N 1
ATOM 3842 C CA . LEU A 1 498 ? 45.626 22.265 3.771 1.00 56.38 498 LEU A CA 1
ATOM 3843 C C . LEU A 1 498 ? 45.076 22.756 5.123 1.00 56.38 498 LEU A C 1
ATOM 3845 O O . LEU A 1 498 ? 45.645 22.427 6.166 1.00 56.38 498 LEU A O 1
ATOM 3849 N N . LEU A 1 499 ? 43.953 23.483 5.132 1.00 62.47 499 LEU A N 1
ATOM 3850 C CA . LEU A 1 499 ? 43.291 23.918 6.370 1.00 62.47 499 LEU A CA 1
ATOM 3851 C C . LEU A 1 499 ? 42.644 22.749 7.128 1.00 62.47 499 LEU A C 1
ATOM 3853 O O . LEU A 1 499 ? 42.736 22.688 8.355 1.00 62.47 499 LEU A O 1
ATOM 3857 N N . ILE A 1 500 ? 42.064 21.784 6.408 1.00 68.19 500 ILE A N 1
ATOM 3858 C CA . ILE A 1 500 ? 41.453 20.585 7.005 1.00 68.19 500 ILE A CA 1
ATOM 3859 C C . ILE A 1 500 ? 42.525 19.673 7.622 1.00 68.19 500 ILE A C 1
ATOM 3861 O O . ILE A 1 500 ? 42.364 19.195 8.748 1.00 68.19 500 ILE A O 1
ATOM 3865 N N . ILE A 1 501 ? 43.668 19.503 6.947 1.00 69.62 501 ILE A N 1
ATOM 3866 C CA . ILE A 1 501 ? 44.801 18.726 7.477 1.00 69.62 501 ILE A CA 1
ATOM 3867 C C . ILE A 1 501 ? 45.397 19.407 8.724 1.00 69.62 501 ILE A C 1
ATOM 3869 O O . ILE A 1 501 ? 45.701 18.732 9.711 1.00 69.62 501 ILE A O 1
ATOM 3873 N N . GLY A 1 502 ? 45.498 20.741 8.735 1.00 72.25 502 GLY A N 1
ATOM 3874 C CA . GLY A 1 502 ? 45.948 21.500 9.907 1.00 72.25 502 GLY A CA 1
ATOM 3875 C C . GLY A 1 502 ? 45.032 21.339 11.129 1.00 72.25 502 GLY A C 1
ATOM 3876 O O . GLY A 1 502 ? 45.519 21.140 12.246 1.00 72.25 502 GLY A O 1
ATOM 3877 N N . ALA A 1 503 ? 43.711 21.354 10.923 1.00 70.94 503 ALA A N 1
ATOM 3878 C CA . ALA A 1 503 ? 42.727 21.163 11.989 1.00 70.94 503 ALA A CA 1
ATOM 3879 C C . ALA A 1 503 ? 42.762 19.737 12.576 1.00 70.94 503 ALA A C 1
ATOM 3881 O O . ALA A 1 503 ? 42.720 19.568 13.797 1.00 70.94 503 ALA A O 1
ATOM 3882 N N . LEU A 1 504 ? 42.931 18.713 11.733 1.00 66.38 504 LEU A N 1
ATOM 3883 C CA . LEU A 1 504 ? 43.065 17.315 12.167 1.00 66.38 504 LEU A CA 1
ATOM 3884 C C . LEU A 1 504 ? 44.327 17.076 13.010 1.00 66.38 504 LEU A C 1
ATOM 3886 O O . LEU A 1 504 ? 44.270 16.392 14.036 1.00 66.38 504 LEU A O 1
ATOM 3890 N N . ILE A 1 505 ? 45.452 17.695 12.638 1.00 74.12 505 ILE A N 1
ATOM 3891 C CA . ILE A 1 505 ? 46.701 17.608 13.410 1.00 74.12 505 ILE A CA 1
ATOM 3892 C C . ILE A 1 505 ? 46.556 18.315 14.770 1.00 74.12 505 ILE A C 1
ATOM 3894 O O . ILE A 1 505 ? 47.012 17.786 15.788 1.00 74.12 505 ILE A O 1
ATOM 3898 N N . ALA A 1 506 ? 45.863 19.457 14.833 1.00 68.50 506 ALA A N 1
ATOM 3899 C CA . ALA A 1 506 ? 45.603 20.164 16.090 1.00 68.50 506 ALA A CA 1
ATOM 3900 C C . ALA A 1 506 ? 44.709 19.354 17.052 1.00 68.50 506 ALA A C 1
ATOM 3902 O O . ALA A 1 506 ? 44.996 19.277 18.250 1.00 68.50 506 ALA A O 1
ATOM 3903 N N . VAL A 1 507 ? 43.672 18.680 16.540 1.00 74.50 507 VAL A N 1
ATOM 3904 C CA . VAL A 1 507 ? 42.785 17.818 17.345 1.00 74.50 507 VAL A CA 1
ATOM 3905 C C . VAL A 1 507 ? 43.523 16.582 17.875 1.00 74.50 507 VAL A C 1
ATOM 3907 O O . VAL A 1 507 ? 43.344 16.206 19.038 1.00 74.50 507 VAL A O 1
ATOM 3910 N N . LEU A 1 508 ? 44.411 15.982 17.076 1.00 65.62 508 LEU A N 1
ATOM 3911 C CA . LEU A 1 508 ? 45.240 14.850 17.510 1.00 65.62 508 LEU A CA 1
ATOM 3912 C C . LEU A 1 508 ? 46.258 15.247 18.591 1.00 65.62 508 LEU A C 1
ATOM 3914 O O . LEU A 1 508 ? 46.460 14.497 19.552 1.00 65.62 508 LEU A O 1
ATOM 3918 N N . LEU A 1 509 ? 46.845 16.445 18.502 1.00 63.91 509 LEU A N 1
ATOM 3919 C CA . LEU A 1 509 ? 47.752 16.967 19.531 1.00 63.91 509 LEU A CA 1
ATOM 3920 C C . LEU A 1 509 ? 47.017 17.318 20.838 1.00 63.91 509 LEU A C 1
ATOM 3922 O O . LEU A 1 509 ? 47.539 17.047 21.922 1.00 63.91 509 LEU A O 1
ATOM 3926 N N . LEU A 1 510 ? 45.782 17.826 20.760 1.00 62.44 510 LEU A N 1
ATOM 3927 C CA . LEU A 1 510 ? 44.945 18.106 21.935 1.00 62.44 510 LEU A CA 1
ATOM 3928 C C . LEU A 1 510 ? 44.447 16.824 22.626 1.00 62.44 510 LEU A C 1
ATOM 3930 O O . LEU A 1 510 ? 44.436 16.756 23.859 1.00 62.44 510 LEU A O 1
ATOM 3934 N N . ARG A 1 511 ? 44.115 15.769 21.867 1.00 59.28 511 ARG A N 1
ATOM 3935 C CA . ARG A 1 511 ? 43.754 14.451 22.430 1.00 59.28 511 ARG A CA 1
ATOM 3936 C C . ARG A 1 511 ? 44.932 13.774 23.134 1.00 59.28 511 ARG A C 1
ATOM 3938 O O . ARG A 1 511 ? 44.747 13.206 24.210 1.00 59.28 511 ARG A O 1
ATOM 3945 N N . LYS A 1 512 ? 46.152 13.903 22.600 1.00 52.78 512 LYS A N 1
ATOM 3946 C CA . LYS A 1 512 ? 47.359 13.327 23.219 1.00 52.78 512 LYS A CA 1
ATOM 3947 C C . LYS A 1 512 ? 47.732 14.001 24.547 1.00 52.78 512 LYS A C 1
ATOM 3949 O O . LYS A 1 512 ? 48.342 13.359 25.399 1.00 52.78 512 LYS A O 1
ATOM 3954 N N . ASN A 1 513 ? 47.327 15.257 24.757 1.00 46.47 513 ASN A N 1
ATOM 3955 C CA . ASN A 1 513 ? 47.585 15.979 26.007 1.00 46.47 513 ASN A CA 1
ATOM 3956 C C . ASN A 1 513 ? 46.535 15.701 27.102 1.00 46.47 513 ASN A C 1
ATOM 3958 O O . ASN A 1 513 ? 46.866 15.737 28.285 1.00 46.47 513 ASN A O 1
ATOM 3962 N N . LYS A 1 514 ? 45.293 15.345 26.734 1.00 48.47 514 LYS A N 1
ATOM 3963 C CA . LYS A 1 514 ? 44.236 14.977 27.700 1.00 48.47 514 LYS A CA 1
ATOM 3964 C C . LYS A 1 514 ? 44.443 13.599 28.345 1.00 48.47 514 LYS A C 1
ATOM 3966 O O . LYS A 1 514 ? 44.003 13.388 29.468 1.00 48.47 514 LYS A O 1
ATOM 3971 N N . SER A 1 515 ? 45.172 12.695 27.686 1.00 48.28 515 SER A N 1
ATOM 3972 C CA . SER A 1 515 ? 45.486 11.351 28.206 1.00 48.28 515 SER A CA 1
ATOM 3973 C C . SER A 1 515 ? 46.485 11.341 29.378 1.00 48.28 515 SER A C 1
ATOM 3975 O O . SER A 1 515 ? 46.618 10.312 30.035 1.00 48.28 515 SER A O 1
ATOM 3977 N N . LYS A 1 516 ? 47.174 12.454 29.676 1.00 47.75 516 LYS A N 1
ATOM 3978 C CA . LYS A 1 516 ? 48.170 12.510 30.762 1.00 47.75 516 LYS A CA 1
ATOM 3979 C C . LYS A 1 516 ? 47.617 12.925 32.132 1.00 47.75 516 LYS A C 1
ATOM 3981 O O . LYS A 1 516 ? 48.342 12.789 33.108 1.00 47.75 516 LYS A O 1
ATOM 3986 N N . ASN A 1 517 ? 46.360 13.374 32.224 1.00 46.50 517 ASN A N 1
ATOM 3987 C CA . ASN A 1 517 ? 45.781 13.934 33.456 1.00 46.50 517 ASN A CA 1
ATOM 3988 C C . ASN A 1 517 ? 44.441 13.278 33.853 1.00 46.50 517 ASN A C 1
ATOM 3990 O O . ASN A 1 517 ? 43.473 13.983 34.134 1.00 46.50 517 ASN A O 1
ATOM 3994 N N . ALA A 1 518 ? 44.362 11.946 33.878 1.00 48.75 518 ALA A N 1
ATOM 3995 C CA . ALA A 1 518 ? 43.236 11.247 34.506 1.00 48.75 518 ALA A CA 1
ATOM 3996 C C . ALA A 1 518 ? 43.645 10.753 35.913 1.00 48.75 518 ALA A C 1
ATOM 3998 O O . ALA A 1 518 ? 44.675 10.084 36.025 1.00 48.75 518 ALA A O 1
ATOM 3999 N N . PRO A 1 519 ? 42.897 11.083 36.986 1.00 49.03 519 PRO A N 1
ATOM 4000 C CA . PRO A 1 519 ? 43.144 10.533 38.317 1.00 49.03 519 PRO A CA 1
ATOM 4001 C C . PRO A 1 519 ? 42.722 9.051 38.392 1.00 49.03 519 PRO A C 1
ATOM 4003 O O . PRO A 1 519 ? 41.842 8.635 37.635 1.00 49.03 519 PRO A O 1
ATOM 4006 N N . PRO A 1 520 ? 43.344 8.240 39.270 1.00 55.59 520 PRO A N 1
ATOM 4007 C CA . PRO A 1 520 ? 43.087 6.804 39.331 1.00 55.59 520 PRO A CA 1
ATOM 4008 C C . PRO A 1 520 ? 41.696 6.492 39.914 1.00 55.59 520 PRO A C 1
ATOM 4010 O O . PRO A 1 520 ? 41.179 7.276 40.715 1.00 55.59 520 PRO A O 1
ATOM 4013 N N . PRO A 1 521 ? 41.097 5.344 39.545 1.00 52.56 521 PRO A N 1
ATOM 4014 C CA . PRO A 1 521 ? 39.789 4.944 40.041 1.00 52.56 521 PRO A CA 1
ATOM 4015 C C . PRO A 1 521 ? 39.886 4.451 41.491 1.00 52.56 521 PRO A C 1
ATOM 4017 O O . PRO A 1 521 ? 40.759 3.655 41.837 1.00 52.56 521 PRO A O 1
ATOM 4020 N N . TYR A 1 522 ? 38.970 4.927 42.332 1.00 42.28 522 TYR A N 1
ATOM 4021 C CA . TYR A 1 522 ? 38.727 4.381 43.664 1.00 42.28 522 TYR A CA 1
ATOM 4022 C C . TYR A 1 522 ? 38.005 3.029 43.553 1.00 42.28 522 TYR A C 1
ATOM 4024 O O . TYR A 1 522 ? 36.986 2.925 42.877 1.00 42.28 522 TYR A O 1
ATOM 4032 N N . GLY A 1 523 ? 38.525 2.029 44.261 1.00 48.62 523 GLY A N 1
ATOM 4033 C CA . GLY A 1 523 ? 37.754 0.930 44.855 1.00 48.62 523 GLY A CA 1
ATOM 4034 C C . GLY A 1 523 ? 38.078 0.866 46.357 1.00 48.62 523 GLY A C 1
ATOM 4035 O O . GLY A 1 523 ? 38.878 1.693 46.821 1.00 48.62 523 GLY A O 1
ATOM 4036 N N . PRO A 1 524 ? 37.575 -0.114 47.126 1.00 46.34 524 PRO A N 1
ATOM 4037 C CA . PRO A 1 524 ? 36.577 -1.138 46.805 1.00 46.34 524 PRO A CA 1
ATOM 4038 C C . PRO A 1 524 ? 35.131 -0.720 47.109 1.00 46.34 524 PRO A C 1
ATOM 4040 O O . PRO A 1 524 ? 34.935 0.274 47.847 1.00 46.34 524 PRO A O 1
#

InterPro domains:
  IPR036465 von Willebrand factor A-like domain superfamily [G3DSA:3.40.50.410] (1-75)

Secondary structure (DSSP, 8-state):
-HHHHHHHHTTT------EEEES--HHHHHHHHHHHHTTT--EEEESSHHHHHHHHHHHHSS---PPPP-SEE---BSSGGGPPEE-SEEEEEEEPPEEPBTTBPPPPEEEEE-PPTTEEEEEEEEEE--B-TTS-BS--EEEEEEEEEESS-GGGGTTS----TT--PPPP--EEE-TTS----EEEEE-PPP--TT--GGG--TT-EEEEEEEEE-TTT--TTTTT--EEEEEEEEEEEPPPHHHHTTS----SPPPGGGSPPP---SPEE---BSSSTTPEE--TT-EEEEEE-TT-EEEEEEEE-TT-EEEEEEEE---TTS--PPEEEEEE-TT--B-GGGEEEEEETTEEEEEESS---GGGGG-STTTT-TTS--EEEEEEEEE-HHHHTTSTT--EEEEEEEEEES------------SBPPPPBSS--------S-------------------------------------------SSSSHHHHHHHHHHHHHHHHHHHHHHHTT-PPPPP--

Organism: NCBI:txid85336

Sequence (524 aa):
MCEVAQKLGGQGFDLTIHTVGFKVDEAAQKELECVADATGGEFISAENTRQLADSMTFLTHRELVGYETVGTEFEFADKPEDAIWLGEGRYRTSVVPDLSSSSGDPKPRYYRLAIPENHNAVVTLKAIPNRNSEGEGEHDVQIKVEDMANTSSGVCQDMYAFENKYGVVSRPVEVSANGNEAATAALGMLLLRDKDESRDDSACDLTQWTVENQIYIEASDFDAQFGDNEVQVEVEVQFEPVVKNADRQQLHEEWDSLSDTSLPSMRFGQPSEIVGGKNYAEAKELSSGNTYRDTLVRGEMKFYKLPVEWGQRPVVAIRSVEGETGETVPVNYVLTDPFYHDTYLFQNTKTEGNVEVVAPSRYIEYNNRGDYVDSYGANSRAGNYYFAVSMRGSNAEKLEGAEQPFEISVLMDGEPTIGPDWRPVENNGPEPSDQPILSDRVAPGTTKSGSADQATSDSDSSATDQAADSEQNLANTSENRGFLGNLLIMSLVALLALLIIGALIAVLLLRKNKSKNAPPPYGP